Protein 5GLK (pdb70)

InterPro domains:
  IPR006710 Glycoside hydrolase, family 43 [PF04616] (115-361)
  IPR023296 Glycosyl hydrolase, five-bladed beta-propeller domain superfamily [G3DSA:2.115.10.20] (31-369)
  IPR023296 Glycosyl hydrolase, five-bladed beta-propeller domain superfamily [SSF75005] (44-361)
  IPR052176 Glycosyl Hydrolase Family 43 Enzymes [PTHR43772] (29-366)

Sequence (655 aa):
VPRGSHMEPLVTHIYTADPSAHVFDGKVYIYPSHDIDAGTPENDMGDHFDMRDYHVLSMNSIPGEVTDHGVALDIKDIPWAGRQLWAPDAASKDGKYYLYFPAKDKEDIFRIGVAVSDSPAGPFKPESEPIKGSYSIDPAVFKDDDGKYYMYFGGIWGGQLQRWTTGEYAGHDASKTDLEQDDAPAIGPRIALMSDDMLSFAEPVKEISIVDEQGNPILGGDHDRRFFEAAWMHKYNGTYYLSYSTGDTHYIVYATGDNPYGPFTYRGVILNPVIGWTNHHSIVEFNGKWYLFYHDSSLSGGKTHLRCIKVTELTHNADGTIETISPYIEHMEPLVTHIYTADPSAHVFDGKVYIYPSHDIDAGTPENDMGDHFDMRDYHVLSMNSIPGEVTDHGVALDIKDIPWAGRQLWAPDAASKDGKYYLYFPAKDKEDIFRIGVAVSDSPAGPFKPESEPIKGSYSIDPAVFKDDDGKYYMYFGGIWGGQLQRWTTGEYAGHDASKTDLEQDDAPAIGPRIALMSDDMLSFAEPVKEISIVDEQGNPILGGDHDRRFFEAAWMHKYNGTYYLSYSTGDTHYIVYATGDNPYGPFTYRGVILNPVIGWTNHHSIVEFNGKWYLFYHDSSLSGGKTHLRCIKVTELTHNADGTIETISPYIE

Nearest PDB structures (foldseek):
  5glm-assembly1_A  TM=1.002E+00  e=4.017E-66  uncultured bacterium
  6xn0-assembly2_B  TM=9.772E-01  e=6.727E-47  Xanthomonas citri pv. citri str. 306
  6xn2-assembly1_A  TM=9.815E-01  e=1.332E-46  Xanthomonas citri pv. citri str. 306
  6xn1-assembly2_B  TM=9.801E-01  e=1.480E-46  Xanthomonas citri pv. citri str. 306
  6xn1-assembly1_A  TM=9.831E-01  e=7.165E-46  Xanthomonas citri pv. citri str. 306

CATH classification: 2.115.10.20

Solvent-accessible surface area: 25206 Å² total; per-residue (Å²): 127,95,76,9,65,161,42,54,27,2,8,83,118,30,63,0,0,8,0,7,1,25,62,21,106,58,74,0,12,0,2,3,0,24,3,45,94,32,69,49,100,133,58,106,38,6,35,14,23,18,5,101,24,2,23,1,0,7,1,102,52,26,68,5,116,24,61,43,77,28,74,4,6,32,18,150,94,4,81,17,8,40,76,1,0,21,4,1,0,0,6,33,47,135,57,105,20,20,1,0,0,0,0,9,22,147,119,49,10,0,53,0,0,2,0,31,9,123,34,9,16,13,105,10,158,18,65,70,120,32,7,186,47,1,18,0,1,5,6,4,7,28,121,6,125,96,34,103,9,12,0,0,0,0,0,3,33,7,2,4,1,11,8,14,92,114,52,135,42,62,19,101,140,26,25,130,48,19,62,127,109,78,130,25,74,22,13,5,0,17,0,0,44,9,21,126,83,0,58,42,29,56,41,106,40,84,99,4,65,16,21,20,114,116,47,80,63,5,73,9,38,37,52,54,66,4,2,6,34,2,5,19,6,9,43,53,108,54,45,19,1,0,0,0,2,0,4,41,22,16,9,0,0,7,0,14,13,123,46,12,71,10,87,0,44,21,92,10,13,0,0,1,5,2,32,2,70,22,5,15,3,0,3,15,80,6,129,59,106,41,13,0,0,0,0,0,2,39,66,19,74,27,109,26,27,5,8,0,0,14,4,25,98,9,62,20,60,91,110,8,40,11,94,55,20,15,6,35,11,184,215,48,127,32,36,5,95,121,33,66,1,0,8,0,7,1,26,61,22,103,59,77,0,12,0,2,2,0,25,3,49,98,34,71,53,89,120,59,86,30,5,35,14,23,21,6,109,22,2,24,1,0,6,2,105,54,25,125,32,156,33,63,44,74,26,79,2,7,27,23,183,94,4,73,16,9,41,79,1,0,22,5,1,0,0,6,31,51,141,56,78,18,19,0,0,0,0,0,10,20,159,121,54,10,0,60,0,0,2,0,25,12,111,41,10,16,13,110,8,163,23,68,70,118,30,8,191,46,2,18,0,1,7,6,4,8,25,116,9,126,94,35,100,10,11,0,0,0,0,0,2,33,6,1,5,2,10,10,16,92,128,47,136,46,68,23,104,154,26,26,112,43,20,61,130,106,82,126,23,75,21,14,4,0,13,0,0,38,10,23,123,84,0,54,49,30,57,52,116,41,108,99,4,48,16,17,26,129,117,52,80,62,6,77,9,38,37,52,53,75,5,2,7,24,3,5,18,7,8,51,55,130,53,45,17,4,0,0,0,1,0,3,40,20,17,10,0,0,5,0,13,15,123,46,12,53,10,87,0,42,27,84,12,14,0,0,1,5,3,32,1,67,15,2,15,3,0,3,14,82,11,126,64,103,32,14,0,0,0,1,0,1,39,67,16,74,13,110,12,28,6,7,0,0,13,18,29,97,6,69,22,43,122,108,18,33,9,95,55,23,16,5,36,16,197

Structure (mmCIF, N/CA/C/O backbone):
data_5GLK
#
_entry.id   5GLK
#
_cell.length_a   74.483
_cell.length_b   61.327
_cell.length_c   79.226
_cell.angle_alpha   90.00
_cell.angle_beta   95.44
_cell.angle_gamma   90.00
#
_symmetry.space_group_name_H-M   'P 1 21 1'
#
loop_
_entity.id
_entity.type
_entity.pdbx_description
1 polymer 'Glycoside hydrolase family 43'
2 non-polymer 'SODIUM ION'
3 non-polymer GLYCEROL
4 non-polymer 'ACETATE ION'
5 water water
#
loop_
_atom_site.group_PDB
_atom_site.id
_atom_site.type_symbol
_atom_site.label_atom_id
_atom_site.label_alt_id
_atom_site.label_comp_id
_atom_site.label_asym_id
_atom_site.label_entity_id
_atom_site.label_seq_id
_atom_site.pdbx_PDB_ins_code
_atom_site.Cartn_x
_atom_site.Cartn_y
_atom_site.Cartn_z
_atom_site.occupancy
_atom_site.B_iso_or_equiv
_atom_site.auth_seq_id
_atom_site.auth_comp_id
_atom_site.auth_asym_id
_atom_site.auth_atom_id
_atom_site.pdbx_PDB_model_num
ATOM 1 N N . VAL A 1 15 ? 24.335 23.327 15.950 1.00 36.00 40 VAL A N 1
ATOM 2 C CA . VAL A 1 15 ? 24.119 24.021 14.634 1.00 36.05 40 VAL A CA 1
ATOM 3 C C . VAL A 1 15 ? 23.077 23.301 13.757 1.00 35.67 40 VAL A C 1
ATOM 4 O O . VAL A 1 15 ? 22.935 22.081 13.862 1.00 35.29 40 VAL A O 1
ATOM 8 N N . PRO A 1 16 ? 22.363 24.045 12.880 1.00 34.53 41 PRO A N 1
ATOM 9 C CA . PRO A 1 16 ? 21.335 23.408 12.042 1.00 34.39 41 PRO A CA 1
ATOM 10 C C . PRO A 1 16 ? 21.897 22.443 10.989 1.00 34.08 41 PRO A C 1
ATOM 11 O O . PRO A 1 16 ? 22.950 22.711 10.406 1.00 33.18 41 PRO A O 1
ATOM 15 N N . ARG A 1 17 ? 21.177 21.343 10.763 1.00 33.60 42 ARG A N 1
ATOM 16 C CA . ARG A 1 17 ? 21.575 20.262 9.861 1.00 33.83 42 ARG A CA 1
ATOM 17 C C . ARG A 1 17 ? 20.395 19.830 8.983 1.00 32.55 42 ARG A C 1
ATOM 18 O O . ARG A 1 17 ? 19.241 20.039 9.338 1.00 28.82 42 ARG A O 1
ATOM 26 N N . GLY A 1 18 ? 20.709 19.210 7.848 1.00 33.20 43 GLY A N 1
ATOM 27 C CA . GLY A 1 18 ? 19.714 18.668 6.910 1.00 34.40 43 GLY A CA 1
ATOM 28 C C . GLY A 1 18 ? 19.272 19.564 5.757 1.00 36.01 43 GLY A C 1
ATOM 29 O O . GLY A 1 18 ? 18.121 19.467 5.304 1.00 36.13 43 GLY A O 1
ATOM 30 N N . SER A 1 19 ? 20.178 20.415 5.267 1.00 35.45 44 SER A N 1
ATOM 31 C CA . SER A 1 19 ? 19.874 21.358 4.179 1.00 36.15 44 SER A CA 1
ATOM 32 C C . SER A 1 19 ? 20.304 20.895 2.777 1.00 35.55 44 SER A C 1
ATOM 33 O O . SER A 1 19 ? 19.644 21.251 1.791 1.00 37.61 44 SER A O 1
ATOM 36 N N . HIS A 1 20 ? 21.402 20.138 2.679 1.00 31.99 45 HIS A N 1
ATOM 37 C CA . HIS A 1 20 ? 21.951 19.715 1.373 1.00 30.67 45 HIS A CA 1
ATOM 38 C C . HIS A 1 20 ? 22.339 18.222 1.376 1.00 28.43 45 HIS A C 1
ATOM 39 O O . HIS A 1 20 ? 23.407 17.839 0.894 1.00 27.34 45 HIS A O 1
ATOM 52 N N . MET A 1 21 ? 21.453 17.385 1.918 1.00 26.69 46 MET A N 1
ATOM 53 C CA . MET A 1 21 ? 21.693 15.942 2.063 1.00 25.94 46 MET A CA 1
ATOM 54 C C . MET A 1 21 ? 22.993 15.607 2.828 1.00 23.79 46 MET A C 1
ATOM 55 O O . MET A 1 21 ? 23.605 14.564 2.603 1.00 22.97 46 MET A O 1
ATOM 60 N N . GLU A 1 22 ? 23.406 16.480 3.745 1.00 21.02 47 GLU A N 1
ATOM 61 C CA . GLU A 1 22 ? 24.572 16.204 4.585 1.00 20.20 47 GLU A CA 1
ATOM 62 C C . GLU A 1 22 ? 24.160 15.266 5.723 1.00 18.06 47 GLU A C 1
ATOM 63 O O . GLU A 1 22 ? 22.982 15.196 6.052 1.00 17.63 47 GLU A O 1
ATOM 73 N N . PRO A 1 23 ? 25.129 14.575 6.357 1.00 16.56 48 PRO A N 1
ATOM 74 C CA . PRO A 1 23 ? 24.797 13.764 7.534 1.00 15.79 48 PRO A CA 1
ATOM 75 C C . PRO A 1 23 ? 24.138 14.592 8.637 1.00 15.47 48 PRO A C 1
ATOM 76 O O . PRO A 1 23 ? 24.633 15.671 8.966 1.00 15.15 48 PRO A O 1
ATOM 80 N N . LEU A 1 24 ? 23.035 14.088 9.185 1.00 14.64 49 LEU A N 1
ATOM 81 C CA . LEU A 1 24 ? 22.294 14.780 10.242 1.00 14.78 49 LEU A CA 1
ATOM 82 C C . LEU A 1 24 ? 23.050 14.805 11.567 1.00 15.02 49 LEU A C 1
ATOM 83 O O . LEU A 1 24 ? 22.920 15.760 12.329 1.00 14.97 49 LEU A O 1
ATOM 88 N N . VAL A 1 25 ? 23.818 13.752 11.845 1.00 14.99 50 VAL A N 1
ATOM 89 C CA . VAL A 1 25 ? 24.718 13.720 13.004 1.00 15.45 50 VAL A CA 1
ATOM 90 C C . VAL A 1 25 ? 26.043 13.083 12.581 1.00 14.94 50 VAL A C 1
ATOM 91 O O . VAL A 1 25 ? 26.077 12.242 11.681 1.00 13.75 50 VAL A O 1
ATOM 95 N N . THR A 1 26 ? 27.133 13.528 13.199 1.00 14.50 51 THR A N 1
ATOM 96 C CA . THR A 1 26 ? 28.465 12.985 12.926 1.00 14.91 51 THR A CA 1
ATOM 97 C C . THR A 1 26 ? 29.203 12.446 14.165 1.00 14.52 51 THR A C 1
ATOM 98 O O . THR A 1 26 ? 30.238 11.795 14.031 1.00 15.14 51 THR A O 1
ATOM 102 N N . HIS A 1 27 ? 28.686 12.709 15.360 1.00 14.17 52 HIS A N 1
ATOM 103 C CA . HIS A 1 27 ? 29.358 12.282 16.597 1.00 14.17 52 HIS A CA 1
ATOM 104 C C . HIS A 1 27 ? 29.191 10.789 16.875 1.00 13.70 52 HIS A C 1
ATOM 105 O O . HIS A 1 27 ? 30.005 10.198 17.578 1.00 14.06 52 HIS A O 1
ATOM 112 N N . ILE A 1 28 ? 28.130 10.192 16.323 1.00 13.10 53 ILE A N 1
ATOM 113 C CA . ILE A 1 28 ? 27.936 8.745 16.306 1.00 12.57 53 ILE A CA 1
ATOM 114 C C . ILE A 1 28 ? 27.516 8.325 14.904 1.00 12.05 53 ILE A C 1
ATOM 115 O O . ILE A 1 28 ? 27.018 9.150 14.132 1.00 11.61 53 ILE A O 1
ATOM 120 N N . TYR A 1 29 ? 27.717 7.055 14.586 1.00 11.29 54 TYR A N 1
ATOM 121 C CA . TYR A 1 29 ? 27.204 6.487 13.339 1.00 11.08 54 TYR A CA 1
ATOM 122 C C . TYR A 1 29 ? 25.751 6.075 13.544 1.00 10.25 54 TYR A C 1
ATOM 123 O O . TYR A 1 29 ? 25.403 5.514 14.579 1.00 9.84 54 TYR A O 1
ATOM 132 N N . THR A 1 30 ? 24.908 6.396 12.569 1.00 9.51 55 THR A N 1
ATOM 133 C CA . THR A 1 30 ? 23.469 6.175 12.669 1.00 9.23 55 THR A CA 1
ATOM 134 C C . THR A 1 30 ? 22.952 5.540 11.388 1.00 8.95 55 THR A C 1
ATOM 135 O O . THR A 1 30 ? 23.471 5.798 10.303 1.00 8.67 55 THR A O 1
ATOM 139 N N . ALA A 1 31 ? 21.919 4.714 11.525 1.00 8.64 56 ALA A N 1
ATOM 140 C CA . ALA A 1 31 ? 21.343 3.999 10.389 1.00 8.51 56 ALA A CA 1
ATOM 141 C C . ALA A 1 31 ? 19.856 3.778 10.601 1.00 8.28 56 ALA A C 1
ATOM 142 O O . ALA A 1 31 ? 19.333 3.960 11.690 1.00 8.38 56 ALA A O 1
ATOM 144 N N . ASP A 1 32 ? 19.166 3.402 9.538 1.00 8.41 57 ASP A N 1
ATOM 145 C CA . ASP A 1 32 ? 17.824 2.845 9.615 1.00 8.43 57 ASP A CA 1
ATOM 146 C C . ASP A 1 32 ? 16.862 3.847 10.255 1.00 8.43 57 ASP A C 1
ATOM 147 O O . ASP A 1 32 ? 16.213 3.526 11.253 1.00 8.63 57 ASP A O 1
ATOM 152 N N . PRO A 1 33 ? 16.769 5.074 9.696 1.00 8.32 58 PRO A N 1
ATOM 153 C CA . PRO A 1 33 ? 15.982 6.103 10.382 1.00 8.40 58 PRO A CA 1
ATOM 154 C C . PRO A 1 33 ? 14.466 5.919 10.256 1.00 8.34 58 PRO A C 1
ATOM 155 O O . PRO A 1 33 ? 13.936 5.980 9.147 1.00 8.64 58 PRO A O 1
ATOM 159 N N . SER A 1 34 ? 13.790 5.698 11.381 1.00 8.14 59 SER A N 1
ATOM 160 C CA . SER A 1 34 ? 12.331 5.745 11.435 1.00 8.13 59 SER A CA 1
ATOM 161 C C . SER A 1 34 ? 11.877 7.062 12.062 1.00 7.93 59 SER A C 1
ATOM 162 O O . SER A 1 34 ? 12.089 7.286 13.252 1.00 7.73 59 SER A O 1
ATOM 165 N N . ALA A 1 35 ? 11.260 7.920 11.249 1.00 8.02 60 ALA A N 1
ATOM 166 C CA . ALA A 1 35 ? 10.878 9.282 11.646 1.00 8.21 60 ALA A CA 1
ATOM 167 C C . ALA A 1 35 ? 9.389 9.381 11.949 1.00 8.41 60 ALA A C 1
ATOM 168 O O . ALA A 1 35 ? 8.570 8.842 11.208 1.00 7.87 60 ALA A O 1
ATOM 170 N N . HIS A 1 36 ? 9.068 10.064 13.051 1.00 8.56 61 HIS A N 1
ATOM 171 C CA . HIS A 1 36 ? 7.699 10.328 13.498 1.00 9.15 61 HIS A CA 1
ATOM 172 C C . HIS A 1 36 ? 7.553 11.769 13.949 1.00 9.57 61 HIS A C 1
ATOM 173 O O . HIS A 1 36 ? 8.519 12.373 14.426 1.00 9.61 61 HIS A O 1
ATOM 180 N N . VAL A 1 37 ? 6.343 12.303 13.821 1.00 10.05 62 VAL A N 1
ATOM 181 C CA . VAL A 1 37 ? 6.020 13.595 14.408 1.00 10.57 62 VAL A CA 1
ATOM 182 C C . VAL A 1 37 ? 5.253 13.371 15.717 1.00 11.30 62 VAL A C 1
ATOM 183 O O . VAL A 1 37 ? 4.114 12.908 15.698 1.00 11.06 62 VAL A O 1
ATOM 187 N N . PHE A 1 38 ? 5.921 13.649 16.836 1.00 12.10 63 PHE A N 1
ATOM 188 C CA . PHE A 1 38 ? 5.341 13.565 18.182 1.00 13.47 63 PHE A CA 1
ATOM 189 C C . PHE A 1 38 ? 5.564 14.932 18.848 1.00 15.71 63 PHE A C 1
ATOM 190 O O . PHE A 1 38 ? 6.648 15.496 18.723 1.00 15.22 63 PHE A O 1
ATOM 198 N N . ASP A 1 39 ? 4.550 15.454 19.547 1.00 19.00 64 ASP A N 1
ATOM 199 C CA . ASP A 1 39 ? 4.645 16.761 20.242 1.00 21.23 64 ASP A CA 1
ATOM 200 C C . ASP A 1 39 ? 5.110 17.888 19.313 1.00 20.61 64 ASP A C 1
ATOM 201 O O . ASP A 1 39 ? 5.908 18.734 19.709 1.00 21.39 64 ASP A O 1
ATOM 206 N N . GLY A 1 40 ? 4.640 17.870 18.069 1.00 19.95 65 GLY A N 1
ATOM 207 C CA . GLY A 1 40 ? 5.059 18.844 17.052 1.00 19.26 65 GLY A CA 1
ATOM 208 C C . GLY A 1 40 ? 6.533 18.866 16.662 1.00 18.64 65 GLY A C 1
ATOM 209 O O . GLY A 1 40 ? 6.974 19.816 16.029 1.00 18.07 65 GLY A O 1
ATOM 210 N N . LYS A 1 41 ? 7.295 17.832 17.043 1.00 17.76 66 LYS A N 1
ATOM 211 C CA . LYS A 1 41 ? 8.720 17.713 16.715 1.00 17.34 66 LYS A CA 1
ATOM 212 C C . LYS A 1 41 ? 8.901 16.452 15.892 1.00 15.29 66 LYS A C 1
ATOM 213 O O . LYS A 1 41 ? 8.076 15.541 15.978 1.00 14.53 66 LYS A O 1
ATOM 219 N N . VAL A 1 42 ? 9.990 16.390 15.125 1.00 13.32 67 VAL A N 1
ATOM 220 C CA . VAL A 1 42 ? 10.379 15.160 14.447 1.00 12.35 67 VAL A CA 1
ATOM 221 C C . VAL A 1 42 ? 11.241 14.342 15.416 1.00 11.67 67 VAL A C 1
ATOM 222 O O . VAL A 1 42 ? 12.267 14.833 15.871 1.00 11.41 67 VAL A O 1
ATOM 226 N N . TYR A 1 43 ? 10.805 13.128 15.747 1.00 10.71 68 TYR A N 1
ATOM 227 C CA . TYR A 1 43 ? 11.624 12.182 16.502 1.00 10.78 68 TYR A CA 1
ATOM 228 C C . TYR A 1 43 ? 12.078 11.093 15.568 1.00 10.09 68 TYR A C 1
ATOM 229 O O . TYR A 1 43 ? 11.276 10.578 14.779 1.00 9.61 68 TYR A O 1
ATOM 238 N N . ILE A 1 44 ? 13.357 10.730 15.667 1.00 9.79 69 ILE A N 1
ATOM 239 C CA . ILE A 1 44 ? 13.945 9.747 14.768 1.00 9.73 69 ILE A CA 1
ATOM 240 C C . ILE A 1 44 ? 14.469 8.608 15.620 1.00 9.31 69 ILE A C 1
ATOM 241 O O . ILE A 1 44 ? 15.177 8.840 16.606 1.00 9.37 69 ILE A O 1
ATOM 246 N N . TYR A 1 45 ? 14.109 7.390 15.225 1.00 8.88 70 TYR A N 1
ATOM 247 C CA . TYR A 1 45 ? 14.485 6.165 15.923 1.00 8.84 70 TYR A CA 1
ATOM 248 C C . TYR A 1 45 ? 15.385 5.348 14.995 1.00 8.82 70 TYR A C 1
ATOM 249 O O . TYR A 1 45 ? 14.881 4.563 14.193 1.00 8.78 70 TYR A O 1
ATOM 258 N N . PRO A 1 46 ? 16.717 5.564 15.072 1.00 8.87 71 PRO A N 1
ATOM 259 C CA . PRO A 1 46 ? 17.656 4.883 14.200 1.00 8.84 71 PRO A CA 1
ATOM 260 C C . PRO A 1 46 ? 18.426 3.789 14.932 1.00 8.94 71 PRO A C 1
ATOM 261 O O . PRO A 1 46 ? 18.422 3.735 16.157 1.00 9.42 71 PRO A O 1
ATOM 265 N N . SER A 1 47 ? 19.094 2.945 14.167 1.00 9.07 72 SER A N 1
ATOM 266 C CA . SER A 1 47 ? 20.118 2.055 14.718 1.00 9.11 72 SER A CA 1
ATOM 267 C C . SER A 1 47 ? 21.350 2.887 15.042 1.00 9.30 72 SER A C 1
ATOM 268 O O . SER A 1 47 ? 21.639 3.863 14.356 1.00 8.99 72 SER A O 1
ATOM 271 N N . HIS A 1 48 ? 22.063 2.498 16.097 1.00 9.38 73 HIS A N 1
ATOM 272 C CA . HIS A 1 48 ? 23.326 3.130 16.469 1.00 9.67 73 HIS A CA 1
ATOM 273 C C . HIS A 1 48 ? 24.457 2.195 16.067 1.00 9.86 73 HIS A C 1
ATOM 274 O O . HIS A 1 48 ? 24.753 1.229 16.769 1.00 9.46 73 HIS A O 1
ATOM 281 N N . ASP A 1 49 ? 25.060 2.466 14.912 1.00 9.94 74 ASP A N 1
ATOM 282 C CA . ASP A 1 49 ? 26.140 1.638 14.397 1.00 10.44 74 ASP A CA 1
ATOM 283 C C . ASP A 1 49 ? 27.410 1.825 15.214 1.00 11.24 74 ASP A C 1
ATOM 284 O O . ASP A 1 49 ? 27.757 2.944 15.593 1.00 11.19 74 ASP A O 1
ATOM 289 N N . ILE A 1 50 ? 28.114 0.720 15.430 1.00 12.75 75 ILE A N 1
ATOM 290 C CA . ILE A 1 50 ? 29.408 0.735 16.110 1.00 14.14 75 ILE A CA 1
ATOM 291 C C . ILE A 1 50 ? 30.400 -0.143 15.362 1.00 15.21 75 ILE A C 1
ATOM 292 O O . ILE A 1 50 ? 30.014 -1.097 14.668 1.00 14.88 75 ILE A O 1
ATOM 297 N N . ASP A 1 51 ? 31.681 0.186 15.491 1.00 16.53 76 ASP A N 1
ATOM 298 C CA . ASP A 1 51 ? 32.716 -0.583 14.822 1.00 18.40 76 ASP A CA 1
ATOM 299 C C . ASP A 1 51 ? 33.100 -1.750 15.728 1.00 19.09 76 ASP A C 1
ATOM 300 O O . ASP A 1 51 ? 34.125 -1.727 16.414 1.00 20.02 76 ASP A O 1
ATOM 305 N N . ALA A 1 52 ? 32.253 -2.771 15.735 1.00 19.12 77 ALA A N 1
ATOM 306 C CA . ALA A 1 52 ? 32.443 -3.921 16.612 1.00 20.13 77 ALA A CA 1
ATOM 307 C C . ALA A 1 52 ? 33.602 -4.820 16.155 1.00 20.95 77 ALA A C 1
ATOM 308 O O . ALA A 1 52 ? 34.151 -5.568 16.961 1.00 22.01 77 ALA A O 1
ATOM 310 N N . GLY A 1 53 ? 33.967 -4.746 14.874 1.00 21.36 78 GLY A N 1
ATOM 311 C CA . GLY A 1 53 ? 35.036 -5.581 14.322 1.00 22.08 78 GLY A CA 1
ATOM 312 C C . GLY A 1 53 ? 34.678 -7.056 14.220 1.00 22.23 78 GLY A C 1
ATOM 313 O O . GLY A 1 53 ? 35.567 -7.909 14.185 1.00 23.23 78 GLY A O 1
ATOM 314 N N . THR A 1 54 ? 33.382 -7.363 14.174 1.00 21.36 79 THR A N 1
ATOM 315 C CA . THR A 1 54 ? 32.915 -8.739 14.029 1.00 21.15 79 THR A CA 1
ATOM 316 C C . THR A 1 54 ? 33.065 -9.172 12.568 1.00 21.33 79 THR A C 1
ATOM 317 O O . THR A 1 54 ? 33.188 -8.327 11.686 1.00 22.16 79 THR A O 1
ATOM 321 N N . PRO A 1 55 ? 33.067 -10.491 12.294 1.00 21.24 80 PRO A N 1
ATOM 322 C CA . PRO A 1 55 ? 33.190 -10.917 10.891 1.00 21.62 80 PRO A CA 1
ATOM 323 C C . PRO A 1 55 ? 32.060 -10.409 9.990 1.00 22.54 80 PRO A C 1
ATOM 324 O O . PRO A 1 55 ? 30.893 -10.392 10.413 1.00 22.42 80 PRO A O 1
ATOM 328 N N . GLU A 1 56 ? 32.420 -10.004 8.770 1.00 23.50 81 GLU A N 1
ATOM 329 C CA . GLU A 1 56 ? 31.464 -9.539 7.764 1.00 24.76 81 GLU A CA 1
ATOM 330 C C . GLU A 1 56 ? 30.989 -10.700 6.895 1.00 23.16 81 GLU A C 1
ATOM 331 O O . GLU A 1 56 ? 31.800 -11.480 6.400 1.00 23.08 81 GLU A O 1
ATOM 337 N N . ASN A 1 57 ? 29.676 -10.787 6.694 1.00 21.82 82 ASN A N 1
ATOM 338 C CA . ASN A 1 57 ? 29.059 -11.855 5.901 1.00 20.87 82 ASN A CA 1
ATOM 339 C C . ASN A 1 57 ? 27.626 -11.511 5.510 1.00 21.15 82 ASN A C 1
ATOM 340 O O . ASN A 1 57 ? 27.062 -10.509 5.973 1.00 20.60 82 ASN A O 1
ATOM 345 N N . ASP A 1 58 ? 27.030 -12.349 4.670 1.00 21.04 83 ASP A N 1
ATOM 346 C CA . ASP A 1 58 ? 25.662 -12.128 4.209 1.00 21.94 83 ASP A CA 1
ATOM 347 C C . ASP A 1 58 ? 24.575 -12.408 5.246 1.00 21.09 83 ASP A C 1
ATOM 348 O O . ASP A 1 58 ? 23.412 -12.121 4.987 1.00 21.93 83 ASP A O 1
ATOM 353 N N . MET A 1 59 ? 24.928 -12.960 6.404 1.00 19.65 84 MET A N 1
ATOM 354 C CA . MET A 1 59 ? 23.970 -13.066 7.506 1.00 19.78 84 MET A CA 1
ATOM 355 C C . MET A 1 59 ? 23.984 -11.847 8.435 1.00 17.06 84 MET A C 1
ATOM 356 O O . MET A 1 59 ? 23.190 -11.778 9.362 1.00 16.15 84 MET A O 1
ATOM 361 N N . GLY A 1 60 ? 24.870 -10.889 8.171 1.00 15.00 85 GLY A N 1
ATOM 362 C CA . GLY A 1 60 ? 24.854 -9.589 8.844 1.00 14.45 85 GLY A CA 1
ATOM 363 C C . GLY A 1 60 ? 25.534 -9.541 10.203 1.00 13.85 85 GLY A C 1
ATOM 364 O O . GLY A 1 60 ? 25.213 -8.687 11.015 1.00 13.04 85 GLY A O 1
ATOM 365 N N . ASP A 1 61 ? 26.487 -10.435 10.463 1.00 13.89 86 ASP A N 1
ATOM 366 C CA . ASP A 1 61 ? 27.127 -10.470 11.788 1.00 13.95 86 ASP A CA 1
ATOM 367 C C . ASP A 1 61 ? 27.903 -9.188 12.108 1.00 14.33 86 ASP A C 1
ATOM 368 O O . ASP A 1 61 ? 28.021 -8.806 13.269 1.00 15.19 86 ASP A O 1
ATOM 373 N N . HIS A 1 62 ? 28.423 -8.540 11.072 1.00 14.38 87 HIS A N 1
ATOM 374 C CA . HIS A 1 62 ? 29.034 -7.199 11.180 1.00 14.15 87 HIS A CA 1
ATOM 375 C C . HIS A 1 62 ? 28.129 -6.039 11.657 1.00 13.43 87 HIS A C 1
ATOM 376 O O . HIS A 1 62 ? 28.642 -4.985 12.050 1.00 12.95 87 HIS A O 1
ATOM 383 N N . PHE A 1 63 ? 26.807 -6.230 11.638 1.00 12.52 88 PHE A N 1
ATOM 384 C CA . PHE A 1 63 ? 25.869 -5.285 12.238 1.00 12.22 88 PHE A CA 1
ATOM 385 C C . PHE A 1 63 ? 25.615 -5.748 13.672 1.00 12.04 88 PHE A C 1
ATOM 386 O O . PHE A 1 63 ? 24.723 -6.558 13.920 1.00 11.95 88 PHE A O 1
ATOM 394 N N . ASP A 1 64 ? 26.410 -5.235 14.607 1.00 12.18 89 ASP A N 1
ATOM 395 C CA . ASP A 1 64 ? 26.441 -5.760 15.977 1.00 12.50 89 ASP A CA 1
ATOM 396 C C . ASP A 1 64 ? 26.076 -4.688 16.998 1.00 12.27 89 ASP A C 1
ATOM 397 O O . ASP A 1 64 ? 26.719 -4.536 18.037 1.00 12.21 89 ASP A O 1
ATOM 402 N N . MET A 1 65 ? 25.003 -3.967 16.700 1.00 12.06 90 MET A N 1
ATOM 403 C CA . MET A 1 65 ? 24.600 -2.819 17.483 1.00 11.81 90 MET A CA 1
ATOM 404 C C . MET A 1 65 ? 24.062 -3.270 18.843 1.00 12.14 90 MET A C 1
ATOM 405 O O . MET A 1 65 ? 23.539 -4.381 18.995 1.00 11.57 90 MET A O 1
ATOM 410 N N . ARG A 1 66 ? 24.240 -2.402 19.828 1.00 12.58 91 ARG A N 1
ATOM 411 C CA . ARG A 1 66 ? 23.980 -2.726 21.228 1.00 13.38 91 ARG A CA 1
ATOM 412 C C . ARG A 1 66 ? 23.051 -1.770 21.966 1.00 12.67 91 ARG A C 1
ATOM 413 O O . ARG A 1 66 ? 22.626 -2.079 23.083 1.00 12.55 91 ARG A O 1
ATOM 421 N N . ASP A 1 67 ? 22.727 -0.625 21.375 1.00 12.25 92 ASP A N 1
ATOM 422 C CA . ASP A 1 67 ? 21.826 0.321 22.033 1.00 12.20 92 ASP A CA 1
ATOM 423 C C . ASP A 1 67 ? 21.130 1.209 21.025 1.00 11.77 92 ASP A C 1
ATOM 424 O O . ASP A 1 67 ? 21.434 1.154 19.838 1.00 11.50 92 ASP A O 1
ATOM 429 N N . TYR A 1 68 ? 20.189 2.006 21.511 1.00 11.40 93 TYR A N 1
ATOM 430 C CA . TYR A 1 68 ? 19.487 2.997 20.699 1.00 11.46 93 TYR A CA 1
ATOM 431 C C . TYR A 1 68 ? 19.602 4.369 21.333 1.00 11.25 93 TYR A C 1
ATOM 432 O O . TYR A 1 68 ? 19.420 4.501 22.552 1.00 11.40 93 TYR A O 1
ATOM 441 N N . HIS A 1 69 ? 19.894 5.368 20.502 1.00 11.08 94 HIS A N 1
ATOM 442 C CA . HIS A 1 69 ? 19.749 6.779 20.839 1.00 11.42 94 HIS A CA 1
ATOM 443 C C . HIS A 1 69 ? 18.574 7.335 20.051 1.00 11.39 94 HIS A C 1
ATOM 444 O O . HIS A 1 69 ? 18.523 7.148 18.841 1.00 12.15 94 HIS A O 1
ATOM 451 N N . VAL A 1 70 ? 17.660 8.039 20.709 1.00 10.99 95 VAL A N 1
ATOM 452 C CA . VAL A 1 70 ? 16.589 8.757 20.012 1.00 10.77 95 VAL A CA 1
ATOM 453 C C . VAL A 1 70 ? 17.105 10.149 19.632 1.00 10.95 95 VAL A C 1
ATOM 454 O O . VAL A 1 70 ? 17.798 10.796 20.432 1.00 10.80 95 VAL A O 1
ATOM 458 N N . LEU A 1 71 ? 16.776 10.594 18.415 1.00 10.90 96 LEU A N 1
ATOM 459 C CA . LEU A 1 71 ? 17.165 11.916 17.914 1.00 11.10 96 LEU A CA 1
ATOM 460 C C . LEU A 1 71 ? 15.912 12.744 17.716 1.00 11.30 96 LEU A C 1
ATOM 461 O O . LEU A 1 71 ? 14.841 12.195 17.467 1.00 11.06 96 LEU A O 1
ATOM 466 N N . SER A 1 72 ? 16.034 14.062 17.800 1.00 11.67 97 SER A N 1
ATOM 467 C CA . SER A 1 72 ? 14.897 14.925 17.470 1.00 12.14 97 SER A CA 1
ATOM 468 C C . SER A 1 72 ? 15.294 16.235 16.817 1.00 12.38 97 SER A C 1
ATOM 469 O O . SER A 1 72 ? 16.406 16.729 17.008 1.00 12.44 97 SER A O 1
ATOM 472 N N . MET A 1 73 ? 14.355 16.777 16.046 1.00 12.88 98 MET A N 1
ATOM 473 C CA . MET A 1 73 ? 14.512 18.035 15.335 1.00 13.60 98 MET A CA 1
ATOM 474 C C . MET A 1 73 ? 13.232 18.832 15.508 1.00 14.22 98 MET A C 1
ATOM 475 O O . MET A 1 73 ? 12.143 18.272 15.436 1.00 14.07 98 MET A O 1
ATOM 480 N N . ASN A 1 74 ? 13.371 20.134 15.738 1.00 15.11 99 ASN A N 1
ATOM 481 C CA . ASN A 1 74 ? 12.219 21.045 15.804 1.00 16.53 99 ASN A CA 1
ATOM 482 C C . ASN A 1 74 ? 11.826 21.576 14.427 1.00 16.22 99 ASN A C 1
ATOM 483 O O . ASN A 1 74 ? 10.682 21.984 14.226 1.00 16.18 99 ASN A O 1
ATOM 488 N N . SER A 1 75 ? 12.784 21.575 13.500 1.00 16.32 100 SER A N 1
ATOM 489 C CA . SER A 1 75 ? 12.579 21.991 12.113 1.00 16.81 100 SER A CA 1
ATOM 490 C C . SER A 1 75 ? 13.512 21.199 11.199 1.00 16.63 100 SER A C 1
ATOM 491 O O . SER A 1 75 ? 14.471 20.576 11.669 1.00 15.87 100 SER A O 1
ATOM 494 N N . ILE A 1 76 ? 13.211 21.208 9.902 1.00 16.94 101 ILE A N 1
ATOM 495 C CA . ILE A 1 76 ? 14.099 20.639 8.885 1.00 17.64 101 ILE A CA 1
ATOM 496 C C . ILE A 1 76 ? 14.348 21.725 7.833 1.00 18.40 101 ILE A C 1
ATOM 497 O O . ILE A 1 76 ? 13.401 22.138 7.184 1.00 19.13 101 ILE A O 1
ATOM 502 N N . PRO A 1 77 ? 15.583 22.210 7.662 1.00 19.73 102 PRO A N 1
ATOM 503 C CA . PRO A 1 77 ? 16.744 21.872 8.491 1.00 19.58 102 PRO A CA 1
ATOM 504 C C . PRO A 1 77 ? 16.606 22.364 9.930 1.00 18.65 102 PRO A C 1
ATOM 505 O O . PRO A 1 77 ? 15.784 23.228 10.228 1.00 18.65 102 PRO A O 1
ATOM 509 N N . GLY A 1 78 ? 17.400 21.793 10.820 1.00 18.25 103 GLY A N 1
ATOM 510 C CA . GLY A 1 78 ? 17.380 22.195 12.212 1.00 18.25 103 GLY A CA 1
ATOM 511 C C . GLY A 1 78 ? 18.451 21.512 13.028 1.00 18.75 103 GLY A C 1
ATOM 512 O O . GLY A 1 78 ? 19.094 20.562 12.567 1.00 18.74 103 GLY A O 1
ATOM 513 N N . GLU A 1 79 ? 18.662 22.037 14.229 1.00 19.28 104 GLU A N 1
ATOM 514 C CA . GLU A 1 79 ? 19.524 21.419 15.220 1.00 20.79 104 GLU A CA 1
ATOM 515 C C . GLU A 1 79 ? 18.988 20.018 15.527 1.00 18.81 104 GLU A C 1
ATOM 516 O O . GLU A 1 79 ? 17.788 19.849 15.697 1.00 18.28 104 GLU A O 1
ATOM 522 N N . VAL A 1 80 ? 19.879 19.029 15.580 1.00 17.01 105 VAL A N 1
ATOM 523 C CA . VAL A 1 80 ? 19.508 17.650 15.902 1.00 16.38 105 VAL A CA 1
ATOM 524 C C . VAL A 1 80 ? 19.965 17.333 17.321 1.00 15.83 105 VAL A C 1
ATOM 525 O O . VAL A 1 80 ? 21.158 17.389 17.605 1.00 16.38 105 VAL A O 1
ATOM 529 N N . THR A 1 81 ? 19.017 17.008 18.195 1.00 15.65 106 THR A N 1
ATOM 530 C CA . THR A 1 81 ? 19.304 16.653 19.579 1.00 15.62 106 THR A CA 1
ATOM 531 C C . THR A 1 81 ? 19.456 15.138 19.697 1.00 15.47 106 THR A C 1
ATOM 532 O O . THR A 1 81 ? 18.596 14.393 19.241 1.00 14.63 106 THR A O 1
ATOM 536 N N . ASP A 1 82 ? 20.570 14.710 20.288 1.00 15.38 107 ASP A N 1
ATOM 537 C CA . ASP A 1 82 ? 20.815 13.320 20.655 1.00 15.50 107 ASP A CA 1
ATOM 538 C C . ASP A 1 82 ? 20.411 13.211 22.122 1.00 15.67 107 ASP A C 1
ATOM 539 O O . ASP A 1 82 ? 21.032 13.834 22.985 1.00 15.63 107 ASP A O 1
ATOM 544 N N . HIS A 1 83 ? 19.376 12.419 22.397 1.00 15.30 108 HIS A N 1
ATOM 545 C CA . HIS A 1 83 ? 18.833 12.277 23.758 1.00 15.30 108 HIS A CA 1
ATOM 546 C C . HIS A 1 83 ? 19.552 11.221 24.628 1.00 14.92 108 HIS A C 1
ATOM 547 O O . HIS A 1 83 ? 19.138 10.981 25.766 1.00 15.78 108 HIS A O 1
ATOM 554 N N . GLY A 1 84 ? 20.627 10.624 24.119 1.00 14.37 109 GLY A N 1
ATOM 555 C CA . GLY A 1 84 ? 21.435 9.668 24.878 1.00 14.48 109 GLY A CA 1
ATOM 556 C C . GLY A 1 84 ? 20.904 8.264 24.678 1.00 14.27 109 GLY A C 1
ATOM 557 O O . GLY A 1 84 ? 20.071 8.038 23.805 1.00 14.46 109 GLY A O 1
ATOM 558 N N . VAL A 1 85 ? 21.373 7.316 25.485 1.00 13.91 110 VAL A N 1
ATOM 559 C CA . VAL A 1 85 ? 20.925 5.926 25.346 1.00 13.70 110 VAL A CA 1
ATOM 560 C C . VAL A 1 85 ? 19.493 5.768 25.883 1.00 13.41 110 VAL A C 1
ATOM 561 O O . VAL A 1 85 ? 19.232 6.015 27.060 1.00 13.79 110 VAL A O 1
ATOM 565 N N . ALA A 1 86 ? 18.569 5.381 25.005 1.00 12.60 111 ALA A N 1
ATOM 566 C CA . ALA A 1 86 ? 17.164 5.152 25.363 1.00 12.61 111 ALA A CA 1
ATOM 567 C C . ALA A 1 86 ? 16.893 3.706 25.754 1.00 12.31 111 ALA A C 1
ATOM 568 O O . ALA A 1 86 ? 15.945 3.437 26.490 1.00 11.97 111 ALA A O 1
ATOM 570 N N . LEU A 1 87 ? 17.713 2.787 25.248 1.00 12.22 112 LEU A N 1
ATOM 571 C CA . LEU A 1 87 ? 17.592 1.362 25.544 1.00 12.24 112 LEU A CA 1
ATOM 572 C C . LEU A 1 87 ? 18.916 0.687 25.245 1.00 12.41 112 LEU A C 1
ATOM 573 O O . LEU A 1 87 ? 19.532 0.954 24.214 1.00 12.22 112 LEU A O 1
ATOM 578 N N . ASP A 1 88 ? 19.338 -0.190 26.150 1.00 13.28 113 ASP A N 1
ATOM 579 C CA . ASP A 1 88 ? 20.618 -0.890 26.068 1.00 13.85 113 ASP A CA 1
ATOM 580 C C . ASP A 1 88 ? 20.322 -2.381 26.059 1.00 13.67 113 ASP A C 1
ATOM 581 O O . ASP A 1 88 ? 19.528 -2.854 26.875 1.00 13.03 113 ASP A O 1
ATOM 586 N N . ILE A 1 89 ? 20.964 -3.125 25.154 1.00 14.01 114 ILE A N 1
ATOM 587 C CA . ILE A 1 89 ? 20.730 -4.571 25.037 1.00 14.81 114 ILE A CA 1
ATOM 588 C C . ILE A 1 89 ? 20.980 -5.319 26.348 1.00 15.53 114 ILE A C 1
ATOM 589 O O . ILE A 1 89 ? 20.308 -6.316 26.635 1.00 15.18 114 ILE A O 1
ATOM 594 N N . LYS A 1 90 ? 21.911 -4.813 27.155 1.00 16.90 115 LYS A N 1
ATOM 595 C CA . LYS A 1 90 ? 22.234 -5.429 28.448 1.00 18.14 115 LYS A CA 1
ATOM 596 C C . LYS A 1 90 ? 21.041 -5.451 29.417 1.00 17.46 115 LYS A C 1
ATOM 597 O O . LYS A 1 90 ? 21.006 -6.275 30.327 1.00 18.20 115 LYS A O 1
ATOM 603 N N . ASP A 1 91 ? 20.060 -4.573 29.208 1.00 16.64 116 ASP A N 1
ATOM 604 C CA . ASP A 1 91 ? 18.866 -4.497 30.055 1.00 16.37 116 ASP A CA 1
ATOM 605 C C . ASP A 1 91 ? 17.612 -5.168 29.490 1.00 15.45 116 ASP A C 1
ATOM 606 O O . ASP A 1 91 ? 16.559 -5.128 30.123 1.00 15.43 116 ASP A O 1
ATOM 611 N N . ILE A 1 92 ? 17.718 -5.775 28.309 1.00 14.77 117 ILE A N 1
ATOM 612 C CA . ILE A 1 92 ? 16.603 -6.499 27.694 1.00 14.39 117 ILE A CA 1
ATOM 613 C C . ILE A 1 92 ? 16.782 -7.961 28.095 1.00 14.52 117 ILE A C 1
ATOM 614 O O . ILE A 1 92 ? 17.677 -8.621 27.582 1.00 14.30 117 ILE A O 1
ATOM 619 N N . PRO A 1 93 ? 15.942 -8.469 29.024 1.00 15.21 118 PRO A N 1
ATOM 620 C CA . PRO A 1 93 ? 16.198 -9.800 29.603 1.00 15.32 118 PRO A CA 1
ATOM 621 C C . PRO A 1 93 ? 16.254 -10.951 28.593 1.00 15.21 118 PRO A C 1
ATOM 622 O O . PRO A 1 93 ? 17.062 -11.859 28.751 1.00 15.75 118 PRO A O 1
ATOM 626 N N . TRP A 1 94 ? 15.424 -10.891 27.555 1.00 14.34 119 TRP A N 1
ATOM 627 C CA . TRP A 1 94 ? 15.344 -11.965 26.560 1.00 13.99 119 TRP A CA 1
ATOM 628 C C . TRP A 1 94 ? 16.392 -11.899 25.439 1.00 14.08 119 TRP A C 1
ATOM 629 O O . TRP A 1 94 ? 16.583 -12.881 24.731 1.00 14.02 119 TRP A O 1
ATOM 640 N N . ALA A 1 95 ? 17.071 -10.765 25.279 1.00 14.41 120 ALA A N 1
ATOM 641 C CA . ALA A 1 95 ? 17.922 -10.544 24.104 1.00 14.77 120 ALA A CA 1
ATOM 642 C C . ALA A 1 95 ? 19.336 -11.089 24.286 1.00 15.08 120 ALA A C 1
ATOM 643 O O . ALA A 1 95 ? 19.926 -10.949 25.356 1.00 15.94 120 ALA A O 1
ATOM 645 N N . GLY A 1 96 ? 19.872 -11.695 23.227 1.00 14.61 121 GLY A N 1
ATOM 646 C CA . GLY A 1 96 ? 21.247 -12.200 23.196 1.00 14.68 121 GLY A CA 1
ATOM 647 C C . GLY A 1 96 ? 22.187 -11.244 22.480 1.00 14.61 121 GLY A C 1
ATOM 648 O O . GLY A 1 96 ? 23.227 -10.872 23.016 1.00 15.52 121 GLY A O 1
ATOM 649 N N . ARG A 1 97 ? 21.827 -10.839 21.262 1.00 13.59 122 ARG A N 1
ATOM 650 C CA . ARG A 1 97 ? 22.650 -9.896 20.495 1.00 12.85 122 ARG A CA 1
ATOM 651 C C . ARG A 1 97 ? 21.857 -9.189 19.403 1.00 12.28 122 ARG A C 1
ATOM 652 O O . ARG A 1 97 ? 20.743 -9.609 19.059 1.00 11.62 122 ARG A O 1
ATOM 660 N N . GLN A 1 98 ? 22.470 -8.131 18.874 1.00 11.53 123 GLN A N 1
ATOM 661 C CA . GLN A 1 98 ? 22.071 -7.464 17.638 1.00 11.41 123 GLN A CA 1
ATOM 662 C C . GLN A 1 98 ? 20.758 -6.678 17.713 1.00 11.48 123 GLN A C 1
ATOM 663 O O . GLN A 1 98 ? 19.692 -7.172 17.332 1.00 11.62 123 GLN A O 1
ATOM 669 N N . LEU A 1 99 ? 20.864 -5.448 18.194 1.00 11.44 124 LEU A N 1
ATOM 670 C CA . LEU A 1 99 ? 19.731 -4.515 18.236 1.00 11.66 124 LEU A CA 1
ATOM 671 C C . LEU A 1 99 ? 19.625 -3.791 16.908 1.00 11.01 124 LEU A C 1
ATOM 672 O O . LEU A 1 99 ? 20.298 -2.794 16.673 1.00 10.74 124 LEU A O 1
ATOM 677 N N . TRP A 1 100 ? 18.754 -4.308 16.050 1.00 10.29 125 TRP A N 1
ATOM 678 C CA . TRP A 1 100 ? 18.621 -3.826 14.687 1.00 9.91 125 TRP A CA 1
ATOM 679 C C . TRP A 1 100 ? 17.508 -2.761 14.611 1.00 9.65 125 TRP A C 1
ATOM 680 O O . TRP A 1 100 ? 17.056 -2.267 15.644 1.00 9.67 125 TRP A O 1
ATOM 691 N N . ALA A 1 101 ? 17.119 -2.371 13.403 1.00 9.62 126 ALA A N 1
ATOM 692 C CA . ALA A 1 101 ? 16.302 -1.162 13.185 1.00 9.53 126 ALA A CA 1
ATOM 693 C C . ALA A 1 101 ? 15.026 -1.121 14.033 1.00 9.33 126 ALA A C 1
ATOM 694 O O . ALA A 1 101 ? 14.196 -2.022 13.911 1.00 9.25 126 ALA A O 1
ATOM 696 N N . PRO A 1 102 ? 14.851 -0.084 14.874 1.00 9.31 127 PRO A N 1
ATOM 697 C CA . PRO A 1 102 ? 13.661 0.010 15.716 1.00 9.35 127 PRO A CA 1
ATOM 698 C C . PRO A 1 102 ? 12.575 0.928 15.137 1.00 9.35 127 PRO A C 1
ATOM 699 O O . PRO A 1 102 ? 12.814 1.611 14.150 1.00 9.56 127 PRO A O 1
ATOM 703 N N . ASP A 1 103 ? 11.402 0.950 15.759 1.00 9.14 128 ASP A N 1
ATOM 704 C CA . ASP A 1 103 ? 10.372 1.951 15.431 1.00 9.10 128 ASP A CA 1
ATOM 705 C C . ASP A 1 103 ? 9.614 2.317 16.696 1.00 9.23 128 ASP A C 1
ATOM 706 O O . ASP A 1 103 ? 9.738 1.629 17.701 1.00 9.51 128 ASP A O 1
ATOM 711 N N . ALA A 1 104 ? 8.861 3.418 16.657 1.00 9.48 129 ALA A N 1
ATOM 712 C CA . ALA A 1 104 ? 8.122 3.888 17.824 1.00 9.72 129 ALA A CA 1
ATOM 713 C C . ALA A 1 104 ? 6.681 4.195 17.478 1.00 9.99 129 ALA A C 1
ATOM 714 O O . ALA A 1 104 ? 6.354 4.470 16.328 1.00 9.94 129 ALA A O 1
ATOM 716 N N . ALA A 1 105 ? 5.824 4.140 18.487 1.00 10.17 130 ALA A N 1
ATOM 717 C CA . ALA A 1 105 ? 4.430 4.547 18.357 1.00 10.74 130 ALA A CA 1
ATOM 718 C C . ALA A 1 105 ? 4.001 5.272 19.615 1.00 11.46 130 ALA A C 1
ATOM 719 O O . ALA A 1 105 ? 4.595 5.096 20.674 1.00 11.40 130 ALA A O 1
ATOM 721 N N . SER A 1 106 ? 2.969 6.095 19.473 1.00 12.62 131 SER A N 1
ATOM 722 C CA . SER A 1 106 ? 2.409 6.863 20.573 1.00 13.81 131 SER A CA 1
ATOM 723 C C . SER A 1 106 ? 0.944 6.476 20.725 1.00 14.32 131 SER A C 1
ATOM 724 O O . SER A 1 106 ? 0.211 6.455 19.738 1.00 14.13 131 SER A O 1
ATOM 727 N N . LYS A 1 107 ? 0.524 6.169 21.955 1.00 15.04 132 LYS A N 1
ATOM 728 C CA . LYS A 1 107 ? -0.879 5.916 22.246 1.00 16.16 132 LYS A CA 1
ATOM 729 C C . LYS A 1 107 ? -1.208 6.288 23.691 1.00 17.41 132 LYS A C 1
ATOM 730 O O . LYS A 1 107 ? -0.515 5.855 24.608 1.00 16.76 132 LYS A O 1
ATOM 736 N N . ASP A 1 108 ? -2.255 7.100 23.866 1.00 19.62 133 ASP A N 1
ATOM 737 C CA . ASP A 1 108 ? -2.791 7.475 25.189 1.00 22.01 133 ASP A CA 1
ATOM 738 C C . ASP A 1 108 ? -1.713 8.004 26.152 1.00 22.48 133 ASP A C 1
ATOM 739 O O . ASP A 1 108 ? -1.681 7.651 27.332 1.00 24.52 133 ASP A O 1
ATOM 744 N N . GLY A 1 109 ? -0.823 8.841 25.631 1.00 22.32 134 GLY A N 1
ATOM 745 C CA . GLY A 1 109 ? 0.259 9.427 26.424 1.00 21.77 134 GLY A CA 1
ATOM 746 C C . GLY A 1 109 ? 1.433 8.519 26.774 1.00 21.03 134 GLY A C 1
ATOM 747 O O . GLY A 1 109 ? 2.307 8.921 27.541 1.00 22.19 134 GLY A O 1
ATOM 748 N N . LYS A 1 110 ? 1.477 7.303 26.226 1.00 19.20 135 LYS A N 1
ATOM 749 C CA . LYS A 1 110 ? 2.648 6.448 26.363 1.00 18.24 135 LYS A CA 1
ATOM 750 C C . LYS A 1 110 ? 3.325 6.297 25.012 1.00 16.25 135 LYS A C 1
ATOM 751 O O . LYS A 1 110 ? 2.691 6.456 23.967 1.00 15.19 135 LYS A O 1
ATOM 757 N N . TYR A 1 111 ? 4.617 5.995 25.064 1.00 14.71 136 TYR A N 1
ATOM 758 C CA . TYR A 1 111 ? 5.437 5.795 23.876 1.00 14.14 136 TYR A CA 1
ATOM 759 C C . TYR A 1 111 ? 6.016 4.397 23.925 1.00 13.45 136 TYR A C 1
ATOM 760 O O . TYR A 1 111 ? 6.492 3.938 24.973 1.00 12.78 136 TYR A O 1
ATOM 769 N N . TYR A 1 112 ? 5.949 3.725 22.780 1.00 12.69 137 TYR A N 1
ATOM 770 C CA . TYR A 1 112 ? 6.287 2.322 22.660 1.00 12.49 137 TYR A CA 1
ATOM 771 C C . TYR A 1 112 ? 7.391 2.196 21.638 1.00 12.33 137 TYR A C 1
ATOM 772 O O . TYR A 1 112 ? 7.221 2.644 20.509 1.00 12.48 137 TYR A O 1
ATOM 781 N N . LEU A 1 113 ? 8.515 1.612 22.044 1.00 11.52 138 LEU A N 1
ATOM 782 C CA . LEU A 1 113 ? 9.635 1.365 21.155 1.00 11.49 138 LEU A CA 1
ATOM 783 C C . LEU A 1 113 ? 9.617 -0.116 20.804 1.00 11.31 138 LEU A C 1
ATOM 784 O O . LEU A 1 113 ? 9.659 -0.959 21.700 1.00 11.41 138 LEU A O 1
ATOM 789 N N . TYR A 1 114 ? 9.547 -0.416 19.507 1.00 10.39 139 TYR A N 1
ATOM 790 C CA . TYR A 1 114 ? 9.540 -1.779 18.989 1.00 10.18 139 TYR A CA 1
ATOM 791 C C . TYR A 1 114 ? 10.882 -2.059 18.368 1.00 10.07 139 TYR A C 1
ATOM 792 O O . TYR A 1 114 ? 11.407 -1.237 17.619 1.00 9.61 139 TYR A O 1
ATOM 801 N N . PHE A 1 115 ? 11.460 -3.213 18.684 1.00 10.09 140 PHE A N 1
ATOM 802 C CA . PHE A 1 115 ? 12.840 -3.463 18.310 1.00 10.21 140 PHE A CA 1
ATOM 803 C C . PHE A 1 115 ? 13.074 -4.944 18.024 1.00 10.03 140 PHE A C 1
ATOM 804 O O . PHE A 1 115 ? 12.564 -5.808 18.752 1.00 9.93 140 PHE A O 1
ATOM 812 N N . PRO A 1 116 ? 13.830 -5.241 16.955 1.00 9.89 141 PRO A N 1
ATOM 813 C CA . PRO A 1 116 ? 14.236 -6.596 16.656 1.00 9.80 141 PRO A CA 1
ATOM 814 C C . PRO A 1 116 ? 15.563 -6.912 17.339 1.00 10.04 141 PRO A C 1
ATOM 815 O O . PRO A 1 116 ? 16.474 -6.078 17.348 1.00 9.90 141 PRO A O 1
ATOM 819 N N . ALA A 1 117 ? 15.663 -8.106 17.901 1.00 10.05 142 ALA A N 1
ATOM 820 C CA . ALA A 1 117 ? 16.928 -8.600 18.448 1.00 10.47 142 ALA A CA 1
ATOM 821 C C . ALA A 1 117 ? 16.911 -10.109 18.431 1.00 10.71 142 ALA A C 1
ATOM 822 O O . ALA A 1 117 ? 15.844 -10.716 18.393 1.00 10.80 142 ALA A O 1
ATOM 824 N N . LYS A 1 118 ? 18.091 -10.715 18.441 1.00 11.47 143 LYS A N 1
ATOM 825 C CA . LYS A 1 118 ? 18.188 -12.163 18.524 1.00 12.19 143 LYS A CA 1
ATOM 826 C C . LYS A 1 118 ? 18.009 -12.571 19.972 1.00 13.02 143 LYS A C 1
ATOM 827 O O . LYS A 1 118 ? 18.616 -11.978 20.868 1.00 12.90 143 LYS A O 1
ATOM 833 N N . ASP A 1 119 ? 17.159 -13.571 20.186 1.00 13.66 144 ASP A N 1
ATOM 834 C CA . ASP A 1 119 ? 16.965 -14.151 21.510 1.00 14.64 144 ASP A CA 1
ATOM 835 C C . ASP A 1 119 ? 18.152 -15.064 21.824 1.00 16.16 144 ASP A C 1
ATOM 836 O O . ASP A 1 119 ? 19.087 -15.147 21.026 1.00 15.97 144 ASP A O 1
ATOM 841 N N . LYS A 1 120 ? 18.110 -15.753 22.962 1.00 18.72 145 LYS A N 1
ATOM 842 C CA . LYS A 1 120 ? 19.234 -16.607 23.390 1.00 21.39 145 LYS A CA 1
ATOM 843 C C . LYS A 1 120 ? 19.454 -17.869 22.546 1.00 21.88 145 LYS A C 1
ATOM 844 O O . LYS A 1 120 ? 20.502 -18.505 22.668 1.00 22.61 145 LYS A O 1
ATOM 850 N N . GLU A 1 121 ? 18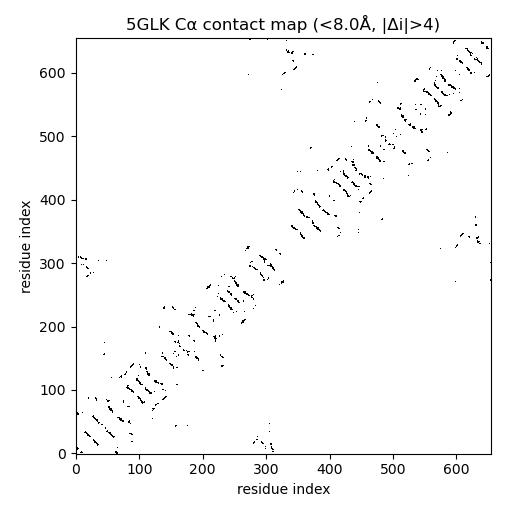.489 -18.229 21.698 1.00 21.51 146 GLU A N 1
ATOM 851 C CA . GLU A 1 121 ? 18.677 -19.275 20.689 1.00 21.46 146 GLU A CA 1
ATOM 852 C C . GLU A 1 121 ? 19.136 -18.715 19.332 1.00 19.33 146 GLU A C 1
ATOM 853 O O . GLU A 1 121 ? 19.149 -19.437 18.337 1.00 18.30 146 GLU A O 1
ATOM 859 N N . ASP A 1 122 ? 19.515 -17.434 19.300 1.00 17.67 147 ASP A N 1
ATOM 860 C CA . ASP A 1 122 ? 19.982 -16.752 18.092 1.00 16.85 147 ASP A CA 1
ATOM 861 C C . ASP A 1 122 ? 18.884 -16.601 17.011 1.00 15.20 147 ASP A C 1
ATOM 862 O O . ASP A 1 122 ? 19.163 -16.580 15.803 1.00 14.61 147 ASP A O 1
ATOM 867 N N . ILE A 1 123 ? 17.642 -16.469 17.473 1.00 13.96 148 ILE A N 1
ATOM 868 C CA . ILE A 1 123 ? 16.476 -16.289 16.604 1.00 13.10 148 ILE A CA 1
ATOM 869 C C . ILE A 1 123 ? 15.959 -14.863 16.784 1.00 12.14 148 ILE A C 1
ATOM 870 O O . ILE A 1 123 ? 15.656 -14.457 17.902 1.00 11.90 148 ILE A O 1
ATOM 875 N N . PHE A 1 124 ? 15.862 -14.111 15.689 1.00 11.33 149 PHE A N 1
ATOM 876 C CA . PHE A 1 124 ? 15.299 -12.759 15.746 1.00 11.06 149 PHE A CA 1
ATOM 877 C C . PHE A 1 124 ? 13.850 -12.798 16.206 1.00 11.16 149 PHE A C 1
ATOM 878 O O . PHE A 1 124 ? 13.055 -13.588 15.694 1.00 11.07 149 PHE A O 1
ATOM 886 N N . ARG A 1 125 ? 13.543 -11.959 17.190 1.00 11.55 150 ARG A N 1
ATOM 887 C CA . ARG A 1 125 ? 12.188 -11.713 17.660 1.00 12.04 150 ARG A CA 1
ATOM 888 C C . ARG A 1 125 ? 12.019 -10.205 17.748 1.00 11.26 150 ARG A C 1
ATOM 889 O O . ARG A 1 125 ? 13.007 -9.469 17.693 1.00 11.05 150 ARG A O 1
ATOM 897 N N . ILE A 1 126 ? 10.779 -9.756 17.909 1.00 10.60 151 ILE A N 1
ATOM 898 C CA . ILE A 1 126 ? 10.489 -8.331 18.084 1.00 10.26 151 ILE A CA 1
ATOM 899 C C . ILE A 1 126 ? 9.911 -8.094 19.473 1.00 10.07 151 ILE A C 1
ATOM 900 O O . ILE A 1 126 ? 8.940 -8.744 19.864 1.00 9.93 151 ILE A O 1
ATOM 905 N N . GLY A 1 127 ? 10.520 -7.169 20.215 1.00 10.32 152 GLY A N 1
ATOM 906 C CA . GLY A 1 127 ? 10.067 -6.807 21.565 1.00 10.44 152 GLY A CA 1
ATOM 907 C C . GLY A 1 127 ? 9.553 -5.382 21.621 1.00 10.81 152 GLY A C 1
ATOM 908 O O . GLY A 1 127 ? 9.649 -4.629 20.639 1.00 10.41 152 GLY A O 1
ATOM 909 N N . VAL A 1 128 ? 9.004 -5.018 22.773 1.00 11.18 153 VAL A N 1
ATOM 910 C CA . VAL A 1 128 ? 8.516 -3.670 23.004 1.00 11.87 153 VAL A CA 1
ATOM 911 C C . VAL A 1 128 ? 9.091 -3.153 24.322 1.00 12.10 153 VAL A C 1
ATOM 912 O O . VAL A 1 128 ? 9.330 -3.926 25.264 1.00 12.39 153 VAL A O 1
ATOM 916 N N . ALA A 1 129 ? 9.342 -1.851 24.343 1.00 11.88 154 ALA A N 1
ATOM 917 C CA . ALA A 1 129 ? 9.775 -1.134 25.529 1.00 11.88 154 ALA A CA 1
ATOM 918 C C . ALA A 1 129 ? 8.910 0.115 25.658 1.00 12.14 154 ALA A C 1
ATOM 919 O O . ALA A 1 129 ? 8.475 0.673 24.648 1.00 12.30 154 ALA A O 1
ATOM 921 N N . VAL A 1 130 ? 8.640 0.541 26.893 1.00 12.12 155 VAL A N 1
ATOM 922 C CA . VAL A 1 130 ? 7.636 1.577 27.150 1.00 12.66 155 VAL A CA 1
ATOM 923 C C . VAL A 1 130 ? 8.222 2.756 27.925 1.00 12.54 155 VAL A C 1
ATOM 924 O O . VAL A 1 130 ? 9.057 2.575 28.818 1.00 11.96 155 VAL A O 1
ATOM 928 N N . SER A 1 131 ? 7.762 3.955 27.571 1.00 12.97 156 SER A N 1
ATOM 929 C CA . SER A 1 131 ? 8.155 5.191 28.240 1.00 13.36 156 SER A CA 1
ATOM 930 C C . SER A 1 131 ? 6.998 6.173 28.265 1.00 13.81 156 SER A C 1
ATOM 931 O O . SER A 1 131 ? 6.029 6.044 27.516 1.00 13.59 156 SER A O 1
ATOM 934 N N . ASP A 1 132 ? 7.134 7.169 29.132 1.00 14.51 157 ASP A N 1
ATOM 935 C CA . ASP A 1 132 ? 6.231 8.323 29.166 1.00 15.28 157 ASP A CA 1
ATOM 936 C C . ASP A 1 132 ? 6.687 9.457 28.234 1.00 14.72 157 ASP A C 1
ATOM 937 O O . ASP A 1 132 ? 5.973 10.448 28.084 1.00 14.83 157 ASP A O 1
ATOM 946 N N . SER A 1 133 ? 7.860 9.321 27.616 1.00 14.28 158 SER A N 1
ATOM 947 C CA . SER A 1 133 ? 8.414 10.364 26.757 1.00 14.15 158 SER A CA 1
ATOM 948 C C . SER A 1 133 ? 8.829 9.791 25.404 1.00 13.60 158 SER A C 1
ATOM 949 O O . SER A 1 133 ? 9.346 8.673 25.346 1.00 12.34 158 SER A O 1
ATOM 952 N N . PRO A 1 134 ? 8.650 10.570 24.320 1.00 13.46 159 PRO A N 1
ATOM 953 C CA . PRO A 1 134 ? 9.134 10.088 23.011 1.00 13.38 159 PRO A CA 1
ATOM 954 C C . PRO A 1 134 ? 10.661 9.885 22.928 1.00 13.85 159 PRO A C 1
ATOM 955 O O . PRO A 1 134 ? 11.138 9.107 22.090 1.00 13.51 159 PRO A O 1
ATOM 959 N N . ALA A 1 135 ? 11.410 10.589 23.781 1.00 14.00 160 ALA A N 1
ATOM 960 C CA . ALA A 1 135 ? 12.861 10.470 23.852 1.00 14.31 160 ALA A CA 1
ATOM 961 C C . ALA A 1 135 ? 13.350 9.331 24.756 1.00 14.23 160 ALA A C 1
ATOM 962 O O . ALA A 1 135 ? 14.554 9.100 24.838 1.00 14.55 160 ALA A O 1
ATOM 964 N N . GLY A 1 136 ? 12.439 8.639 25.440 1.00 13.64 161 GLY A N 1
ATOM 965 C CA . GLY A 1 136 ? 12.816 7.561 26.347 1.00 13.75 161 GLY A CA 1
ATOM 966 C C . GLY A 1 136 ? 13.341 8.133 27.660 1.00 13.54 161 GLY A C 1
ATOM 967 O O . GLY A 1 136 ? 13.073 9.289 27.955 1.00 13.66 161 GLY A O 1
ATOM 968 N N . PRO A 1 137 ? 14.075 7.352 28.457 1.00 13.50 162 PRO A N 1
ATOM 969 C CA . PRO A 1 137 ? 14.410 5.961 28.163 1.00 13.27 162 PRO A CA 1
ATOM 970 C C . PRO A 1 137 ? 13.203 5.027 28.294 1.00 12.91 162 PRO A C 1
ATOM 971 O O . PRO A 1 137 ? 12.172 5.401 28.871 1.00 13.17 162 PRO A O 1
ATOM 975 N N . PHE A 1 138 ? 13.335 3.836 27.725 1.00 12.78 163 PHE A N 1
ATOM 976 C CA . PHE A 1 138 ? 12.234 2.879 27.617 1.00 12.89 163 PHE A CA 1
ATOM 977 C C . PHE A 1 138 ? 12.506 1.646 28.469 1.00 13.43 163 PHE A C 1
ATOM 978 O O . PHE A 1 138 ? 13.631 1.150 28.488 1.00 13.82 163 PHE A O 1
ATOM 986 N N . LYS A 1 139 ? 11.474 1.152 29.151 1.00 13.84 164 LYS A N 1
ATOM 987 C CA . LYS A 1 139 ? 11.557 -0.087 29.922 1.00 14.62 164 LYS A CA 1
ATOM 988 C C . LYS A 1 139 ? 11.108 -1.269 29.063 1.00 13.88 164 LYS A C 1
ATOM 989 O O . LYS A 1 139 ? 9.934 -1.337 28.711 1.00 13.30 164 LYS A O 1
ATOM 995 N N . PRO A 1 140 ? 12.027 -2.206 28.747 1.00 13.90 165 PRO A N 1
ATOM 996 C CA . PRO A 1 140 ? 11.624 -3.361 27.933 1.00 14.00 165 PRO A CA 1
ATOM 997 C C . PRO A 1 140 ? 10.748 -4.346 28.687 1.00 14.44 165 PRO A C 1
ATOM 998 O O . PRO A 1 140 ? 10.952 -4.570 29.890 1.00 13.88 165 PRO A O 1
ATOM 1002 N N . GLU A 1 141 ? 9.798 -4.946 27.974 1.00 14.81 166 GLU A N 1
ATOM 1003 C CA . GLU A 1 141 ? 9.073 -6.108 28.475 1.00 15.69 166 GLU A CA 1
ATOM 1004 C C . GLU A 1 141 ? 10.066 -7.251 28.602 1.00 15.43 166 GLU A C 1
ATOM 1005 O O . GLU A 1 141 ? 11.053 -7.303 27.864 1.00 14.77 166 GLU A O 1
ATOM 1011 N N . SER A 1 142 ? 9.813 -8.165 29.531 1.00 16.02 167 SER A N 1
ATOM 1012 C CA . SER A 1 142 ? 10.787 -9.226 29.821 1.00 16.94 167 SER A CA 1
ATOM 1013 C C . SER A 1 142 ? 10.851 -10.311 28.735 1.00 17.00 167 SER A C 1
ATOM 1014 O O . SER A 1 142 ? 11.847 -11.016 28.638 1.00 17.14 167 SER A O 1
ATOM 1017 N N . GLU A 1 143 ? 9.799 -10.429 27.925 1.00 17.29 168 GLU A N 1
ATOM 1018 C CA . GLU A 1 143 ? 9.750 -11.374 26.807 1.00 17.71 168 GLU A CA 1
ATOM 1019 C C . GLU A 1 143 ? 9.404 -10.622 25.527 1.00 15.69 168 GLU A C 1
ATOM 1020 O O . GLU A 1 143 ? 8.788 -9.559 25.591 1.00 14.98 168 GLU A O 1
ATOM 1026 N N . PRO A 1 144 ? 9.770 -11.188 24.362 1.00 14.55 169 PRO A N 1
ATOM 1027 C CA . PRO A 1 144 ? 9.359 -10.571 23.099 1.00 13.94 169 PRO A CA 1
ATOM 1028 C C . PRO A 1 144 ? 7.869 -10.756 22.832 1.00 13.74 169 PRO A C 1
ATOM 1029 O O . PRO A 1 144 ? 7.171 -11.481 23.557 1.00 13.31 169 PRO A O 1
ATOM 1033 N N . ILE A 1 145 ? 7.388 -10.093 21.794 1.00 12.87 170 ILE A N 1
ATOM 1034 C CA . ILE A 1 145 ? 5.992 -10.183 21.421 1.00 12.97 170 ILE A CA 1
ATOM 1035 C C . ILE A 1 145 ? 5.693 -11.608 20.962 1.00 13.25 170 ILE A C 1
ATOM 1036 O O . ILE A 1 145 ? 6.399 -12.154 20.110 1.00 12.60 170 ILE A O 1
ATOM 1041 N N . LYS A 1 146 ? 4.646 -12.194 21.532 1.00 13.81 171 LYS A N 1
ATOM 1042 C CA . LYS A 1 146 ? 4.251 -13.562 21.185 1.00 15.39 171 LYS A CA 1
ATOM 1043 C C . LYS A 1 146 ? 3.853 -13.608 19.713 1.00 14.05 171 LYS A C 1
ATOM 1044 O O . LYS A 1 146 ? 3.095 -12.764 19.239 1.00 13.47 171 LYS A O 1
ATOM 1050 N N . GLY A 1 147 ? 4.405 -14.571 18.990 1.00 13.32 172 GLY A N 1
ATOM 1051 C CA . GLY A 1 147 ? 4.149 -14.708 17.562 1.00 13.00 172 GLY A CA 1
ATOM 1052 C C . GLY A 1 147 ? 4.974 -13.804 16.655 1.00 12.31 172 GLY A C 1
ATOM 1053 O O . GLY A 1 147 ? 4.826 -13.880 15.440 1.00 12.40 172 GLY A O 1
ATOM 1054 N N . SER A 1 148 ? 5.833 -12.947 17.219 1.00 11.78 173 SER A N 1
ATOM 1055 C CA . SER A 1 148 ? 6.755 -12.166 16.405 1.00 11.03 173 SER A CA 1
ATOM 1056 C C . SER A 1 148 ? 7.956 -13.004 15.980 1.00 10.56 173 SER A C 1
ATOM 1057 O O . SER A 1 148 ? 8.293 -14.022 16.592 1.00 10.60 173 SER A O 1
ATOM 1060 N N . TYR A 1 149 ? 8.605 -12.533 14.925 1.00 9.94 174 TYR A N 1
ATOM 1061 C CA . TYR A 1 149 ? 9.823 -13.132 14.395 1.00 9.73 174 TYR A CA 1
ATOM 1062 C C . TYR A 1 149 ? 10.414 -12.169 13.383 1.00 9.40 174 TYR A C 1
ATOM 1063 O O . TYR A 1 149 ? 9.765 -11.181 13.017 1.00 9.07 174 TYR A O 1
ATOM 1072 N N . SER A 1 150 ? 11.639 -12.455 12.953 1.00 9.03 175 SER A N 1
ATOM 1073 C CA . SER A 1 150 ? 12.351 -11.645 11.973 1.00 8.68 175 SER A CA 1
ATOM 1074 C C . SER A 1 150 ? 12.560 -10.215 12.492 1.00 8.54 175 SER A C 1
ATOM 1075 O O . SER A 1 150 ? 12.621 -9.999 13.712 1.00 8.31 175 SER A O 1
ATOM 1078 N N . ILE A 1 151 ? 12.649 -9.245 11.580 1.00 8.28 176 ILE A N 1
ATOM 1079 C CA . ILE A 1 151 ? 13.255 -7.953 11.890 1.00 8.11 176 ILE A CA 1
ATOM 1080 C C . ILE A 1 151 ? 12.421 -6.770 11.377 1.00 8.06 176 ILE A C 1
ATOM 1081 O O . ILE A 1 151 ? 11.333 -6.938 10.820 1.00 7.99 176 ILE A O 1
ATOM 1086 N N . ASP A 1 152 ? 12.967 -5.573 11.572 1.00 8.03 177 ASP A N 1
ATOM 1087 C CA . ASP A 1 152 ? 12.478 -4.352 10.935 1.00 8.07 177 ASP A CA 1
ATOM 1088 C C . ASP A 1 152 ? 10.992 -4.031 11.146 1.00 7.87 177 ASP A C 1
ATOM 1089 O O . ASP A 1 152 ? 10.231 -3.851 10.189 1.00 7.96 177 ASP A O 1
ATOM 1094 N N . PRO A 1 153 ? 10.572 -3.912 12.404 1.00 7.62 178 PRO A N 1
ATOM 1095 C CA . PRO A 1 153 ? 9.190 -3.484 12.617 1.00 7.61 178 PRO A CA 1
ATOM 1096 C C . PRO A 1 153 ? 8.920 -2.044 12.162 1.00 7.56 178 PRO A C 1
ATOM 1097 O O . PRO A 1 153 ? 9.781 -1.180 12.308 1.00 7.27 178 PRO A O 1
ATOM 1101 N N . ALA A 1 154 ? 7.742 -1.824 11.587 1.00 7.52 179 ALA A N 1
ATOM 1102 C CA . ALA A 1 154 ? 7.196 -0.489 11.347 1.00 7.63 179 ALA A CA 1
ATOM 1103 C C . ALA A 1 154 ? 5.797 -0.509 11.915 1.00 7.90 179 ALA A C 1
ATOM 1104 O O . ALA A 1 154 ? 4.954 -1.271 11.437 1.00 7.80 179 ALA A O 1
ATOM 1106 N N . VAL A 1 155 ? 5.555 0.285 12.954 1.00 8.02 180 VAL A N 1
ATOM 1107 C CA . VAL A 1 155 ? 4.233 0.346 13.551 1.00 8.21 180 VAL A CA 1
ATOM 1108 C C . VAL A 1 155 ? 3.519 1.581 13.022 1.00 8.45 180 VAL A C 1
ATOM 1109 O O . VAL A 1 155 ? 3.942 2.704 13.272 1.00 8.61 180 VAL A O 1
ATOM 1113 N N . PHE A 1 156 ? 2.443 1.336 12.286 1.00 8.78 181 PHE A N 1
ATOM 1114 C CA . PHE A 1 156 ? 1.719 2.354 11.541 1.00 9.23 181 PHE A CA 1
ATOM 1115 C C . PHE A 1 156 ? 0.367 2.626 12.206 1.00 9.82 181 PHE A C 1
ATOM 1116 O O . PHE A 1 156 ? -0.433 1.700 12.392 1.00 9.15 181 PHE A O 1
ATOM 1124 N N . LYS A 1 157 ? 0.107 3.889 12.535 1.00 10.76 182 LYS A N 1
ATOM 1125 C CA . LYS A 1 157 ? -1.191 4.305 13.059 1.00 11.76 182 LYS A CA 1
ATOM 1126 C C . LYS A 1 157 ? -2.078 4.782 11.907 1.00 11.92 182 LYS A C 1
ATOM 1127 O O . LYS A 1 157 ? -1.825 5.818 11.304 1.00 11.94 182 LYS A O 1
ATOM 1133 N N . ASP A 1 158 ? -3.119 4.019 11.606 1.00 11.99 183 ASP A N 1
ATOM 1134 C CA . ASP A 1 158 ? -4.054 4.402 10.556 1.00 12.68 183 ASP A CA 1
ATOM 1135 C C . ASP A 1 158 ? -4.995 5.525 11.056 1.00 13.93 183 ASP A C 1
ATOM 1136 O O . ASP A 1 158 ? -5.102 5.771 12.267 1.00 13.66 183 ASP A O 1
ATOM 1141 N N . ASP A 1 159 ? -5.665 6.195 10.119 1.00 16.02 184 ASP A N 1
ATOM 1142 C CA . ASP A 1 159 ? -6.558 7.329 10.436 1.00 18.07 184 ASP A CA 1
ATOM 1143 C C . ASP A 1 159 ? -7.737 6.946 11.337 1.00 17.97 184 ASP A C 1
ATOM 1144 O O . ASP A 1 159 ? -8.275 7.804 12.031 1.00 19.78 184 ASP A O 1
ATOM 1149 N N . ASP A 1 160 ? -8.149 5.678 11.299 1.00 16.94 185 ASP A N 1
ATOM 1150 C CA . ASP A 1 160 ? -9.218 5.152 12.163 1.00 16.59 185 ASP A CA 1
ATOM 1151 C C . ASP A 1 160 ? -8.774 4.792 13.596 1.00 16.57 185 ASP A C 1
ATOM 1152 O O . ASP A 1 160 ? -9.565 4.238 14.368 1.00 17.31 185 ASP A O 1
ATOM 1157 N N . GLY A 1 161 ? -7.519 5.078 13.942 1.00 15.58 186 GLY A N 1
ATOM 1158 C CA . GLY A 1 161 ? -6.980 4.771 15.263 1.00 15.35 186 GLY A CA 1
ATOM 1159 C C . GLY A 1 161 ? -6.425 3.365 15.444 1.00 14.35 186 GLY A C 1
ATOM 1160 O O . GLY A 1 161 ? -5.955 3.039 16.522 1.00 14.86 186 GLY A O 1
ATOM 1161 N N . LYS A 1 162 ? -6.482 2.528 14.417 1.00 13.93 187 LYS A N 1
ATOM 1162 C CA . LYS A 1 162 ? -5.904 1.181 14.503 1.00 13.65 187 LYS A CA 1
ATOM 1163 C C . LYS A 1 162 ? -4.416 1.246 14.213 1.00 12.60 187 LYS A C 1
ATOM 1164 O O . LYS A 1 162 ? -3.990 1.989 13.331 1.00 12.26 187 LYS A O 1
ATOM 1170 N N . TYR A 1 163 ? -3.638 0.461 14.958 1.00 11.15 188 TYR A N 1
ATOM 1171 C CA . TYR A 1 163 ? -2.194 0.388 14.789 1.00 10.68 188 TYR A CA 1
ATOM 1172 C C . TYR A 1 163 ? -1.835 -0.986 14.231 1.00 10.05 188 TYR A C 1
ATOM 1173 O O . TYR A 1 163 ? -2.356 -1.995 14.705 1.00 10.10 188 TYR A O 1
ATOM 1182 N N . TYR A 1 164 ? -0.949 -1.014 13.235 1.00 9.38 189 TYR A N 1
ATOM 1183 C CA . TYR A 1 164 ? -0.505 -2.251 12.585 1.00 9.09 189 TYR A CA 1
ATOM 1184 C C . TYR A 1 164 ? 0.995 -2.325 12.630 1.00 8.72 189 TYR A C 1
ATOM 1185 O O . TYR A 1 164 ? 1.663 -1.319 12.380 1.00 8.85 189 TYR A O 1
ATOM 1194 N N . MET A 1 165 ? 1.539 -3.499 12.936 1.00 8.18 190 MET A N 1
ATOM 1195 C CA . MET A 1 165 ? 2.975 -3.717 12.777 1.00 7.88 190 MET A CA 1
ATOM 1196 C C . MET A 1 165 ? 3.233 -4.415 11.461 1.00 7.57 190 MET A C 1
ATOM 1197 O O . MET A 1 165 ? 2.722 -5.521 11.238 1.00 7.51 190 MET A O 1
ATOM 1202 N N . TYR A 1 166 ? 4.018 -3.759 10.610 1.00 7.32 191 TYR A N 1
ATOM 1203 C CA . TYR A 1 166 ? 4.620 -4.372 9.434 1.00 7.33 191 TYR A CA 1
ATOM 1204 C C . TYR A 1 166 ? 5.992 -4.852 9.850 1.00 7.28 191 TYR A C 1
ATOM 1205 O O . TYR A 1 166 ? 6.692 -4.144 10.582 1.00 7.36 191 TYR A O 1
ATOM 1214 N N . PHE A 1 167 ? 6.403 -6.028 9.386 1.00 7.20 192 PHE A N 1
ATOM 1215 C CA . PHE A 1 167 ? 7.727 -6.535 9.731 1.00 7.27 192 PHE A CA 1
ATOM 1216 C C . PHE A 1 167 ? 8.251 -7.593 8.782 1.00 7.44 192 PHE A C 1
ATOM 1217 O O . PHE A 1 167 ? 7.510 -8.119 7.930 1.00 7.34 192 PHE A O 1
ATOM 1225 N N . GLY A 1 168 ? 9.544 -7.864 8.927 1.00 7.43 193 GLY A N 1
ATOM 1226 C CA . GLY A 1 168 ? 10.213 -8.932 8.201 1.00 7.61 193 GLY A CA 1
ATOM 1227 C C . GLY A 1 168 ? 11.457 -8.485 7.461 1.00 7.74 193 GLY A C 1
ATOM 1228 O O . GLY A 1 168 ? 11.604 -7.320 7.084 1.00 7.65 193 GLY A O 1
ATOM 1229 N N . GLY A 1 169 ? 12.373 -9.431 7.289 1.00 7.71 194 GLY A N 1
ATOM 1230 C CA . GLY A 1 169 ? 13.530 -9.258 6.429 1.00 7.89 194 GLY A CA 1
ATOM 1231 C C . GLY A 1 169 ? 14.123 -10.613 6.102 1.00 7.99 194 GLY A C 1
ATOM 1232 O O . GLY A 1 169 ? 14.195 -11.472 6.973 1.00 8.07 194 GLY A O 1
ATOM 1233 N N . ILE A 1 170 ? 14.531 -10.805 4.855 1.00 8.32 195 ILE A N 1
ATOM 1234 C CA . ILE A 1 170 ? 15.081 -12.085 4.411 1.00 8.67 195 ILE A CA 1
ATOM 1235 C C . ILE A 1 170 ? 16.596 -12.107 4.654 1.00 8.77 195 ILE A C 1
ATOM 1236 O O . ILE A 1 170 ? 17.134 -11.196 5.282 1.00 8.61 195 ILE A O 1
ATOM 1241 N N . TRP A 1 171 ? 17.270 -13.155 4.175 1.00 8.95 196 TRP A N 1
ATOM 1242 C CA . TRP A 1 171 ? 18.698 -13.364 4.408 1.00 9.08 196 TRP A CA 1
ATOM 1243 C C . TRP A 1 171 ? 18.956 -13.372 5.928 1.00 9.01 196 TRP A C 1
ATOM 1244 O O . TRP A 1 171 ? 18.381 -14.198 6.636 1.00 8.74 196 TRP A O 1
ATOM 1255 N N . GLY A 1 172 ? 19.766 -12.443 6.445 1.00 9.06 197 GLY A N 1
ATOM 1256 C CA . GLY A 1 172 ? 20.073 -12.400 7.865 1.00 9.02 197 GLY A CA 1
ATOM 1257 C C . GLY A 1 172 ? 18.906 -12.090 8.782 1.00 9.05 197 GLY A C 1
ATOM 1258 O O . GLY A 1 172 ? 18.958 -12.393 9.968 1.00 9.02 197 GLY A O 1
ATOM 1259 N N . GLY A 1 173 ? 17.843 -11.500 8.238 1.00 9.04 198 GLY A N 1
ATOM 1260 C CA . GLY A 1 173 ? 16.629 -11.252 9.006 1.00 9.23 198 GLY A CA 1
ATOM 1261 C C . GLY A 1 173 ? 15.769 -12.492 9.247 1.00 9.40 198 GLY A C 1
ATOM 1262 O O . GLY A 1 173 ? 14.786 -12.412 9.975 1.00 9.25 198 GLY A O 1
ATOM 1263 N N . GLN A 1 174 ? 16.117 -13.613 8.602 1.00 9.69 199 GLN A N 1
ATOM 1264 C CA . GLN A 1 174 ? 15.547 -14.940 8.878 1.00 10.02 199 GLN A CA 1
ATOM 1265 C C . GLN A 1 174 ? 14.090 -15.174 8.461 1.00 10.21 199 GLN A C 1
ATOM 1266 O O . GLN A 1 174 ? 13.542 -16.244 8.759 1.00 10.00 199 GLN A O 1
ATOM 1272 N N . LEU A 1 175 ? 13.462 -14.237 7.742 1.00 10.14 200 LEU A N 1
ATOM 1273 C CA . LEU A 1 175 ? 12.043 -14.398 7.401 1.00 10.50 200 LEU A CA 1
ATOM 1274 C C . LEU A 1 175 ? 11.774 -15.678 6.613 1.00 11.03 200 LEU A C 1
ATOM 1275 O O . LEU A 1 175 ? 10.734 -16.305 6.783 1.00 11.57 200 LEU A O 1
ATOM 1280 N N . GLN A 1 176 ? 12.722 -16.042 5.752 1.00 11.96 201 GLN A N 1
ATOM 1281 C CA . GLN A 1 176 ? 12.669 -17.284 4.962 1.00 12.60 201 GLN A CA 1
ATOM 1282 C C . GLN A 1 176 ? 12.621 -18.588 5.793 1.00 13.38 201 GLN A C 1
ATOM 1283 O O . GLN A 1 176 ? 12.248 -19.641 5.269 1.00 13.93 201 GLN A O 1
ATOM 1289 N N . ARG A 1 177 ? 12.976 -18.508 7.074 1.00 14.28 202 ARG A N 1
ATOM 1290 C CA . ARG A 1 177 ? 12.939 -19.660 7.978 1.00 15.27 202 ARG A CA 1
ATOM 1291 C C . ARG A 1 177 ? 11.631 -19.799 8.772 1.00 16.35 202 ARG A C 1
ATOM 1292 O O . ARG A 1 177 ? 11.550 -20.639 9.673 1.00 16.62 202 ARG A O 1
ATOM 1300 N N . TRP A 1 178 ? 10.611 -19.003 8.432 1.00 17.82 203 TRP A N 1
ATOM 1301 C CA . TRP A 1 178 ? 9.359 -18.958 9.197 1.00 19.46 203 TRP A CA 1
ATOM 1302 C C . TRP A 1 178 ? 8.091 -19.342 8.433 1.00 22.55 203 TRP A C 1
ATOM 1303 O O . TRP A 1 178 ? 6.993 -19.063 8.909 1.00 25.56 203 TRP A O 1
ATOM 1314 N N . THR A 1 179 ? 8.227 -20.059 7.324 1.00 24.76 204 THR A N 1
ATOM 1315 C CA . THR A 1 179 ? 7.079 -20.380 6.456 1.00 27.70 204 THR A CA 1
ATOM 1316 C C . THR A 1 179 ? 5.920 -21.153 7.131 1.00 29.01 204 THR A C 1
ATOM 1317 O O . THR A 1 179 ? 4.778 -21.056 6.676 1.00 29.11 204 THR A O 1
ATOM 1321 N N . THR A 1 180 ? 6.221 -21.907 8.195 1.00 29.42 205 THR A N 1
ATOM 1322 C CA . THR A 1 180 ? 5.245 -22.743 8.916 1.00 29.92 205 THR A CA 1
ATOM 1323 C C . THR A 1 180 ? 4.808 -22.177 10.277 1.00 29.96 205 THR A C 1
ATOM 1324 O O . THR A 1 180 ? 4.053 -22.826 11.007 1.00 30.30 205 THR A O 1
ATOM 1328 N N . GLY A 1 181 ? 5.302 -20.998 10.644 1.00 29.37 206 GLY A N 1
ATOM 1329 C CA . GLY A 1 181 ? 5.026 -20.434 11.966 1.00 30.69 206 GLY A CA 1
ATOM 1330 C C . GLY A 1 181 ? 5.901 -20.986 13.081 1.00 31.52 206 GLY A C 1
ATOM 1331 O O . GLY A 1 181 ? 5.726 -20.603 14.238 1.00 33.19 206 GLY A O 1
ATOM 1332 N N . GLU A 1 182 ? 6.822 -21.891 12.739 1.00 31.55 207 GLU A N 1
ATOM 1333 C CA . GLU A 1 182 ? 7.911 -22.303 13.627 1.00 30.95 207 GLU A CA 1
ATOM 1334 C C . GLU A 1 182 ? 9.237 -22.153 12.889 1.00 26.88 207 GLU A C 1
ATOM 1335 O O . GLU A 1 182 ? 9.299 -22.316 11.671 1.00 26.24 207 GLU A O 1
ATOM 1341 N N . TYR A 1 183 ? 10.289 -21.843 13.640 1.00 23.57 208 TYR A N 1
ATOM 1342 C CA . TYR A 1 183 ? 11.612 -21.591 13.073 1.00 21.77 208 TYR A CA 1
ATOM 1343 C C . TYR A 1 183 ? 12.168 -22.852 12.414 1.00 21.80 208 TYR A C 1
ATOM 1344 O O . TYR A 1 183 ? 12.186 -23.920 13.027 1.00 22.06 208 TYR A O 1
ATOM 1353 N N . ALA A 1 184 ? 12.620 -22.723 11.171 1.00 21.07 209 ALA A N 1
ATOM 1354 C CA . ALA A 1 184 ? 13.090 -23.867 10.393 1.00 21.73 209 ALA A CA 1
ATOM 1355 C C . ALA A 1 184 ? 14.466 -24.384 10.826 1.00 22.34 209 ALA A C 1
ATOM 1356 O O . ALA A 1 184 ? 14.837 -25.490 10.459 1.00 23.39 209 ALA A O 1
ATOM 1358 N N . GLY A 1 185 ? 15.224 -23.574 11.566 1.00 22.01 210 GLY A N 1
ATOM 1359 C CA . GLY A 1 185 ? 16.507 -23.987 12.153 1.00 22.52 210 GLY A CA 1
ATOM 1360 C C . GLY A 1 185 ? 17.673 -23.225 11.556 1.00 22.27 210 GLY A C 1
ATOM 1361 O O . GLY A 1 185 ? 17.545 -22.623 10.490 1.00 21.52 210 GLY A O 1
ATOM 1362 N N . HIS A 1 186 ? 18.820 -23.269 12.232 1.00 22.03 211 HIS A N 1
ATOM 1363 C CA . HIS A 1 186 ? 20.008 -22.533 11.785 1.00 23.09 211 HIS A CA 1
ATOM 1364 C C . HIS A 1 186 ? 20.662 -23.113 10.524 1.00 23.16 211 HIS A C 1
ATOM 1365 O O . HIS A 1 186 ? 21.427 -22.423 9.860 1.00 23.25 211 HIS A O 1
ATOM 1372 N N . ASP A 1 187 ? 20.350 -24.363 10.187 1.00 23.94 212 ASP A N 1
ATOM 1373 C CA . ASP A 1 187 ? 20.795 -24.964 8.919 1.00 25.17 212 ASP A CA 1
ATOM 1374 C C . ASP A 1 187 ? 19.801 -24.780 7.753 1.00 23.51 212 ASP A C 1
ATOM 1375 O O . ASP A 1 187 ? 20.031 -25.301 6.660 1.00 23.23 212 ASP A O 1
ATOM 1380 N N . ALA A 1 188 ? 18.719 -24.027 7.970 1.00 21.77 213 ALA A N 1
ATOM 1381 C CA . ALA A 1 188 ? 17.753 -23.727 6.904 1.00 20.54 213 ALA A CA 1
ATOM 1382 C C . ALA A 1 188 ? 18.291 -22.634 5.962 1.00 19.60 213 ALA A C 1
ATOM 1383 O O . ALA A 1 188 ? 19.396 -22.125 6.159 1.00 19.28 213 ALA A O 1
ATOM 1385 N N . SER A 1 189 ? 17.513 -22.285 4.935 1.00 18.58 214 SER A N 1
ATOM 1386 C CA . SER A 1 189 ? 17.950 -21.322 3.919 1.00 17.50 214 SER A CA 1
ATOM 1387 C C . SER A 1 189 ? 18.571 -20.061 4.524 1.00 17.11 214 SER A C 1
ATOM 1388 O O . SER A 1 189 ? 18.037 -19.497 5.479 1.00 16.54 214 SER A O 1
ATOM 1391 N N . LYS A 1 190 ? 19.692 -19.636 3.956 1.00 17.04 215 LYS A N 1
ATOM 1392 C CA . LYS A 1 190 ? 20.339 -18.381 4.343 1.00 17.38 215 LYS A CA 1
ATOM 1393 C C . LYS A 1 190 ? 19.818 -17.189 3.542 1.00 16.46 215 LYS A C 1
ATOM 1394 O O . LYS A 1 190 ? 20.261 -16.066 3.788 1.00 15.23 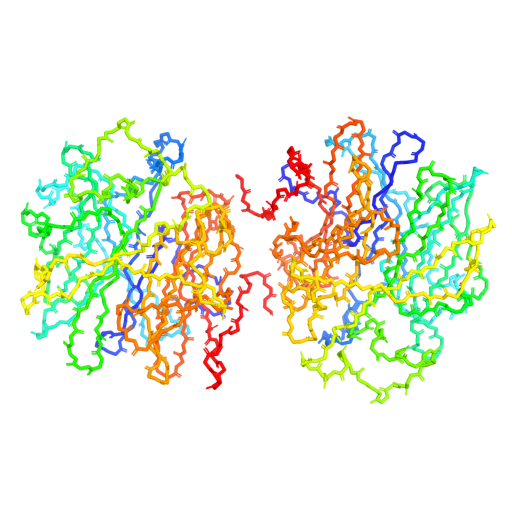215 LYS A O 1
ATOM 1400 N N . THR A 1 191 ? 18.926 -17.420 2.574 1.00 15.74 216 THR A N 1
ATOM 1401 C CA . THR A 1 191 ? 18.494 -16.367 1.658 1.00 15.73 216 THR A CA 1
ATOM 1402 C C . THR A 1 191 ? 16.975 -16.245 1.591 1.00 15.45 216 THR A C 1
ATOM 1403 O O . THR A 1 191 ? 16.399 -15.426 2.297 1.00 13.81 216 THR A O 1
ATOM 1407 N N . ASP A 1 192 ? 16.331 -17.080 0.775 1.00 15.34 217 ASP A N 1
ATOM 1408 C CA . ASP A 1 192 ? 14.899 -16.954 0.495 1.00 15.90 217 ASP A CA 1
ATOM 1409 C C . ASP A 1 192 ? 14.296 -18.360 0.320 1.00 16.41 217 ASP A C 1
ATOM 1410 O O . ASP A 1 192 ? 14.863 -19.315 0.853 1.00 15.78 217 ASP A O 1
ATOM 1415 N N . LEU A 1 193 ? 13.179 -18.502 -0.398 1.00 17.45 218 LEU A N 1
ATOM 1416 C CA . LEU A 1 193 ? 12.573 -19.834 -0.606 1.00 18.92 218 LEU A CA 1
ATOM 1417 C C . LEU A 1 193 ? 13.364 -20.732 -1.559 1.00 20.86 218 LEU A C 1
ATOM 1418 O O . LEU A 1 193 ? 13.086 -21.936 -1.621 1.00 21.79 218 LEU A O 1
ATOM 1423 N N . GLU A 1 194 ? 14.311 -20.157 -2.308 1.00 21.68 219 GLU A N 1
ATOM 1424 C CA . GLU A 1 194 ? 15.129 -20.882 -3.283 1.00 23.47 219 GLU A CA 1
ATOM 1425 C C . GLU A 1 194 ? 14.237 -21.488 -4.376 1.00 23.82 219 GLU A C 1
ATOM 1426 O O . GLU A 1 194 ? 14.436 -22.625 -4.818 1.00 23.39 219 GLU A O 1
ATOM 1432 N N . GLN A 1 195 ? 13.243 -20.701 -4.783 1.00 22.75 220 GLN A N 1
ATOM 1433 C CA . GLN A 1 195 ? 12.290 -21.068 -5.820 1.00 23.08 220 GLN A CA 1
ATOM 1434 C C . GLN A 1 195 ? 12.013 -19.792 -6.599 1.00 20.96 220 GLN A C 1
ATOM 1435 O O . GLN A 1 195 ? 10.995 -19.136 -6.386 1.00 19.12 220 GLN A O 1
ATOM 1441 N N . ASP A 1 196 ? 12.930 -19.438 -7.495 1.00 19.87 221 ASP A N 1
ATOM 1442 C CA . ASP A 1 196 ? 12.874 -18.146 -8.185 1.00 19.72 221 ASP A CA 1
ATOM 1443 C C . ASP A 1 196 ? 11.675 -17.953 -9.103 1.00 19.11 221 ASP A C 1
ATOM 1444 O O . ASP A 1 196 ? 11.329 -16.819 -9.416 1.00 17.53 221 ASP A O 1
ATOM 1449 N N . ASP A 1 197 ? 11.050 -19.046 -9.548 1.00 19.63 222 ASP A N 1
ATOM 1450 C CA . ASP A 1 197 ? 9.844 -18.946 -10.362 1.00 20.46 222 ASP A CA 1
ATOM 1451 C C . ASP A 1 197 ? 8.561 -18.998 -9.536 1.00 18.43 222 ASP A C 1
ATOM 1452 O O . ASP A 1 197 ? 7.481 -18.927 -10.104 1.00 18.66 222 ASP A O 1
ATOM 1457 N N . ALA A 1 198 ? 8.676 -19.112 -8.214 1.00 16.27 223 ALA A N 1
ATOM 1458 C CA . ALA A 1 198 ? 7.528 -19.003 -7.313 1.00 15.26 223 ALA A CA 1
ATOM 1459 C C . ALA A 1 198 ? 7.385 -17.551 -6.843 1.00 14.29 223 ALA A C 1
ATOM 1460 O O . ALA A 1 198 ? 8.357 -16.787 -6.903 1.00 13.23 223 ALA A O 1
ATOM 1462 N N . PRO A 1 199 ? 6.191 -17.170 -6.345 1.00 13.61 224 PRO A N 1
ATOM 1463 C CA . PRO A 1 199 ? 6.061 -15.839 -5.745 1.00 12.80 224 PRO A CA 1
ATOM 1464 C C . PRO A 1 199 ? 7.119 -15.609 -4.654 1.00 12.25 224 PRO A C 1
ATOM 1465 O O . PRO A 1 199 ? 7.496 -16.547 -3.938 1.00 12.28 224 PRO A O 1
ATOM 1469 N N . ALA A 1 200 ? 7.625 -14.382 -4.571 1.00 11.44 225 ALA A N 1
ATOM 1470 C CA . ALA A 1 200 ? 8.610 -14.029 -3.561 1.00 11.18 225 ALA A CA 1
ATOM 1471 C C . ALA A 1 200 ? 7.968 -14.037 -2.184 1.00 10.93 225 ALA A C 1
ATOM 1472 O O . ALA A 1 200 ? 6.753 -13.976 -2.054 1.00 10.92 225 ALA A O 1
ATOM 1474 N N . ILE A 1 201 ? 8.808 -14.094 -1.161 1.00 10.70 226 ILE A N 1
ATOM 1475 C CA . ILE A 1 201 ? 8.358 -13.961 0.225 1.00 10.74 226 ILE A CA 1
ATOM 1476 C C . ILE A 1 201 ? 7.781 -12.560 0.403 1.00 10.35 226 ILE A C 1
ATOM 1477 O O . ILE A 1 201 ? 8.317 -11.599 -0.142 1.00 10.18 226 ILE A O 1
ATOM 1482 N N . GLY A 1 202 ? 6.702 -12.448 1.172 1.00 10.02 227 GLY A N 1
ATOM 1483 C CA . GLY A 1 202 ? 6.078 -11.157 1.425 1.00 9.83 227 GLY A CA 1
ATOM 1484 C C . GLY A 1 202 ? 6.348 -10.690 2.844 1.00 9.59 227 GLY A C 1
ATOM 1485 O O . GLY A 1 202 ? 6.598 -11.512 3.721 1.00 9.47 227 GLY A O 1
ATOM 1486 N N . PRO A 1 203 ? 6.297 -9.363 3.080 1.00 9.40 228 PRO A N 1
ATOM 1487 C CA . PRO A 1 203 ? 6.393 -8.865 4.449 1.00 9.24 228 PRO A CA 1
ATOM 1488 C C . PRO A 1 203 ? 5.179 -9.292 5.267 1.00 9.01 228 PRO A C 1
ATOM 1489 O O . PRO A 1 203 ? 4.179 -9.791 4.719 1.00 9.01 228 PRO A O 1
ATOM 1493 N N . ARG A 1 204 ? 5.284 -9.108 6.572 1.00 8.84 229 ARG A N 1
ATOM 1494 C CA . ARG A 1 204 ? 4.263 -9.532 7.512 1.00 9.01 229 ARG A CA 1
ATOM 1495 C C . ARG A 1 204 ? 3.522 -8.327 8.074 1.00 8.80 229 ARG A C 1
ATOM 1496 O O . ARG A 1 204 ? 4.079 -7.232 8.124 1.00 8.52 229 ARG A O 1
ATOM 1504 N N . ILE A 1 205 ? 2.281 -8.548 8.497 1.00 8.51 230 ILE A N 1
ATOM 1505 C CA . ILE A 1 205 ? 1.469 -7.513 9.169 1.00 8.55 230 ILE A CA 1
ATOM 1506 C C . ILE A 1 205 ? 0.616 -8.135 10.265 1.00 8.77 230 ILE A C 1
ATOM 1507 O O . ILE A 1 205 ? 0.092 -9.235 10.096 1.00 8.85 230 ILE A O 1
ATOM 1512 N N . ALA A 1 206 ? 0.470 -7.420 11.378 1.00 8.85 231 ALA A N 1
ATOM 1513 C CA . ALA A 1 206 ? -0.538 -7.754 12.387 1.00 9.13 231 ALA A CA 1
ATOM 1514 C C . ALA A 1 206 ? -1.077 -6.489 13.033 1.00 9.39 231 ALA A C 1
ATOM 1515 O O . ALA A 1 206 ? -0.302 -5.587 13.400 1.00 9.11 231 ALA A O 1
ATOM 1517 N N . LEU A 1 207 ? -2.402 -6.427 13.157 1.00 9.79 232 LEU A N 1
ATOM 1518 C CA . LEU A 1 207 ? -3.077 -5.453 14.002 1.00 10.41 232 LEU A CA 1
ATOM 1519 C C . LEU A 1 207 ? -2.567 -5.617 15.423 1.00 10.50 232 LEU A C 1
ATOM 1520 O O . LEU A 1 207 ? -2.461 -6.744 15.923 1.00 10.52 232 LEU A O 1
ATOM 1525 N N . MET A 1 208 ? -2.240 -4.491 16.049 1.00 10.68 233 MET A N 1
ATOM 1526 C CA . MET A 1 208 ? -1.784 -4.461 17.426 1.00 11.16 233 MET A CA 1
ATOM 1527 C C . MET A 1 208 ? -2.959 -4.509 18.387 1.00 11.65 233 MET A C 1
ATOM 1528 O O . MET A 1 208 ? -4.035 -3.978 18.102 1.00 11.60 233 MET A O 1
ATOM 1533 N N . SER A 1 209 ? -2.713 -5.121 19.541 1.00 12.51 234 SER A N 1
ATOM 1534 C CA . SER A 1 209 ? -3.652 -5.120 20.662 1.00 13.48 234 SER A CA 1
ATOM 1535 C C . SER A 1 209 ? -3.852 -3.709 21.186 1.00 14.06 234 SER A C 1
ATOM 1536 O O . SER A 1 209 ? -3.001 -2.830 20.990 1.00 12.75 234 SER A O 1
ATOM 1539 N N . ASP A 1 210 ? -4.958 -3.508 21.898 1.00 15.46 235 ASP A N 1
ATOM 1540 C CA . ASP A 1 210 ? -5.277 -2.198 22.461 1.00 16.87 235 ASP A CA 1
ATOM 1541 C C . ASP A 1 210 ? -4.156 -1.685 23.383 1.00 15.87 235 ASP A C 1
ATOM 1542 O O . ASP A 1 210 ? -3.863 -0.497 23.378 1.00 15.60 235 ASP A O 1
ATOM 1547 N N . ASP A 1 211 ? -3.502 -2.581 24.123 1.00 15.41 236 ASP A N 1
ATOM 1548 C CA . ASP A 1 211 ? -2.432 -2.172 25.044 1.00 15.56 236 ASP A CA 1
ATOM 1549 C C . ASP A 1 211 ? -1.046 -2.056 24.389 1.00 14.43 236 ASP A C 1
ATOM 1550 O O . ASP A 1 211 ? -0.072 -1.742 25.070 1.00 13.62 236 ASP A O 1
ATOM 1555 N N . MET A 1 212 ? -0.962 -2.344 23.085 1.00 13.54 237 MET A N 1
ATOM 1556 C CA . MET A 1 212 ? 0.245 -2.138 22.284 1.00 13.39 237 MET A CA 1
ATOM 1557 C C . MET A 1 212 ? 1.414 -3.091 22.596 1.00 13.23 237 MET A C 1
ATOM 1558 O O . MET A 1 212 ? 2.533 -2.879 22.103 1.00 12.86 237 MET A O 1
ATOM 1563 N N . LEU A 1 213 ? 1.156 -4.147 23.375 1.00 13.01 238 LEU A N 1
ATOM 1564 C CA . LEU A 1 213 ? 2.192 -5.098 23.785 1.00 13.15 238 LEU A CA 1
ATOM 1565 C C . LEU A 1 213 ? 2.122 -6.433 23.053 1.00 13.12 238 LEU A C 1
ATOM 1566 O O . LEU A 1 213 ? 3.001 -7.274 23.231 1.00 13.20 238 LEU A O 1
ATOM 1571 N N . SER A 1 214 ? 1.081 -6.647 22.254 1.00 13.08 239 SER A N 1
ATOM 1572 C CA . SER A 1 214 ? 0.878 -7.932 21.596 1.00 13.19 239 SER A CA 1
ATOM 1573 C C . SER A 1 214 ? 0.132 -7.736 20.286 1.00 12.48 239 SER A C 1
ATOM 1574 O O . SER A 1 214 ? -0.364 -6.641 19.995 1.00 12.08 239 SER A O 1
ATOM 1577 N N . PHE A 1 215 ? 0.069 -8.807 19.505 1.00 12.13 240 PHE A N 1
ATOM 1578 C CA . PHE A 1 215 ? -0.713 -8.828 18.276 1.00 11.88 240 PHE A CA 1
ATOM 1579 C C . PHE A 1 215 ? -2.153 -9.215 18.590 1.00 12.21 240 PHE A C 1
ATOM 1580 O O . PHE A 1 215 ? -2.397 -10.063 19.455 1.00 12.32 240 PHE A O 1
ATOM 1588 N N . ALA A 1 216 ? -3.093 -8.591 17.879 1.00 12.02 241 ALA A N 1
ATOM 1589 C CA . ALA A 1 216 ? -4.527 -8.823 18.062 1.00 12.11 241 ALA A CA 1
ATOM 1590 C C . ALA A 1 216 ? -5.102 -9.878 17.114 1.00 12.21 241 ALA A C 1
ATOM 1591 O O . ALA A 1 216 ? -6.306 -10.134 17.154 1.00 12.62 241 ALA A O 1
ATOM 1593 N N . GLU A 1 217 ? -4.261 -10.462 16.258 1.00 11.88 242 GLU A N 1
ATOM 1594 C CA . GLU A 1 217 ? -4.677 -11.465 15.270 1.00 11.60 242 GLU A CA 1
ATOM 1595 C C . GLU A 1 217 ? -3.491 -12.343 14.897 1.00 11.33 242 GLU A C 1
ATOM 1596 O O . GLU A 1 217 ? -2.353 -11.950 15.127 1.00 10.76 242 GLU A O 1
ATOM 1602 N N . PRO A 1 218 ? -3.747 -13.498 14.262 1.00 11.06 243 PRO A N 1
ATOM 1603 C CA . PRO A 1 218 ? -2.658 -14.251 13.643 1.00 11.02 243 PRO A CA 1
ATOM 1604 C C . PRO A 1 218 ? -1.967 -13.408 12.572 1.00 10.83 243 PRO A C 1
ATOM 1605 O O . PRO A 1 218 ? -2.639 -12.687 11.820 1.00 10.85 243 PRO A O 1
ATOM 1609 N N . VAL A 1 219 ? -0.645 -13.491 12.533 1.00 10.31 244 VAL A N 1
ATOM 1610 C CA . VAL A 1 219 ? 0.167 -12.687 11.608 1.00 10.23 244 VAL A CA 1
ATOM 1611 C C . VAL A 1 219 ? -0.245 -13.032 10.172 1.00 10.17 244 VAL A C 1
ATOM 1612 O O . VAL A 1 219 ? -0.497 -14.202 9.858 1.00 10.03 244 VAL A O 1
ATOM 1616 N N . LYS A 1 220 ? -0.371 -12.002 9.338 1.00 10.06 245 LYS A N 1
ATOM 1617 C CA . LYS A 1 220 ? -0.685 -12.156 7.918 1.00 10.09 245 LYS A CA 1
ATOM 1618 C C . LYS A 1 220 ? 0.534 -11.835 7.064 1.00 10.32 245 LYS A C 1
ATOM 1619 O O . LYS A 1 220 ? 1.420 -11.087 7.474 1.00 10.05 245 LYS A O 1
ATOM 1625 N N . GLU A 1 221 ? 0.558 -12.403 5.866 1.00 10.77 246 GLU A N 1
ATOM 1626 C CA . GLU A 1 221 ? 1.581 -12.103 4.876 1.00 11.48 246 GLU A CA 1
ATOM 1627 C C . GLU A 1 221 ? 0.974 -11.252 3.782 1.00 10.90 246 GLU A C 1
ATOM 1628 O O . GLU A 1 221 ? -0.146 -11.492 3.343 1.00 10.90 246 GLU A O 1
ATOM 1634 N N . ILE A 1 222 ? 1.737 -10.265 3.336 1.00 10.40 247 ILE A N 1
ATOM 1635 C CA . ILE A 1 222 ? 1.271 -9.287 2.362 1.00 10.12 247 ILE A CA 1
ATOM 1636 C C . ILE A 1 222 ? 1.641 -9.744 0.948 1.00 10.11 247 ILE A C 1
ATOM 1637 O O . ILE A 1 222 ? 2.773 -10.160 0.716 1.00 9.52 247 ILE A O 1
ATOM 1642 N N . SER A 1 223 ? 0.684 -9.644 0.023 1.00 10.11 248 SER A N 1
ATOM 1643 C CA . SER A 1 223 ? 0.927 -9.904 -1.396 1.00 10.51 248 SER A CA 1
ATOM 1644 C C . SER A 1 223 ? 1.395 -8.644 -2.094 1.00 10.08 248 SER A C 1
ATOM 1645 O O . SER A 1 223 ? 0.794 -7.577 -1.936 1.00 9.70 248 SER A O 1
ATOM 1648 N N . ILE A 1 224 ? 2.455 -8.781 -2.882 1.00 9.83 249 ILE A N 1
ATOM 1649 C CA . ILE A 1 224 ? 2.933 -7.705 -3.734 1.00 9.74 249 ILE A CA 1
ATOM 1650 C C . ILE A 1 224 ? 2.916 -8.225 -5.166 1.00 9.66 249 ILE A C 1
ATOM 1651 O O . ILE A 1 224 ? 3.511 -9.269 -5.470 1.00 9.52 249 ILE A O 1
ATOM 1656 N N . VAL A 1 225 ? 2.226 -7.490 -6.026 1.00 9.65 250 VAL A N 1
ATOM 1657 C CA . VAL A 1 225 ? 2.038 -7.889 -7.417 1.00 10.07 250 VAL A CA 1
ATOM 1658 C C . VAL A 1 225 ? 2.561 -6.822 -8.349 1.00 10.81 250 VAL A C 1
ATOM 1659 O O . VAL A 1 225 ? 2.744 -5.671 -7.949 1.00 10.26 250 VAL A O 1
ATOM 1663 N N . ASP A 1 226 ? 2.788 -7.207 -9.600 1.00 11.69 251 ASP A N 1
ATOM 1664 C CA . ASP A 1 226 ? 3.153 -6.235 -10.631 1.00 12.95 251 ASP A CA 1
ATOM 1665 C C . ASP A 1 226 ? 1.903 -5.535 -11.188 1.00 14.33 251 ASP A C 1
ATOM 1666 O O . ASP A 1 226 ? 0.775 -5.799 -10.754 1.00 13.51 251 ASP A O 1
ATOM 1671 N N . GLU A 1 227 ? 2.111 -4.667 -12.173 1.00 16.66 252 GLU A N 1
ATOM 1672 C CA . GLU A 1 227 ? 1.044 -3.851 -12.759 1.00 19.59 252 GLU A CA 1
ATOM 1673 C C . GLU A 1 227 ? -0.022 -4.686 -13.490 1.00 18.81 252 GLU A C 1
ATOM 1674 O O . GLU A 1 227 ? -1.155 -4.243 -13.668 1.00 19.08 252 GLU A O 1
ATOM 1680 N N . GLN A 1 228 ? 0.349 -5.892 -13.908 1.00 18.96 253 GLN A N 1
ATOM 1681 C CA . GLN A 1 228 ? -0.583 -6.832 -14.525 1.00 19.00 253 GLN A CA 1
ATOM 1682 C C . GLN A 1 228 ? -1.303 -7.730 -13.508 1.00 17.30 253 GLN A C 1
ATOM 1683 O O . GLN A 1 228 ? -2.124 -8.558 -13.901 1.00 16.99 253 GLN A O 1
ATOM 1689 N N . GLY A 1 229 ? -1.020 -7.551 -12.211 1.00 14.93 254 GLY A N 1
ATOM 1690 C CA . GLY A 1 229 ? -1.656 -8.328 -11.148 1.00 14.29 254 GLY A CA 1
ATOM 1691 C C . GLY A 1 229 ? -0.973 -9.641 -10.797 1.00 13.67 254 GLY A C 1
ATOM 1692 O O . GLY A 1 229 ? -1.474 -10.384 -9.956 1.00 13.31 254 GLY A O 1
ATOM 1693 N N . ASN A 1 230 ? 0.174 -9.924 -11.411 1.00 13.17 255 ASN A N 1
ATOM 1694 C CA . ASN A 1 230 ? 0.910 -11.156 -11.136 1.00 13.23 255 ASN A CA 1
ATOM 1695 C C . ASN A 1 230 ? 1.861 -10.982 -9.960 1.00 12.30 255 ASN A C 1
ATOM 1696 O O . ASN A 1 230 ? 2.513 -9.940 -9.853 1.00 11.72 255 ASN A O 1
ATOM 1701 N N . PRO A 1 231 ? 1.978 -12.004 -9.093 1.00 11.82 256 PRO A N 1
ATOM 1702 C CA . PRO A 1 231 ? 2.914 -11.880 -7.970 1.00 11.65 256 PRO A CA 1
ATOM 1703 C C . PRO A 1 231 ? 4.344 -11.587 -8.418 1.00 11.21 256 PRO A C 1
ATOM 1704 O O . PRO A 1 231 ? 4.804 -12.113 -9.438 1.00 11.15 256 PRO A O 1
ATOM 1708 N N . ILE A 1 232 ? 5.034 -10.735 -7.664 1.00 10.79 257 ILE A N 1
ATOM 1709 C CA . ILE A 1 232 ? 6.457 -10.533 -7.870 1.00 10.68 257 ILE A CA 1
ATOM 1710 C C . ILE A 1 232 ? 7.144 -11.849 -7.505 1.00 10.70 257 ILE A C 1
ATOM 1711 O O . ILE A 1 232 ? 6.847 -12.436 -6.456 1.00 10.94 257 ILE A O 1
ATOM 1716 N N . LEU A 1 233 ? 8.020 -12.325 -8.388 1.00 11.01 258 LEU A N 1
ATOM 1717 C CA . LEU A 1 233 ? 8.667 -13.627 -8.235 1.00 11.29 258 LEU A CA 1
ATOM 1718 C C . LEU A 1 233 ? 9.935 -13.548 -7.400 1.00 11.19 258 LEU A C 1
ATOM 1719 O O . LEU A 1 233 ? 10.569 -12.486 -7.306 1.00 11.14 258 LEU A O 1
ATOM 1724 N N . GLY A 1 234 ? 10.312 -14.685 -6.816 1.00 11.26 259 GLY A N 1
ATOM 1725 C CA . GLY A 1 234 ? 11.541 -14.809 -6.042 1.00 11.31 259 GLY A CA 1
ATOM 1726 C C . GLY A 1 234 ? 12.797 -14.385 -6.794 1.00 11.55 259 GLY A C 1
ATOM 1727 O O . GLY A 1 234 ? 13.700 -13.796 -6.203 1.00 11.32 259 GLY A O 1
ATOM 1728 N N . GLY A 1 235 ? 12.843 -14.661 -8.099 1.00 11.73 260 GLY A N 1
ATOM 1729 C CA . GLY A 1 235 ? 13.990 -14.291 -8.937 1.00 11.85 260 GLY A CA 1
ATOM 1730 C C . GLY A 1 235 ? 14.068 -12.832 -9.361 1.00 11.82 260 GLY A C 1
ATOM 1731 O O . GLY A 1 235 ? 15.074 -12.414 -9.936 1.00 12.42 260 GLY A O 1
ATOM 1732 N N . ASP A 1 236 ? 13.023 -12.053 -9.076 1.00 11.40 261 ASP A N 1
ATOM 1733 C CA . ASP A 1 236 ? 12.940 -10.657 -9.478 1.00 11.12 261 ASP A CA 1
ATOM 1734 C C . ASP A 1 236 ? 13.508 -9.773 -8.358 1.00 10.75 261 ASP A C 1
ATOM 1735 O O . ASP A 1 236 ? 12.768 -9.096 -7.644 1.00 10.44 261 ASP A O 1
ATOM 1740 N N . HIS A 1 237 ? 14.833 -9.782 -8.217 1.00 10.60 262 HIS A N 1
ATOM 1741 C CA . HIS A 1 237 ? 15.490 -9.084 -7.097 1.00 10.80 262 HIS A CA 1
ATOM 1742 C C . HIS A 1 237 ? 15.388 -7.566 -7.181 1.00 10.72 262 HIS A C 1
ATOM 1743 O O . HIS A 1 237 ? 15.571 -6.896 -6.169 1.00 10.19 262 HIS A O 1
ATOM 1750 N N . ASP A 1 238 ? 15.109 -7.017 -8.364 1.00 10.92 263 ASP A N 1
ATOM 1751 C CA . ASP A 1 238 ? 14.888 -5.570 -8.494 1.00 11.36 263 ASP A CA 1
ATOM 1752 C C . ASP A 1 238 ? 13.628 -5.083 -7.790 1.00 11.06 263 ASP A C 1
ATOM 1753 O O . ASP A 1 238 ? 13.551 -3.919 -7.435 1.00 10.98 263 ASP A O 1
ATOM 1758 N N . ARG A 1 239 ? 12.633 -5.957 -7.640 1.00 10.50 264 ARG A N 1
ATOM 1759 C CA . ARG A 1 239 ? 11.322 -5.561 -7.129 1.00 10.38 264 ARG A CA 1
ATOM 1760 C C . ARG A 1 239 ? 10.837 -6.300 -5.888 1.00 9.74 264 ARG A C 1
ATOM 1761 O O . ARG A 1 239 ? 9.970 -5.791 -5.192 1.00 9.63 264 ARG A O 1
ATOM 1769 N N . ARG A 1 240 ? 11.383 -7.480 -5.595 1.00 9.12 265 ARG A N 1
ATOM 1770 C CA . ARG A 1 240 ? 10.856 -8.299 -4.500 1.00 8.76 265 ARG A CA 1
ATOM 1771 C C . ARG A 1 240 ? 11.307 -7.784 -3.147 1.00 8.46 265 ARG A C 1
ATOM 1772 O O . ARG A 1 240 ? 12.418 -7.234 -3.013 1.00 8.51 265 ARG A O 1
ATOM 1780 N N . PHE A 1 241 ? 10.452 -8.002 -2.149 1.00 7.98 266 PHE A N 1
ATOM 1781 C CA . PHE A 1 241 ? 10.698 -7.579 -0.775 1.00 7.77 266 PHE A CA 1
ATOM 1782 C C . PHE A 1 241 ? 11.965 -8.183 -0.179 1.00 7.77 266 PHE A C 1
ATOM 1783 O O . PHE A 1 241 ? 12.134 -9.392 -0.204 1.00 7.76 266 PHE A O 1
ATOM 1791 N N . PHE A 1 242 ? 12.834 -7.339 0.379 1.00 7.70 267 PHE A N 1
ATOM 1792 C CA . PHE A 1 242 ? 14.000 -7.824 1.112 1.00 7.75 267 PHE A CA 1
ATOM 1793 C C . PHE A 1 242 ? 13.863 -7.505 2.590 1.00 7.78 267 PHE A C 1
ATOM 1794 O O . PHE A 1 242 ? 13.894 -8.408 3.419 1.00 7.97 267 PHE A O 1
ATOM 1802 N N . GLU A 1 243 ? 13.711 -6.218 2.921 1.00 7.82 268 GLU A N 1
ATOM 1803 C CA . GLU A 1 243 ? 13.532 -5.780 4.312 1.00 7.83 268 GLU A CA 1
ATOM 1804 C C . GLU A 1 243 ? 12.989 -4.342 4.377 1.00 7.53 268 GLU A C 1
ATOM 1805 O O . GLU A 1 243 ? 12.654 -3.764 3.354 1.00 7.29 268 GLU A O 1
ATOM 1816 N N . ALA A 1 244 ? 12.877 -3.797 5.585 1.00 7.26 269 ALA A N 1
ATOM 1817 C CA . ALA A 1 244 ? 12.612 -2.366 5.799 1.00 7.19 269 ALA A CA 1
ATOM 1818 C C . ALA A 1 244 ? 11.252 -1.910 5.277 1.00 7.01 269 ALA A C 1
ATOM 1819 O O . ALA A 1 244 ? 11.125 -0.851 4.646 1.00 6.74 269 ALA A O 1
ATOM 1821 N N . ALA A 1 245 ? 10.219 -2.703 5.558 1.00 6.94 270 ALA A N 1
ATOM 1822 C CA . ALA A 1 245 ? 8.860 -2.277 5.233 1.00 7.05 270 ALA A CA 1
ATOM 1823 C C . ALA A 1 245 ? 8.503 -0.975 5.945 1.00 7.08 270 ALA A C 1
ATOM 1824 O O . ALA A 1 245 ? 8.860 -0.760 7.100 1.00 7.20 270 ALA A O 1
ATOM 1826 N N . TRP A 1 246 ? 7.801 -0.107 5.234 1.00 6.86 271 TRP A N 1
ATOM 1827 C CA . TRP A 1 246 ? 7.295 1.136 5.793 1.00 6.92 271 TRP A CA 1
ATOM 1828 C C . TRP A 1 246 ? 5.953 1.412 5.151 1.00 6.99 271 TRP A C 1
ATOM 1829 O O . TRP A 1 246 ? 5.767 1.143 3.957 1.00 6.74 271 TRP A O 1
ATOM 1840 N N . MET A 1 247 ? 5.031 1.943 5.954 1.00 7.16 272 MET A N 1
ATOM 1841 C CA . MET A 1 247 ? 3.691 2.298 5.505 1.00 7.36 272 MET A CA 1
ATOM 1842 C C . MET A 1 247 ? 3.457 3.785 5.697 1.00 7.41 272 MET A C 1
ATOM 1843 O O . MET A 1 247 ? 3.742 4.338 6.760 1.00 7.33 272 MET A O 1
ATOM 1848 N N . HIS A 1 248 ? 2.927 4.432 4.665 1.00 7.64 273 HIS A N 1
ATOM 1849 C CA . HIS A 1 248 ? 2.394 5.788 4.807 1.00 7.97 273 HIS A CA 1
ATOM 1850 C C . HIS A 1 248 ? 1.201 5.916 3.891 1.00 8.77 273 HIS A C 1
ATOM 1851 O O . HIS A 1 248 ? 0.999 5.083 3.009 1.00 8.63 273 HIS A O 1
ATOM 1858 N N . LYS A 1 249 ? 0.411 6.962 4.114 1.00 10.03 274 LYS A N 1
ATOM 1859 C CA . LYS A 1 249 ? -0.798 7.194 3.323 1.00 11.35 274 LYS A CA 1
ATOM 1860 C C . LYS A 1 249 ? -0.750 8.526 2.610 1.00 11.84 274 LYS A C 1
ATOM 1861 O O . LYS A 1 249 ? -0.218 9.495 3.139 1.00 11.76 274 LYS A O 1
ATOM 1867 N N . TYR A 1 250 ? -1.294 8.553 1.400 1.00 12.36 275 TYR A N 1
ATOM 1868 C CA . TYR A 1 250 ? -1.415 9.787 0.625 1.00 13.15 275 TYR A CA 1
ATOM 1869 C C . TYR A 1 250 ? -2.683 9.673 -0.200 1.00 13.64 275 TYR A C 1
ATOM 1870 O O . TYR A 1 250 ? -2.900 8.656 -0.854 1.00 12.37 275 TYR A O 1
ATOM 1879 N N . ASN A 1 251 ? -3.540 10.699 -0.162 1.00 14.74 276 ASN A N 1
ATOM 1880 C CA . ASN A 1 251 ? -4.820 10.653 -0.908 1.00 15.66 276 ASN A CA 1
ATOM 1881 C C . ASN A 1 251 ? -5.719 9.464 -0.530 1.00 15.26 276 ASN A C 1
ATOM 1882 O O . ASN A 1 251 ? -6.484 8.976 -1.361 1.00 15.69 276 ASN A O 1
ATOM 1887 N N . GLY A 1 252 ? -5.604 8.966 0.696 1.00 14.69 277 GLY A N 1
ATOM 1888 C CA . GLY A 1 252 ? -6.324 7.766 1.100 1.00 14.77 277 GLY A CA 1
ATOM 1889 C C . GLY A 1 252 ? -5.756 6.441 0.609 1.00 14.44 277 GLY A C 1
ATOM 1890 O O . GLY A 1 252 ? -6.271 5.394 0.990 1.00 16.21 277 GLY A O 1
ATOM 1891 N N . THR A 1 253 ? -4.708 6.478 -0.223 1.00 12.90 278 THR A N 1
ATOM 1892 C CA . THR A 1 253 ? -4.018 5.279 -0.709 1.00 11.92 278 THR A CA 1
ATOM 1893 C C . THR A 1 253 ? -2.922 4.870 0.273 1.00 10.58 278 THR A C 1
ATOM 1894 O O . THR A 1 253 ? -2.262 5.724 0.867 1.00 10.17 278 THR A O 1
ATOM 1898 N N . TYR A 1 254 ? -2.736 3.560 0.417 1.00 9.71 279 TYR A N 1
ATOM 1899 C CA . TYR A 1 254 ? -1.715 2.978 1.294 1.00 9.19 279 TYR A CA 1
ATOM 1900 C C . TYR A 1 254 ? -0.454 2.687 0.478 1.00 8.56 279 TYR A C 1
ATOM 1901 O O . TYR A 1 254 ? -0.531 2.064 -0.585 1.00 8.36 279 TYR A O 1
ATOM 1910 N N . TYR A 1 255 ? 0.692 3.163 0.967 1.00 7.91 280 TYR A N 1
ATOM 1911 C CA . TYR A 1 255 ? 1.984 3.022 0.287 1.00 7.60 280 TYR A CA 1
ATOM 1912 C C . TYR A 1 255 ? 2.880 2.103 1.099 1.00 7.34 280 TYR A C 1
ATOM 1913 O O . TYR A 1 255 ? 3.344 2.484 2.179 1.00 6.98 280 TYR A O 1
ATOM 1922 N N . LEU A 1 256 ? 3.127 0.907 0.583 1.00 7.06 281 LEU A N 1
ATOM 1923 C CA . LEU A 1 256 ? 4.106 0.005 1.178 1.00 6.91 281 LEU A CA 1
ATOM 1924 C C . LEU A 1 256 ? 5.417 0.253 0.470 1.00 6.68 281 LEU A C 1
ATOM 1925 O O . LEU A 1 256 ? 5.524 0.007 -0.734 1.00 6.75 281 LEU A O 1
ATOM 1930 N N . SER A 1 257 ? 6.400 0.800 1.189 1.00 6.44 282 SER A N 1
ATOM 1931 C CA . SER A 1 257 ? 7.732 0.955 0.624 1.00 6.26 282 SER A CA 1
ATOM 1932 C C . SER A 1 257 ? 8.699 0.030 1.365 1.00 6.29 282 SER A C 1
ATOM 1933 O O . SER A 1 257 ? 8.430 -0.393 2.496 1.00 6.29 282 SER A O 1
ATOM 1936 N N . TYR A 1 258 ? 9.793 -0.315 0.702 1.00 6.38 283 TYR A N 1
ATOM 1937 C CA . TYR A 1 258 ? 10.720 -1.311 1.235 1.00 6.45 283 TYR A CA 1
ATOM 1938 C C . TYR A 1 258 ? 12.028 -1.343 0.487 1.00 6.56 283 TYR A C 1
ATOM 1939 O O . TYR A 1 258 ? 12.127 -0.852 -0.643 1.00 6.37 283 TYR A O 1
ATOM 1948 N N . SER A 1 259 ? 13.023 -1.931 1.139 1.00 6.65 284 SER A N 1
ATOM 1949 C CA . SER A 1 259 ? 14.321 -2.186 0.534 1.00 6.94 284 SER A CA 1
ATOM 1950 C C . SER A 1 259 ? 14.307 -3.488 -0.250 1.00 7.00 284 SER A C 1
ATOM 1951 O O . SER A 1 259 ? 13.692 -4.466 0.189 1.00 6.98 284 SER A O 1
ATOM 1954 N N . THR A 1 260 ? 15.008 -3.496 -1.390 1.00 7.10 285 THR A N 1
ATOM 1955 C CA . THR A 1 260 ? 15.218 -4.706 -2.198 1.00 7.33 285 THR A CA 1
ATOM 1956 C C . THR A 1 260 ? 16.560 -5.402 -1.934 1.00 7.63 285 THR A C 1
ATOM 1957 O O . THR A 1 260 ? 16.861 -6.402 -2.579 1.00 7.78 285 THR A O 1
ATOM 1961 N N . GLY A 1 261 ? 17.350 -4.894 -0.982 1.00 7.91 286 GLY A N 1
ATOM 1962 C CA . GLY A 1 261 ? 18.552 -5.600 -0.506 1.00 8.30 286 GLY A CA 1
ATOM 1963 C C . GLY A 1 261 ? 19.705 -5.655 -1.490 1.00 8.74 286 GLY A C 1
ATOM 1964 O O . GLY A 1 261 ? 20.435 -4.674 -1.670 1.00 8.64 286 GLY A O 1
ATOM 1965 N N . ASP A 1 262 ? 19.880 -6.810 -2.124 1.00 9.32 287 ASP A N 1
ATOM 1966 C CA . ASP A 1 262 ? 21.031 -7.028 -3.009 1.00 9.85 287 ASP A CA 1
ATOM 1967 C C . ASP A 1 262 ? 20.988 -6.222 -4.304 1.00 9.75 287 ASP A C 1
ATOM 1968 O O . ASP A 1 262 ? 21.996 -6.158 -5.004 1.00 10.40 287 ASP A O 1
ATOM 1973 N N . THR A 1 263 ? 19.850 -5.601 -4.621 1.00 9.38 288 THR A N 1
ATOM 1974 C CA . THR A 1 263 ? 19.756 -4.648 -5.727 1.00 9.19 288 THR A CA 1
ATOM 1975 C C . THR A 1 263 ? 19.711 -3.186 -5.256 1.00 8.72 288 THR A C 1
ATOM 1976 O O . THR A 1 263 ? 19.764 -2.278 -6.076 1.00 8.67 288 THR A O 1
ATOM 1980 N N . HIS A 1 264 ? 19.615 -2.973 -3.941 1.00 8.34 289 HIS A N 1
ATOM 1981 C CA . HIS A 1 264 ? 19.957 -1.693 -3.300 1.00 7.94 289 HIS A CA 1
ATOM 1982 C C . HIS A 1 264 ? 18.968 -0.560 -3.562 1.00 7.75 289 HIS A C 1
ATOM 1983 O O . HIS A 1 264 ? 19.360 0.608 -3.483 1.00 7.52 289 HIS A O 1
ATOM 1990 N N . TYR A 1 265 ? 17.711 -0.894 -3.864 1.00 7.57 290 TYR A N 1
ATOM 1991 C CA . TYR A 1 265 ? 16.668 0.110 -4.068 1.00 7.46 290 TYR A CA 1
ATOM 1992 C C . TYR A 1 265 ? 15.748 0.222 -2.861 1.00 7.47 290 TYR A C 1
ATOM 1993 O O . TYR A 1 265 ? 15.529 -0.759 -2.149 1.00 7.43 290 TYR A O 1
ATOM 2002 N N . ILE A 1 266 ? 15.188 1.417 -2.669 1.00 7.17 291 ILE A N 1
ATOM 2003 C CA . ILE A 1 266 ? 13.918 1.557 -1.964 1.00 7.19 291 ILE A CA 1
ATOM 2004 C C . ILE A 1 266 ? 12.880 1.688 -3.052 1.00 7.11 291 ILE A C 1
ATOM 2005 O O . ILE A 1 266 ? 12.996 2.550 -3.933 1.00 7.18 291 ILE A O 1
ATOM 2010 N N . VAL A 1 267 ? 11.882 0.817 -3.004 1.00 7.17 292 VAL A N 1
ATOM 2011 C CA . VAL A 1 267 ? 10.786 0.837 -3.969 1.00 7.28 292 VAL A CA 1
ATOM 2012 C C . VAL A 1 267 ? 9.459 1.029 -3.239 1.00 7.24 292 VAL A C 1
ATOM 2013 O O . VAL A 1 267 ? 9.413 0.953 -2.015 1.00 7.19 292 VAL A O 1
ATOM 2017 N N . TYR A 1 268 ? 8.386 1.277 -3.988 1.00 7.48 293 TYR A N 1
ATOM 2018 C CA . TYR A 1 268 ? 7.061 1.380 -3.378 1.00 7.7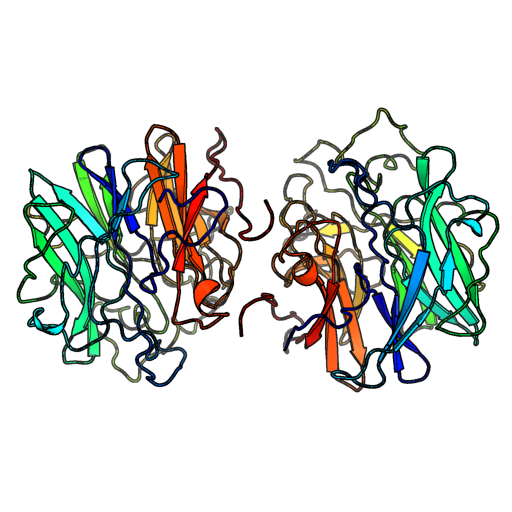5 293 TYR A CA 1
ATOM 2019 C C . TYR A 1 268 ? 5.980 0.685 -4.188 1.00 7.51 293 TYR A C 1
ATOM 2020 O O . TYR A 1 268 ? 6.101 0.510 -5.399 1.00 7.52 293 TYR A O 1
ATOM 2029 N N . ALA A 1 269 ? 4.941 0.293 -3.472 1.00 7.47 294 ALA A N 1
ATOM 2030 C CA . ALA A 1 269 ? 3.768 -0.384 -4.031 1.00 7.57 294 ALA A CA 1
ATOM 2031 C C . ALA A 1 269 ? 2.525 0.168 -3.339 1.00 7.69 294 ALA A C 1
ATOM 2032 O O . ALA A 1 269 ? 2.588 0.515 -2.160 1.00 7.80 294 ALA A O 1
ATOM 2034 N N . THR A 1 270 ? 1.412 0.275 -4.067 1.00 7.87 295 THR A N 1
ATOM 2035 C CA . THR A 1 270 ? 0.204 0.932 -3.553 1.00 8.11 295 THR A CA 1
ATOM 2036 C C . THR A 1 270 ? -0.984 -0.030 -3.427 1.00 8.40 295 THR A C 1
ATOM 2037 O O . THR A 1 270 ? -1.117 -0.977 -4.200 1.00 8.29 295 THR A O 1
ATOM 2041 N N . GLY A 1 271 ? -1.825 0.227 -2.429 1.00 8.72 296 GLY A N 1
ATOM 2042 C CA . GLY A 1 271 ? -3.008 -0.586 -2.154 1.00 9.24 296 GLY A CA 1
ATOM 2043 C C . GLY A 1 271 ? -4.093 0.255 -1.507 1.00 9.60 296 GLY A C 1
ATOM 2044 O O . GLY A 1 271 ? -3.889 1.435 -1.207 1.00 9.43 296 GLY A O 1
ATOM 2045 N N . ASP A 1 272 ? -5.245 -0.365 -1.269 1.00 10.22 297 ASP A N 1
ATOM 2046 C CA . ASP A 1 272 ? -6.420 0.354 -0.777 1.00 10.73 297 ASP A CA 1
ATOM 2047 C C . ASP A 1 272 ? -6.773 0.044 0.677 1.00 10.53 297 ASP A C 1
ATOM 2048 O O . ASP A 1 272 ? -7.782 0.521 1.181 1.00 10.36 297 ASP A O 1
ATOM 2053 N N . ASN A 1 273 ? -5.940 -0.747 1.348 1.00 10.13 298 ASN A N 1
ATOM 2054 C CA . ASN A 1 273 ? -6.151 -1.077 2.757 1.00 9.98 298 ASN A CA 1
ATOM 2055 C C . ASN A 1 273 ? -4.816 -1.554 3.356 1.00 9.67 298 ASN A C 1
ATOM 2056 O O . ASN A 1 273 ? -3.898 -1.885 2.608 1.00 9.40 298 ASN A O 1
ATOM 2061 N N . PRO A 1 274 ? -4.707 -1.616 4.695 1.00 9.39 299 PRO A N 1
ATOM 2062 C CA . PRO A 1 274 ? -3.422 -1.989 5.323 1.00 9.35 299 PRO A CA 1
ATOM 2063 C C . PRO A 1 274 ? -2.809 -3.321 4.907 1.00 9.31 299 PRO A C 1
ATOM 2064 O O . PRO A 1 274 ? -1.588 -3.444 4.894 1.00 8.96 299 PRO A O 1
ATOM 2068 N N . TYR A 1 275 ? -3.659 -4.301 4.590 1.00 9.26 300 TYR A N 1
ATOM 2069 C CA . TYR A 1 275 ? -3.238 -5.661 4.302 1.00 9.41 300 TYR A CA 1
ATOM 2070 C C . TYR A 1 275 ? -2.859 -5.889 2.845 1.00 9.39 300 TYR A C 1
ATOM 2071 O O . TYR A 1 275 ? -2.301 -6.932 2.525 1.00 9.86 300 TYR A O 1
ATOM 2080 N N . GLY A 1 276 ? -3.169 -4.941 1.969 1.00 9.50 301 GLY A N 1
ATOM 2081 C CA . GLY A 1 276 ? -2.880 -5.091 0.546 1.00 9.34 301 GLY A CA 1
ATOM 2082 C C . GLY A 1 276 ? -3.974 -5.920 -0.121 1.00 9.38 301 GLY A C 1
ATOM 2083 O O . GLY A 1 276 ? -5.064 -6.044 0.436 1.00 9.66 301 GLY A O 1
ATOM 2084 N N . PRO A 1 277 ? -3.714 -6.501 -1.293 1.00 9.27 302 PRO A N 1
ATOM 2085 C CA . PRO A 1 277 ? -2.406 -6.535 -1.951 1.00 9.22 302 PRO A CA 1
ATOM 2086 C C . PRO A 1 277 ? -1.899 -5.174 -2.404 1.00 8.80 302 PRO A C 1
ATOM 2087 O O . PRO A 1 277 ? -2.686 -4.233 -2.568 1.00 8.73 302 PRO A O 1
ATOM 2091 N N . PHE A 1 278 ? -0.590 -5.083 -2.597 1.00 8.57 303 PHE A N 1
ATOM 2092 C CA . PHE A 1 278 ? 0.039 -3.849 -3.054 1.00 8.40 303 PHE A CA 1
ATOM 2093 C C . PHE A 1 278 ? 0.599 -4.056 -4.447 1.00 8.34 303 PHE A C 1
ATOM 2094 O O . PHE A 1 278 ? 1.188 -5.096 -4.729 1.00 8.34 303 PHE A O 1
ATOM 2102 N N . THR A 1 279 ? 0.376 -3.078 -5.317 1.00 8.35 304 THR A N 1
ATOM 2103 C CA . THR A 1 279 ? 0.833 -3.148 -6.701 1.00 8.45 304 THR A CA 1
ATOM 2104 C C . THR A 1 279 ? 2.121 -2.350 -6.818 1.00 8.51 304 THR A C 1
ATOM 2105 O O . THR A 1 279 ? 2.111 -1.153 -6.569 1.00 8.10 304 THR A O 1
ATOM 2109 N N . TYR A 1 280 ? 3.209 -3.019 -7.215 1.00 8.83 305 TYR A N 1
ATOM 2110 C CA . TYR A 1 280 ? 4.514 -2.371 -7.422 1.00 9.11 305 TYR A CA 1
ATOM 2111 C C . TYR A 1 280 ? 4.378 -1.186 -8.374 1.00 9.25 305 TYR A C 1
ATOM 2112 O O . TYR A 1 280 ? 3.815 -1.333 -9.469 1.00 9.02 305 TYR A O 1
ATOM 2121 N N . ARG A 1 281 ? 4.911 -0.028 -7.976 1.00 9.21 306 ARG A N 1
ATOM 2122 C CA . ARG A 1 281 ? 4.831 1.183 -8.806 1.00 9.78 306 ARG A CA 1
ATOM 2123 C C . ARG A 1 281 ? 6.183 1.646 -9.350 1.00 9.53 306 ARG A C 1
ATOM 2124 O O . ARG A 1 281 ? 6.296 1.952 -10.537 1.00 9.84 306 ARG A O 1
ATOM 2132 N N . GLY A 1 282 ? 7.198 1.707 -8.501 1.00 8.89 307 GLY A N 1
ATOM 2133 C CA . GLY A 1 282 ? 8.505 2.178 -8.939 1.00 8.60 307 GLY A CA 1
ATOM 2134 C C . GLY A 1 282 ? 9.468 2.407 -7.806 1.00 8.40 307 GLY A C 1
ATOM 2135 O O . GLY A 1 282 ? 9.253 1.927 -6.692 1.00 8.36 307 GLY A O 1
ATOM 2136 N N . VAL A 1 283 ? 10.527 3.145 -8.110 1.00 8.20 308 VAL A N 1
ATOM 2137 C CA . VAL A 1 283 ? 11.629 3.370 -7.178 1.00 8.28 308 VAL A CA 1
ATOM 2138 C C . VAL A 1 283 ? 11.426 4.659 -6.391 1.00 8.18 308 VAL A C 1
ATOM 2139 O O . VAL A 1 283 ? 11.059 5.696 -6.944 1.00 8.38 308 VAL A O 1
ATOM 2143 N N . ILE A 1 284 ? 11.660 4.580 -5.089 1.00 7.97 309 ILE A N 1
ATOM 2144 C CA . ILE A 1 284 ? 11.693 5.745 -4.206 1.00 7.88 309 ILE A CA 1
ATOM 2145 C C . ILE A 1 284 ? 13.103 6.324 -4.169 1.00 7.64 309 ILE A C 1
ATOM 2146 O O . ILE A 1 284 ? 13.292 7.532 -4.289 1.00 7.69 309 ILE A O 1
ATOM 2151 N N . LEU A 1 285 ? 14.086 5.461 -3.940 1.00 7.42 310 LEU A N 1
ATOM 2152 C CA . LEU A 1 285 ? 15.466 5.896 -3.740 1.00 7.43 310 LEU A CA 1
ATOM 2153 C C . LEU A 1 285 ? 16.406 4.929 -4.439 1.00 7.34 310 LEU A C 1
ATOM 2154 O O . LEU A 1 285 ? 16.378 3.717 -4.175 1.00 7.15 310 LEU A O 1
ATOM 2159 N N . ASN A 1 286 ? 17.231 5.474 -5.332 1.00 7.45 311 ASN A N 1
ATOM 2160 C CA . ASN A 1 286 ? 18.276 4.710 -5.983 1.00 7.52 311 ASN A CA 1
ATOM 2161 C C . ASN A 1 286 ? 19.416 4.349 -5.032 1.00 7.61 311 ASN A C 1
ATOM 2162 O O . ASN A 1 286 ? 19.443 4.835 -3.888 1.00 7.54 311 ASN A O 1
ATOM 2167 N N . PRO A 1 287 ? 20.330 3.462 -5.473 1.00 7.82 312 PRO A N 1
ATOM 2168 C CA . PRO A 1 287 ? 21.340 2.969 -4.535 1.00 8.04 312 PRO A CA 1
ATOM 2169 C C . PRO A 1 287 ? 22.292 4.028 -3.992 1.00 8.23 312 PRO A C 1
ATOM 2170 O O . PRO A 1 287 ? 22.649 4.975 -4.699 1.00 8.39 312 PRO A O 1
ATOM 2174 N N . VAL A 1 288 ? 22.674 3.839 -2.734 1.00 8.32 313 VAL A N 1
ATOM 2175 C CA . VAL A 1 288 ? 23.506 4.790 -2.007 1.00 8.56 313 VAL A CA 1
ATOM 2176 C C . VAL A 1 288 ? 24.929 4.246 -1.901 1.00 8.73 313 VAL A C 1
ATOM 2177 O O . VAL A 1 288 ? 25.233 3.164 -2.409 1.00 8.74 313 VAL A O 1
ATOM 2181 N N . ILE A 1 289 ? 25.797 5.025 -1.258 1.00 8.80 314 ILE A N 1
ATOM 2182 C CA . ILE A 1 289 ? 27.114 4.562 -0.851 1.00 8.94 314 ILE A CA 1
ATOM 2183 C C . ILE A 1 289 ? 26.921 3.544 0.258 1.00 8.76 314 ILE A C 1
ATOM 2184 O O . ILE A 1 289 ? 26.261 3.834 1.256 1.00 8.51 314 ILE A O 1
ATOM 2189 N N . GLY A 1 290 ? 27.494 2.354 0.083 1.00 8.63 315 GLY A N 1
ATOM 2190 C CA . GLY A 1 290 ? 27.332 1.258 1.037 1.00 8.47 315 GLY A CA 1
ATOM 2191 C C . GLY A 1 290 ? 26.201 0.328 0.628 1.00 8.38 315 GLY A C 1
ATOM 2192 O O . GLY A 1 290 ? 25.254 0.726 -0.039 1.00 8.26 315 GLY A O 1
ATOM 2193 N N . TRP A 1 291 ? 26.304 -0.917 1.051 1.00 8.29 316 TRP A N 1
ATOM 2194 C CA . TRP A 1 291 ? 25.412 -1.984 0.576 1.00 8.46 316 TRP A CA 1
ATOM 2195 C C . TRP A 1 291 ? 23.949 -1.770 0.960 1.00 8.11 316 TRP A C 1
ATOM 2196 O O . TRP A 1 291 ? 23.057 -1.995 0.143 1.00 8.12 316 TRP A O 1
ATOM 2207 N N . THR A 1 292 ? 23.696 -1.359 2.198 1.00 7.91 317 THR A N 1
ATOM 2208 C CA . THR A 1 292 ? 22.323 -1.315 2.696 1.00 7.79 317 THR A CA 1
ATOM 2209 C C . THR A 1 292 ? 21.626 -0.032 2.256 1.00 7.73 317 THR A C 1
ATOM 2210 O O . THR A 1 292 ? 22.270 0.985 1.969 1.00 7.77 317 THR A O 1
ATOM 2214 N N . ASN A 1 293 ? 20.305 -0.102 2.215 1.00 7.56 318 ASN A N 1
ATOM 2215 C CA . ASN A 1 293 ? 19.456 1.044 1.902 1.00 7.59 318 ASN A CA 1
ATOM 2216 C C . ASN A 1 293 ? 18.217 0.919 2.781 1.00 7.73 318 ASN A C 1
ATOM 2217 O O . ASN A 1 293 ? 17.545 -0.111 2.744 1.00 7.88 318 ASN A O 1
ATOM 2222 N N . HIS A 1 294 ? 17.950 1.926 3.610 1.00 7.64 319 HIS A N 1
ATOM 2223 C CA . HIS A 1 294 ? 16.889 1.853 4.620 1.00 7.92 319 HIS A CA 1
ATOM 2224 C C . HIS A 1 294 ? 16.346 3.255 4.891 1.00 7.71 319 HIS A C 1
ATOM 2225 O O . HIS A 1 294 ? 17.117 4.209 5.060 1.00 7.69 319 HIS A O 1
ATOM 2232 N N . HIS A 1 295 ? 15.034 3.366 5.019 1.00 7.33 320 HIS A N 1
ATOM 2233 C CA . HIS A 1 295 ? 14.369 4.662 4.926 1.00 7.13 320 HIS A CA 1
ATOM 2234 C C . HIS A 1 295 ? 13.126 4.782 5.806 1.00 7.08 320 HIS A C 1
ATOM 2235 O O . HIS A 1 295 ? 12.614 3.799 6.329 1.00 7.29 320 HIS A O 1
ATOM 2242 N N . SER A 1 296 ? 12.608 6.002 5.902 1.00 7.05 321 SER A N 1
ATOM 2243 C CA . SER A 1 296 ? 11.224 6.218 6.282 1.00 7.00 321 SER A CA 1
ATOM 2244 C C . SER A 1 296 ? 10.711 7.466 5.565 1.00 7.09 321 SER A C 1
ATOM 2245 O O . SER A 1 296 ? 11.496 8.297 5.081 1.00 7.13 321 SER A O 1
ATOM 2248 N N . ILE A 1 297 ? 9.391 7.568 5.500 1.00 7.26 322 ILE A N 1
ATOM 2249 C CA . ILE A 1 297 ? 8.683 8.638 4.796 1.00 7.44 322 ILE A CA 1
ATOM 2250 C C . ILE A 1 297 ? 7.704 9.265 5.785 1.00 7.77 322 ILE A C 1
ATOM 2251 O O . ILE A 1 297 ? 6.865 8.562 6.349 1.00 7.89 322 ILE A O 1
ATOM 2256 N N . VAL A 1 298 ? 7.825 10.574 5.999 1.00 8.07 323 VAL A N 1
ATOM 2257 C CA . VAL A 1 298 ? 7.059 11.271 7.028 1.00 8.47 323 VAL A CA 1
ATOM 2258 C C . VAL A 1 298 ? 6.646 12.661 6.539 1.00 8.69 323 VAL A C 1
ATOM 2259 O O . VAL A 1 298 ? 7.402 13.316 5.824 1.00 8.23 323 VAL A O 1
ATOM 2263 N N . GLU A 1 299 ? 5.437 13.072 6.917 1.00 9.04 324 GLU A N 1
ATOM 2264 C CA . GLU A 1 299 ? 4.948 14.414 6.645 1.00 9.56 324 GLU A CA 1
ATOM 2265 C C . GLU A 1 299 ? 5.179 15.273 7.884 1.00 9.66 324 GLU A C 1
ATOM 2266 O O . GLU A 1 299 ? 4.816 14.875 8.988 1.00 9.37 324 GLU A O 1
ATOM 2272 N N . PHE A 1 300 ? 5.783 16.442 7.688 1.00 9.55 325 PHE A N 1
ATOM 2273 C CA . PHE A 1 300 ? 6.091 17.366 8.778 1.00 10.11 325 PHE A CA 1
ATOM 2274 C C . PHE A 1 300 ? 5.851 18.779 8.277 1.00 10.22 325 PHE A C 1
ATOM 2275 O O . PHE A 1 300 ? 6.468 19.201 7.288 1.00 9.89 325 PHE A O 1
ATOM 2283 N N . ASN A 1 301 ? 4.943 19.485 8.949 1.00 10.78 326 ASN A N 1
ATOM 2284 C CA . ASN A 1 301 ? 4.518 20.829 8.549 1.00 11.35 326 ASN A CA 1
ATOM 2285 C C . ASN A 1 301 ? 4.062 20.914 7.103 1.00 11.44 326 ASN A C 1
ATOM 2286 O O . ASN A 1 301 ? 4.331 21.897 6.417 1.00 11.70 326 ASN A O 1
ATOM 2291 N N . GLY A 1 302 ? 3.377 19.873 6.635 1.00 11.17 327 GLY A N 1
ATOM 2292 C CA . GLY A 1 302 ? 2.839 19.857 5.280 1.00 11.38 327 GLY A CA 1
ATOM 2293 C C . GLY A 1 302 ? 3.808 19.521 4.160 1.00 11.67 327 GLY A C 1
ATOM 2294 O O . GLY A 1 302 ? 3.419 19.554 3.000 1.00 11.85 327 GLY A O 1
ATOM 2295 N N . LYS A 1 303 ? 5.058 19.185 4.491 1.00 11.65 328 LYS A N 1
ATOM 2296 C CA . LYS A 1 303 ? 6.029 18.701 3.510 1.00 11.92 328 LYS A CA 1
ATOM 2297 C C . LYS A 1 303 ? 6.334 17.245 3.802 1.00 10.88 328 LYS A C 1
ATOM 2298 O O . LYS A 1 303 ? 6.337 16.833 4.960 1.00 10.32 328 LYS A O 1
ATOM 2304 N N . TRP A 1 304 ? 6.583 16.478 2.746 1.00 10.27 329 TRP A N 1
ATOM 2305 C CA . TRP A 1 304 ? 6.972 15.081 2.887 1.00 10.13 329 TRP A CA 1
ATOM 2306 C C . TRP A 1 304 ? 8.485 14.952 2.792 1.00 9.57 329 TRP A C 1
ATOM 2307 O O . TRP A 1 304 ? 9.122 15.578 1.927 1.00 9.13 329 TRP A O 1
ATOM 2318 N N . TYR A 1 305 ? 9.040 14.115 3.674 1.00 9.22 330 TYR A N 1
ATOM 2319 C CA . TYR A 1 305 ? 10.469 13.896 3.779 1.00 8.93 330 TYR A CA 1
ATOM 2320 C C . TYR A 1 305 ? 10.792 12.407 3.678 1.00 8.52 330 TYR A C 1
ATOM 2321 O O . TYR A 1 305 ? 10.064 11.572 4.207 1.00 8.23 330 TYR A O 1
ATOM 2330 N N . LEU A 1 306 ? 11.871 12.106 2.961 1.00 7.92 331 LEU A N 1
ATOM 2331 C CA . LEU A 1 306 ? 12.488 10.786 2.940 1.00 7.70 331 LEU A CA 1
ATOM 2332 C C . LEU A 1 306 ? 13.701 10.843 3.856 1.00 7.64 331 LEU A C 1
ATOM 2333 O O . LEU A 1 306 ? 14.657 11.556 3.564 1.00 7.51 331 LEU A O 1
ATOM 2338 N N . PHE A 1 307 ? 13.643 10.117 4.969 1.00 7.64 332 PHE A N 1
ATOM 2339 C CA . PHE A 1 307 ? 14.828 9.864 5.791 1.00 7.74 332 PHE A CA 1
ATOM 2340 C C . PHE A 1 307 ? 15.503 8.590 5.278 1.00 7.77 332 PHE A C 1
ATOM 2341 O O . PHE A 1 307 ? 14.823 7.613 4.968 1.00 7.76 332 PHE A O 1
ATOM 2349 N N . TYR A 1 308 ? 16.829 8.617 5.154 1.00 7.85 333 TYR A N 1
ATOM 2350 C CA . TYR A 1 308 ? 17.579 7.464 4.639 1.00 8.00 333 TYR A CA 1
ATOM 2351 C C . TYR A 1 308 ? 18.984 7.459 5.241 1.00 7.96 333 TYR A C 1
ATOM 2352 O O . TYR A 1 308 ? 19.288 8.294 6.103 1.00 7.82 333 TYR A O 1
ATOM 2361 N N . HIS A 1 309 ? 19.826 6.520 4.824 1.00 8.03 334 HIS A N 1
ATOM 2362 C CA . HIS A 1 309 ? 21.233 6.520 5.260 1.00 8.15 334 HIS A CA 1
ATOM 2363 C C . HIS A 1 309 ? 22.194 6.214 4.132 1.00 8.35 334 HIS A C 1
ATOM 2364 O O . HIS A 1 309 ? 21.799 5.767 3.057 1.00 8.19 334 HIS A O 1
ATOM 2371 N N . ASP A 1 310 ? 23.472 6.467 4.390 1.00 8.58 335 ASP A N 1
ATOM 2372 C CA . ASP A 1 310 ? 24.525 5.924 3.541 1.00 8.74 335 ASP A CA 1
ATOM 2373 C C . ASP A 1 310 ? 25.793 5.705 4.357 1.00 8.88 335 ASP A C 1
ATOM 2374 O O . ASP A 1 310 ? 25.803 5.966 5.566 1.00 8.56 335 ASP A O 1
ATOM 2379 N N . SER A 1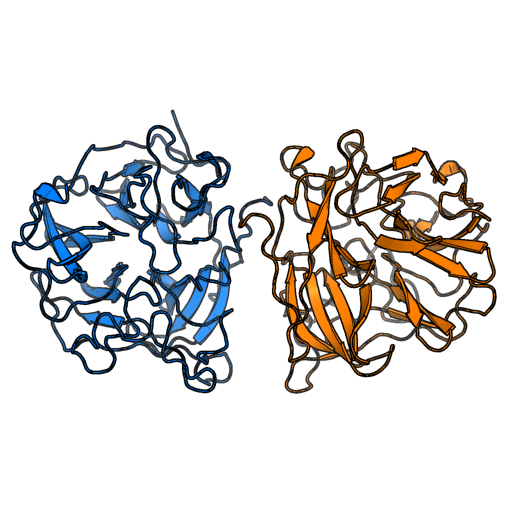 311 ? 26.841 5.222 3.696 1.00 9.28 336 SER A N 1
ATOM 2380 C CA . SER A 1 311 ? 28.136 4.984 4.341 1.00 9.80 336 SER A CA 1
ATOM 2381 C C . SER A 1 311 ? 29.169 6.074 4.006 1.00 10.37 336 SER A C 1
ATOM 2382 O O . SER A 1 311 ? 30.376 5.815 4.042 1.00 10.61 336 SER A O 1
ATOM 2385 N N . SER A 1 312 ? 28.706 7.293 3.729 1.00 10.63 337 SER A N 1
ATOM 2386 C CA . SER A 1 312 ? 29.599 8.381 3.305 1.00 11.31 337 SER A CA 1
ATOM 2387 C C . SER A 1 312 ? 30.531 8.836 4.430 1.00 11.97 337 SER A C 1
ATOM 2388 O O . SER A 1 312 ? 31.726 9.009 4.200 1.00 13.12 337 SER A O 1
ATOM 2391 N N . LEU A 1 313 ? 30.001 8.995 5.638 1.00 12.54 338 LEU A N 1
ATOM 2392 C CA . LEU A 1 313 ? 30.790 9.501 6.760 1.00 13.07 338 LEU A CA 1
ATOM 2393 C C . LEU A 1 313 ? 31.972 8.597 7.127 1.00 13.42 338 LEU A C 1
ATOM 2394 O O . LEU A 1 313 ? 33.038 9.093 7.505 1.00 14.14 338 LEU A O 1
ATOM 2399 N N . SER A 1 314 ? 31.784 7.286 7.013 1.00 13.33 339 SER A N 1
ATOM 2400 C CA . SER A 1 314 ? 32.832 6.311 7.332 1.00 13.29 339 SER A CA 1
ATOM 2401 C C . SER A 1 314 ? 33.793 6.031 6.172 1.00 13.92 339 SER A C 1
ATOM 2402 O O . SER A 1 314 ? 34.665 5.163 6.297 1.00 14.17 339 SER A O 1
ATOM 2405 N N . GLY A 1 315 ? 33.631 6.727 5.047 1.00 14.48 340 GLY A N 1
ATOM 2406 C CA . GLY A 1 315 ? 34.433 6.469 3.853 1.00 15.13 340 GLY A CA 1
ATOM 2407 C C . GLY A 1 315 ? 34.056 5.195 3.119 1.00 15.58 340 GLY A C 1
ATOM 2408 O O . GLY A 1 315 ? 34.890 4.600 2.428 1.00 16.29 340 GLY A O 1
ATOM 2409 N N . GLY A 1 316 ? 32.804 4.766 3.268 1.00 15.45 341 GLY A N 1
ATOM 2410 C CA . GLY A 1 316 ? 32.260 3.650 2.510 1.00 15.37 341 GLY A CA 1
ATOM 2411 C C . GLY A 1 316 ? 32.135 2.330 3.239 1.00 15.75 341 GLY A C 1
ATOM 2412 O O . GLY A 1 316 ? 31.903 1.313 2.599 1.00 16.54 341 GLY A O 1
ATOM 2413 N N . LYS A 1 317 ? 32.253 2.324 4.565 1.00 15.79 342 LYS A N 1
ATOM 2414 C CA . LYS A 1 317 ? 32.096 1.081 5.324 1.00 16.07 342 LYS A CA 1
ATOM 2415 C C . LYS A 1 317 ? 30.605 0.776 5.485 1.00 14.80 342 LYS A C 1
ATOM 2416 O O . LYS A 1 317 ? 29.858 1.574 6.045 1.00 13.31 342 LYS A O 1
ATOM 2422 N N . THR A 1 318 ? 30.189 -0.380 4.980 1.00 13.96 343 THR A N 1
ATOM 2423 C CA . THR A 1 318 ? 28.768 -0.760 4.951 1.00 13.41 343 THR A CA 1
ATOM 2424 C C . THR A 1 318 ? 28.108 -0.731 6.346 1.00 12.72 343 THR A C 1
ATOM 2425 O O . THR A 1 318 ? 26.971 -0.307 6.467 1.00 11.96 343 THR A O 1
ATOM 2429 N N . HIS A 1 319 ? 28.842 -1.126 7.385 1.00 12.02 344 HIS A N 1
ATOM 2430 C CA . HIS A 1 319 ? 28.296 -1.199 8.751 1.00 12.15 344 HIS A CA 1
ATOM 2431 C C . HIS A 1 319 ? 28.450 0.060 9.614 1.00 11.35 344 HIS A C 1
ATOM 2432 O O . HIS A 1 319 ? 28.060 0.051 10.785 1.00 11.08 344 HIS A O 1
ATOM 2439 N N . LEU A 1 320 ? 29.016 1.130 9.052 1.00 10.69 345 LEU A N 1
ATOM 2440 C CA . LEU A 1 320 ? 29.171 2.396 9.754 1.00 10.36 345 LEU A CA 1
ATOM 2441 C C . LEU A 1 320 ? 28.509 3.492 8.925 1.00 9.91 345 LEU A C 1
ATOM 2442 O O . LEU A 1 320 ? 29.103 4.046 7.994 1.00 10.01 345 LEU A O 1
ATOM 2447 N N . ARG A 1 321 ? 27.259 3.782 9.258 1.00 9.13 346 ARG A N 1
ATOM 2448 C CA . ARG A 1 321 ? 26.415 4.597 8.398 1.00 8.76 346 ARG A CA 1
ATOM 2449 C C . ARG A 1 321 ? 26.110 5.942 9.036 1.00 8.59 346 ARG A C 1
ATOM 2450 O O . ARG A 1 321 ? 26.405 6.167 10.204 1.00 8.95 346 ARG A O 1
ATOM 2458 N N . CYS A 1 322 ? 25.514 6.827 8.249 1.00 8.49 347 CYS A N 1
ATOM 2459 C CA . CYS A 1 322 ? 24.979 8.086 8.744 1.00 8.51 347 CYS A CA 1
ATOM 2460 C C . CYS A 1 322 ? 23.630 8.358 8.100 1.00 8.46 347 CYS A C 1
ATOM 2461 O O . CYS A 1 322 ? 23.464 8.172 6.899 1.00 8.17 347 CYS A O 1
ATOM 2464 N N . ILE A 1 323 ? 22.683 8.821 8.907 1.00 8.59 348 ILE A N 1
ATOM 2465 C CA . ILE A 1 323 ? 21.373 9.200 8.396 1.00 8.81 348 ILE A CA 1
ATOM 2466 C C . ILE A 1 323 ? 21.367 10.580 7.733 1.00 8.88 348 ILE A C 1
ATOM 2467 O O . ILE A 1 323 ? 22.132 11.495 8.101 1.00 8.82 348 ILE A O 1
ATOM 2472 N N . LYS A 1 324 ? 20.490 10.700 6.741 1.00 8.86 349 LYS A N 1
ATOM 2473 C CA . LYS A 1 324 ? 20.302 11.913 5.945 1.00 8.85 349 LYS A CA 1
ATOM 2474 C C . LYS A 1 324 ? 18.809 12.090 5.693 1.00 8.87 349 LYS A C 1
ATOM 2475 O O . LYS A 1 324 ? 18.006 11.178 5.937 1.00 8.53 349 LYS A O 1
ATOM 2481 N N . VAL A 1 325 ? 18.439 13.264 5.198 1.00 9.19 350 VAL A N 1
ATOM 2482 C CA . VAL A 1 325 ? 17.046 13.556 4.857 1.00 9.28 350 VAL A CA 1
ATOM 2483 C C . VAL A 1 325 ? 16.975 14.379 3.583 1.00 9.57 350 VAL A C 1
ATOM 2484 O O . VAL A 1 325 ? 17.869 15.182 3.300 1.00 9.09 350 VAL A O 1
ATOM 2488 N N . THR A 1 326 ? 15.914 14.166 2.812 1.00 9.89 351 THR A N 1
ATOM 2489 C CA . THR A 1 326 ? 15.620 15.002 1.657 1.00 10.39 351 THR A CA 1
ATOM 2490 C C . THR A 1 326 ? 14.103 15.111 1.460 1.00 10.75 351 THR A C 1
ATOM 2491 O O . THR A 1 326 ? 13.340 14.286 1.966 1.00 9.99 351 THR A O 1
ATOM 2495 N N . GLU A 1 327 ? 13.668 16.131 0.727 1.00 11.40 352 GLU A N 1
ATOM 2496 C CA . GLU A 1 327 ? 12.247 16.270 0.430 1.00 12.47 352 GLU A CA 1
ATOM 2497 C C . GLU A 1 327 ? 11.796 15.226 -0.591 1.00 11.73 352 GLU A C 1
ATOM 2498 O O . GLU A 1 327 ? 12.521 14.911 -1.534 1.00 11.59 352 GLU A O 1
ATOM 2504 N N . LEU A 1 328 ? 10.593 14.707 -0.387 1.00 11.02 353 LEU A N 1
ATOM 2505 C CA . LEU A 1 328 ? 9.988 13.705 -1.261 1.00 10.93 353 LEU A CA 1
ATOM 2506 C C . LEU A 1 328 ? 8.757 14.330 -1.926 1.00 10.25 353 LEU A C 1
ATOM 2507 O O . LEU A 1 328 ? 7.952 14.980 -1.249 1.00 10.02 353 LEU A O 1
ATOM 2512 N N . THR A 1 329 ? 8.620 14.119 -3.232 1.00 9.86 354 THR A N 1
ATOM 2513 C CA . THR A 1 329 ? 7.553 14.727 -4.025 1.00 10.07 354 THR A CA 1
ATOM 2514 C C . THR A 1 329 ? 6.563 13.680 -4.527 1.00 9.72 354 THR A C 1
ATOM 2515 O O . THR A 1 329 ? 6.911 12.852 -5.370 1.00 9.91 354 THR A O 1
ATOM 2519 N N . HIS A 1 330 ? 5.346 13.721 -3.990 1.00 9.38 355 HIS A N 1
ATOM 2520 C CA . HIS A 1 330 ? 4.208 13.002 -4.569 1.00 9.29 355 HIS A CA 1
ATOM 2521 C C . HIS A 1 330 ? 3.644 13.852 -5.681 1.00 9.50 355 HIS A C 1
ATOM 2522 O O . HIS A 1 330 ? 3.592 15.071 -5.537 1.00 9.86 355 HIS A O 1
ATOM 2529 N N . ASN A 1 331 ? 3.214 13.215 -6.767 1.00 9.42 356 ASN A N 1
ATOM 2530 C CA . ASN A 1 331 ? 2.355 13.854 -7.757 1.00 9.65 356 ASN A CA 1
ATOM 2531 C C . ASN A 1 331 ? 0.918 13.646 -7.315 1.00 9.64 356 ASN A C 1
ATOM 2532 O O . ASN A 1 331 ? 0.638 12.758 -6.509 1.00 9.34 356 ASN A O 1
ATOM 2537 N N . ALA A 1 332 ? 0.000 14.463 -7.836 1.00 9.68 357 ALA A N 1
ATOM 2538 C CA . ALA A 1 332 ? -1.404 14.388 -7.429 1.00 10.03 357 ALA A CA 1
ATOM 2539 C C . ALA A 1 332 ? -2.045 13.051 -7.787 1.00 10.47 357 ALA A C 1
ATOM 2540 O O . ALA A 1 332 ? -2.980 12.613 -7.103 1.00 11.00 357 ALA A O 1
ATOM 2542 N N . ASP A 1 333 ? -1.528 12.393 -8.828 1.00 10.56 358 ASP A N 1
ATOM 2543 C CA . ASP A 1 333 ? -1.999 11.045 -9.216 1.00 10.98 358 ASP A CA 1
ATOM 2544 C C . ASP A 1 333 ? -1.470 9.910 -8.322 1.00 11.37 358 ASP A C 1
ATOM 2545 O O . ASP A 1 333 ? -1.760 8.732 -8.573 1.00 11.85 358 ASP A O 1
ATOM 2550 N N . GLY A 1 334 ? -0.690 10.259 -7.300 1.00 11.11 359 GLY A N 1
ATOM 2551 C CA . GLY A 1 334 ? -0.199 9.296 -6.339 1.00 11.21 359 GLY A CA 1
ATOM 2552 C C . GLY A 1 334 ? 1.154 8.710 -6.658 1.00 11.08 359 GLY A C 1
ATOM 2553 O O . GLY A 1 334 ? 1.713 7.997 -5.828 1.00 11.51 359 GLY A O 1
ATOM 2554 N N . THR A 1 335 ? 1.704 8.994 -7.837 1.00 10.53 360 THR A N 1
ATOM 2555 C CA . THR A 1 335 ? 3.063 8.561 -8.139 1.00 10.39 360 THR A CA 1
ATOM 2556 C C . THR A 1 335 ? 4.053 9.410 -7.341 1.00 10.19 360 THR A C 1
ATOM 2557 O O . THR A 1 335 ? 3.746 10.537 -6.943 1.00 10.10 360 THR A O 1
ATOM 2561 N N . ILE A 1 336 ? 5.222 8.840 -7.092 1.00 9.91 361 ILE A N 1
ATOM 2562 C CA . ILE A 1 336 ? 6.283 9.519 -6.352 1.00 9.86 361 ILE A CA 1
ATOM 2563 C C . ILE A 1 336 ? 7.481 9.657 -7.269 1.00 10.32 361 ILE A C 1
ATOM 2564 O O . ILE A 1 336 ? 7.854 8.700 -7.959 1.00 10.70 361 ILE A O 1
ATOM 2569 N N . GLU A 1 337 ? 8.083 10.845 -7.281 1.00 10.45 362 GLU A N 1
ATOM 2570 C CA . GLU A 1 337 ? 9.287 11.096 -8.065 1.00 10.70 362 GLU A CA 1
ATOM 2571 C C . GLU A 1 337 ? 10.471 10.360 -7.446 1.00 10.18 362 GLU A C 1
ATOM 2572 O O . GLU A 1 337 ? 10.746 10.522 -6.263 1.00 9.82 362 GLU A O 1
ATOM 2582 N N . THR A 1 338 ? 11.182 9.587 -8.252 1.00 9.67 363 THR A N 1
ATOM 2583 C CA . THR A 1 338 ? 12.351 8.852 -7.769 1.00 9.54 363 THR A CA 1
ATOM 2584 C C . THR A 1 338 ? 13.446 9.817 -7.337 1.00 9.70 363 THR A C 1
ATOM 2585 O O . THR A 1 338 ? 13.744 10.770 -8.054 1.00 9.88 363 THR A O 1
ATOM 2589 N N . ILE A 1 339 ? 14.046 9.548 -6.184 1.00 9.56 364 ILE A N 1
ATOM 2590 C CA . ILE A 1 339 ? 15.192 10.304 -5.682 1.00 9.86 364 ILE A CA 1
ATOM 2591 C C . ILE A 1 339 ? 16.480 9.549 -6.011 1.00 9.93 364 ILE A C 1
ATOM 2592 O O . ILE A 1 339 ? 16.589 8.357 -5.753 1.00 9.10 364 ILE A O 1
ATOM 2597 N N . SER A 1 340 ? 17.445 10.254 -6.598 1.00 10.38 365 SER A N 1
ATOM 2598 C CA . SER A 1 340 ? 18.801 9.743 -6.744 1.00 10.77 365 SER A CA 1
ATOM 2599 C C . SER A 1 340 ? 19.647 10.519 -5.738 1.00 11.41 365 SER A C 1
ATOM 2600 O O . SER A 1 340 ? 19.613 11.755 -5.734 1.00 11.40 365 SER A O 1
ATOM 2603 N N . PRO A 1 341 ? 20.379 9.806 -4.864 1.00 11.80 366 PRO A N 1
ATOM 2604 C CA . PRO A 1 341 ? 20.990 10.442 -3.686 1.00 12.16 366 PRO A CA 1
ATOM 2605 C C . PRO A 1 341 ? 22.080 11.497 -3.939 1.00 12.79 366 PRO A C 1
ATOM 2606 O O . PRO A 1 341 ? 22.268 12.367 -3.084 1.00 13.16 366 PRO A O 1
ATOM 2610 N N . TYR A 1 342 ? 22.789 11.438 -5.072 1.00 13.02 367 TYR A N 1
ATOM 2611 C CA . TYR A 1 342 ? 23.995 12.281 -5.266 1.00 13.63 367 TYR A CA 1
ATOM 2612 C C . TYR A 1 342 ? 23.947 13.127 -6.535 1.00 15.48 367 TYR A C 1
ATOM 2613 O O . TYR A 1 342 ? 24.961 13.320 -7.199 1.00 14.42 367 TYR A O 1
ATOM 2622 N N . ILE A 1 343 ? 22.769 13.663 -6.843 1.00 19.21 368 ILE A N 1
ATOM 2623 C CA . ILE A 1 343 ? 22.577 14.444 -8.073 1.00 23.32 368 ILE A CA 1
ATOM 2624 C C . ILE A 1 343 ? 22.269 15.921 -7.813 1.00 29.03 368 ILE A C 1
ATOM 2625 O O . ILE A 1 343 ? 22.993 16.785 -8.308 1.00 33.54 368 ILE A O 1
ATOM 2630 N N . GLU A 1 344 ? 21.218 16.189 -7.041 1.00 34.19 369 GLU A N 1
ATOM 2631 C CA . GLU A 1 344 ? 20.591 17.525 -6.908 1.00 38.55 369 GLU A CA 1
ATOM 2632 C C . GLU A 1 344 ? 20.140 18.112 -8.252 1.00 40.03 369 GLU A C 1
ATOM 2633 O O . GLU A 1 344 ? 19.164 17.645 -8.843 1.00 41.02 369 GLU A O 1
ATOM 2639 N N . HIS B 1 20 ? 40.168 0.057 -7.738 1.00 53.16 45 HIS B N 1
ATOM 2640 C CA . HIS B 1 20 ? 38.915 0.055 -6.910 1.00 52.72 45 HIS B CA 1
ATOM 2641 C C . HIS B 1 20 ? 37.990 1.238 -7.234 1.00 50.71 45 HIS B C 1
ATOM 2642 O O . HIS B 1 20 ? 37.630 2.022 -6.352 1.00 49.90 45 HIS B O 1
ATOM 2649 N N . MET B 1 21 ? 37.609 1.352 -8.506 1.00 48.64 46 MET B N 1
ATOM 2650 C CA . MET B 1 21 ? 36.727 2.424 -8.992 1.00 47.31 46 MET B CA 1
ATOM 2651 C C . MET B 1 21 ? 37.171 3.858 -8.593 1.00 43.19 46 MET B C 1
ATOM 2652 O O . MET B 1 21 ? 36.341 4.722 -8.311 1.00 43.18 46 MET B O 1
ATOM 2657 N N . GLU B 1 22 ? 38.485 4.098 -8.578 1.00 37.83 47 GLU B N 1
ATOM 2658 C CA . GLU B 1 22 ? 39.044 5.450 -8.418 1.00 34.71 47 GLU B CA 1
ATOM 2659 C C . GLU B 1 22 ? 39.008 6.131 -9.787 1.00 28.78 47 GLU B C 1
ATOM 2660 O O . GLU B 1 22 ? 38.923 5.443 -10.798 1.00 26.80 47 GLU B O 1
ATOM 2666 N N . PRO B 1 23 ? 39.079 7.476 -9.837 1.00 24.31 48 PRO B N 1
ATOM 2667 C CA . PRO B 1 23 ? 39.145 8.101 -11.166 1.00 21.93 48 PRO B CA 1
ATOM 2668 C C . PRO B 1 23 ? 40.401 7.676 -11.928 1.00 20.43 48 PRO B C 1
ATOM 2669 O O . PRO B 1 23 ? 41.481 7.585 -11.334 1.00 18.97 48 PRO B O 1
ATOM 2673 N N . LEU B 1 24 ? 40.242 7.379 -13.216 1.00 18.54 49 LEU B N 1
ATOM 2674 C CA . LEU B 1 24 ? 41.357 6.967 -14.066 1.00 18.44 49 LEU B CA 1
ATOM 2675 C C . LEU B 1 24 ? 42.275 8.131 -14.396 1.00 18.18 49 LEU B C 1
ATOM 2676 O O . LEU B 1 24 ? 43.467 7.938 -14.624 1.00 18.24 49 LEU B O 1
ATOM 2681 N N . VAL B 1 25 ? 41.696 9.326 -14.437 1.00 17.83 50 VAL B N 1
ATOM 2682 C CA . VAL B 1 25 ? 42.385 10.546 -14.813 1.00 18.00 50 VAL B CA 1
ATOM 2683 C C . VAL B 1 25 ? 42.072 11.589 -13.753 1.00 17.22 50 VAL B C 1
ATOM 2684 O O . VAL B 1 25 ? 40.907 11.760 -13.395 1.00 16.06 50 VAL B O 1
ATOM 2688 N N . THR B 1 26 ? 43.105 12.263 -13.235 1.00 16.97 51 THR B N 1
ATOM 2689 C CA . THR B 1 26 ? 42.932 13.287 -12.193 1.00 16.51 51 THR B CA 1
ATOM 2690 C C . THR B 1 26 ? 43.454 14.682 -12.554 1.00 16.07 51 THR B C 1
ATOM 2691 O O . THR B 1 26 ? 43.235 15.628 -11.797 1.00 16.59 51 THR B O 1
ATOM 2695 N N . HIS B 1 27 ? 44.099 14.828 -13.713 1.00 15.04 52 HIS B N 1
ATOM 2696 C CA . HIS B 1 27 ? 44.745 16.098 -14.097 1.00 14.63 52 HIS B CA 1
ATOM 2697 C C . HIS B 1 27 ? 43.864 16.983 -14.996 1.00 13.97 52 HIS B C 1
ATOM 2698 O O . HIS B 1 27 ? 44.126 18.170 -15.143 1.00 13.53 52 HIS B O 1
ATOM 2705 N N . ILE B 1 28 ? 42.833 16.389 -15.600 1.00 13.04 53 ILE B N 1
ATOM 2706 C CA . ILE B 1 28 ? 41.792 17.101 -16.343 1.00 12.80 53 ILE B CA 1
ATOM 2707 C C . ILE B 1 28 ? 40.468 16.409 -16.026 1.00 12.21 53 ILE B C 1
ATOM 2708 O O . ILE B 1 28 ? 40.462 15.283 -15.542 1.00 11.86 53 ILE B O 1
ATOM 2713 N N . TYR B 1 29 ? 39.365 17.090 -16.305 1.00 11.90 54 TYR B N 1
ATOM 2714 C CA . TYR B 1 29 ? 38.037 16.487 -16.175 1.00 11.68 54 TYR B CA 1
ATOM 2715 C C . TYR B 1 29 ? 37.692 15.747 -17.464 1.00 11.12 54 TYR B C 1
ATOM 2716 O O . TYR B 1 29 ? 37.889 16.278 -18.550 1.00 11.32 54 TYR B O 1
ATOM 2725 N N . THR B 1 30 ? 37.174 14.524 -17.328 1.00 10.44 55 THR B N 1
ATOM 2726 C CA . THR B 1 30 ? 36.874 13.656 -18.473 1.00 10.19 55 THR B CA 1
ATOM 2727 C C . THR B 1 30 ? 35.492 13.039 -18.316 1.00 9.87 55 THR B C 1
ATOM 2728 O O . THR B 1 30 ? 35.038 12.822 -17.200 1.00 9.44 55 THR B O 1
ATOM 2732 N N . ALA B 1 31 ? 34.837 12.767 -19.444 1.00 9.70 56 ALA B N 1
ATOM 2733 C CA . ALA B 1 31 ? 33.487 12.197 -19.450 1.00 9.59 56 ALA B CA 1
ATOM 2734 C C . ALA B 1 31 ? 33.286 11.331 -20.671 1.00 9.66 56 ALA B C 1
ATOM 2735 O O . ALA B 1 31 ? 34.100 11.320 -21.583 1.00 9.68 56 ALA B O 1
ATOM 2737 N N . ASP B 1 32 ? 32.165 10.628 -20.690 1.00 9.71 57 ASP B N 1
ATOM 2738 C CA . ASP B 1 32 ? 31.689 9.922 -21.864 1.00 9.66 57 ASP B CA 1
ATOM 2739 C C . ASP B 1 32 ? 32.755 9.012 -22.469 1.00 9.42 57 ASP B C 1
ATOM 2740 O O . ASP B 1 32 ? 33.107 9.172 -23.632 1.00 9.52 57 ASP B O 1
ATOM 2745 N N . PRO B 1 33 ? 33.275 8.055 -21.687 1.00 9.24 58 PRO B N 1
ATOM 2746 C CA . PRO B 1 33 ? 34.380 7.233 -22.174 1.00 9.42 58 PRO B CA 1
ATOM 2747 C C . PRO B 1 33 ? 33.959 6.178 -23.197 1.00 9.77 58 PRO B C 1
ATOM 2748 O O . PRO B 1 33 ? 33.189 5.290 -22.865 1.00 10.18 58 PRO B O 1
ATOM 2752 N N . SER B 1 34 ? 34.472 6.271 -24.426 1.00 9.86 59 SER B N 1
ATOM 2753 C CA . SER B 1 34 ? 34.306 5.203 -25.418 1.00 10.04 59 SER B CA 1
ATOM 2754 C C . SER B 1 34 ? 35.638 4.483 -25.590 1.00 10.41 59 SER B C 1
ATOM 2755 O O . SER B 1 34 ? 36.602 5.069 -26.094 1.00 10.69 59 SER B O 1
ATOM 2758 N N . ALA B 1 35 ? 35.682 3.221 -25.167 1.00 10.57 60 ALA B N 1
ATOM 2759 C CA . ALA B 1 35 ? 36.911 2.431 -25.093 1.00 11.12 60 ALA B CA 1
ATOM 2760 C C . ALA B 1 35 ? 36.992 1.430 -26.241 1.00 11.71 60 ALA B C 1
ATOM 2761 O O . ALA B 1 35 ? 36.001 0.756 -26.550 1.00 11.52 60 ALA B O 1
ATOM 2763 N N . HIS B 1 36 ? 38.176 1.327 -26.848 1.00 12.12 61 HIS B N 1
ATOM 2764 C CA . HIS B 1 36 ? 38.444 0.385 -27.936 1.00 12.77 61 HIS B CA 1
ATOM 2765 C C . HIS B 1 36 ? 39.788 -0.278 -27.731 1.00 13.82 61 HIS B C 1
ATOM 2766 O O . HIS B 1 36 ? 40.682 0.311 -27.122 1.00 14.20 61 HIS B O 1
ATOM 2773 N N . VAL B 1 37 ? 39.927 -1.495 -28.248 1.00 14.43 62 VAL B N 1
ATOM 2774 C CA . VAL B 1 37 ? 41.225 -2.168 -28.276 1.00 15.46 62 VAL B CA 1
ATOM 2775 C C . VAL B 1 37 ? 41.808 -1.963 -29.671 1.00 16.54 62 VAL B C 1
ATOM 2776 O O . VAL B 1 37 ? 41.298 -2.528 -30.636 1.00 16.92 62 VAL B O 1
ATOM 2780 N N . PHE B 1 38 ? 42.826 -1.108 -29.763 1.00 17.44 63 PHE B N 1
ATOM 2781 C CA . PHE B 1 38 ? 43.600 -0.890 -30.989 1.00 18.66 63 PHE B CA 1
ATOM 2782 C C . PHE B 1 38 ? 45.077 -1.145 -30.663 1.00 21.37 63 PHE B C 1
ATOM 2783 O O . PHE B 1 38 ? 45.547 -0.736 -29.598 1.00 21.61 63 PHE B O 1
ATOM 2791 N N . ASP B 1 39 ? 45.806 -1.806 -31.572 1.00 25.39 64 ASP B N 1
ATOM 2792 C CA . ASP B 1 39 ? 47.245 -2.125 -31.388 1.00 27.02 64 ASP B CA 1
ATOM 2793 C C . ASP B 1 39 ? 47.541 -2.881 -30.079 1.00 25.99 64 ASP B C 1
ATOM 2794 O O . ASP B 1 39 ? 48.576 -2.661 -29.441 1.00 26.73 64 ASP B O 1
ATOM 2799 N N . GLY B 1 40 ? 46.624 -3.757 -29.673 1.00 24.65 65 GLY B N 1
ATOM 2800 C CA . GLY B 1 40 ? 46.746 -4.487 -28.410 1.00 24.16 65 GLY B CA 1
ATOM 2801 C C . GLY B 1 40 ? 46.712 -3.652 -27.130 1.00 23.20 65 GLY B C 1
ATOM 2802 O O . GLY B 1 40 ? 47.126 -4.139 -26.082 1.00 23.09 65 GLY B O 1
ATOM 2803 N N . LYS B 1 41 ? 46.219 -2.413 -27.214 1.00 21.82 66 LYS B N 1
ATOM 2804 C CA . LYS B 1 41 ? 46.083 -1.508 -26.064 1.00 21.50 66 LYS B CA 1
ATOM 2805 C C . LYS B 1 41 ? 44.644 -1.021 -25.985 1.00 19.10 66 LYS B C 1
ATOM 2806 O O . LYS B 1 41 ? 43.933 -1.048 -26.982 1.00 18.10 66 LYS B O 1
ATOM 2812 N N . VAL B 1 42 ? 44.239 -0.541 -24.811 1.00 17.19 67 VAL B N 1
ATOM 2813 C CA . VAL B 1 42 ? 42.942 0.113 -24.663 1.00 16.15 67 VAL B CA 1
ATOM 2814 C C . VAL B 1 42 ? 43.089 1.602 -24.933 1.00 15.36 67 VAL B C 1
ATOM 2815 O O . VAL B 1 42 ? 43.806 2.288 -24.211 1.00 15.15 67 VAL B O 1
ATOM 2819 N N . TYR B 1 43 ? 42.407 2.090 -25.965 1.00 14.06 68 TYR B N 1
ATOM 2820 C CA . TYR B 1 43 ? 42.320 3.517 -26.237 1.00 13.69 68 TYR B CA 1
ATOM 2821 C C . TYR B 1 43 ? 40.948 4.009 -25.833 1.00 12.97 68 TYR B C 1
ATOM 2822 O O . TYR B 1 43 ? 39.940 3.368 -26.144 1.00 12.20 68 TYR B O 1
ATOM 2831 N N . ILE B 1 44 ? 40.919 5.154 -25.158 1.00 12.11 69 ILE B N 1
ATOM 2832 C CA . ILE B 1 44 ? 39.675 5.729 -24.664 1.00 11.95 69 ILE B CA 1
ATOM 2833 C C . ILE B 1 44 ? 39.493 7.091 -25.311 1.00 11.51 69 ILE B C 1
ATOM 2834 O O . ILE B 1 44 ? 40.420 7.918 -25.319 1.00 11.18 69 ILE B O 1
ATOM 2839 N N . TYR B 1 45 ? 38.285 7.317 -25.824 1.00 11.04 70 TYR B N 1
ATOM 2840 C CA . TYR B 1 45 ? 37.900 8.550 -26.495 1.00 11.05 70 TYR B CA 1
ATOM 2841 C C . TYR B 1 45 ? 36.809 9.214 -25.664 1.00 11.10 70 TYR B C 1
ATOM 2842 O O . TYR B 1 45 ? 35.627 8.899 -25.837 1.00 10.94 70 TYR B O 1
ATOM 2851 N N . PRO B 1 46 ? 37.199 10.105 -24.720 1.00 11.24 71 PRO B N 1
ATOM 2852 C CA . PRO B 1 46 ? 36.252 10.779 -23.849 1.00 11.29 71 PRO B CA 1
ATOM 2853 C C . PRO B 1 46 ? 36.025 12.231 -24.251 1.00 11.58 71 PRO B C 1
ATOM 2854 O O . PRO B 1 46 ? 36.782 12.786 -25.056 1.00 11.84 71 PRO B O 1
ATOM 2858 N N . SER B 1 47 ? 34.982 12.831 -23.690 1.00 11.46 72 SER B N 1
ATOM 2859 C CA . SER B 1 47 ? 34.812 14.276 -23.731 1.00 11.84 72 SER B CA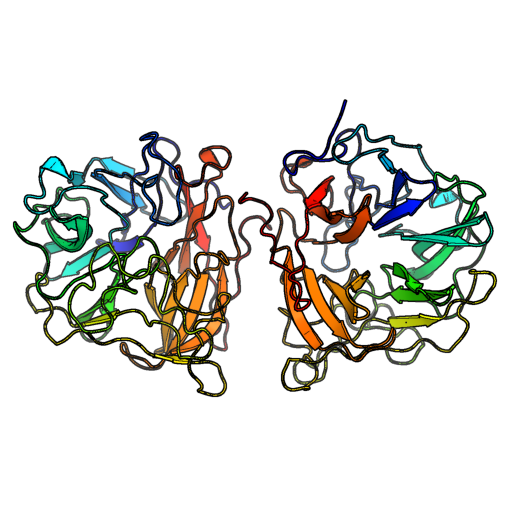 1
ATOM 2860 C C . SER B 1 47 ? 35.796 14.877 -22.733 1.00 11.92 72 SER B C 1
ATOM 2861 O O . SER B 1 47 ? 36.154 14.235 -21.743 1.00 11.37 72 SER B O 1
ATOM 2864 N N . HIS B 1 48 ? 36.239 16.102 -23.009 1.00 12.56 73 HIS B N 1
ATOM 2865 C CA . HIS B 1 48 ? 37.147 16.827 -22.118 1.00 13.33 73 HIS B CA 1
ATOM 2866 C C . HIS B 1 48 ? 36.350 17.977 -21.518 1.00 13.41 73 HIS B C 1
ATOM 2867 O O . HIS B 1 48 ? 36.112 18.986 -22.177 1.00 13.21 73 HIS B O 1
ATOM 2874 N N . ASP B 1 49 ? 35.905 17.804 -20.276 1.00 13.64 74 ASP B N 1
ATOM 2875 C CA . ASP B 1 49 ? 35.054 18.788 -19.627 1.00 14.27 74 ASP B CA 1
ATOM 2876 C C . ASP B 1 49 ? 35.862 20.015 -19.250 1.00 16.23 74 ASP B C 1
ATOM 2877 O O . ASP B 1 49 ? 37.000 19.900 -18.824 1.00 15.98 74 ASP B O 1
ATOM 2882 N N . ILE B 1 50 ? 35.246 21.178 -19.389 1.00 18.82 75 ILE B N 1
ATOM 2883 C CA . ILE B 1 50 ? 35.867 22.428 -18.973 1.00 21.86 75 ILE B CA 1
ATOM 2884 C C . ILE B 1 50 ? 34.844 23.287 -18.250 1.00 23.74 75 ILE B C 1
ATOM 2885 O O . ILE B 1 50 ? 33.641 23.227 -18.533 1.00 23.13 75 ILE B O 1
ATOM 2890 N N . ASP B 1 51 ? 35.338 24.069 -17.298 1.00 25.67 76 ASP B N 1
ATOM 2891 C CA . ASP B 1 51 ? 34.497 24.918 -16.487 1.00 28.73 76 ASP B CA 1
ATOM 2892 C C . ASP B 1 51 ? 34.271 26.218 -17.251 1.00 31.58 76 ASP B C 1
ATOM 2893 O O . ASP B 1 51 ? 34.974 27.202 -17.045 1.00 31.95 76 ASP B O 1
ATOM 2898 N N . ALA B 1 52 ? 33.296 26.192 -18.156 1.00 34.27 77 ALA B N 1
ATOM 2899 C CA . ALA B 1 52 ? 32.990 27.336 -19.017 1.00 37.44 77 ALA B CA 1
ATOM 2900 C C . ALA B 1 52 ? 32.096 28.391 -18.351 1.00 40.16 77 ALA B C 1
ATOM 2901 O O . ALA B 1 52 ? 32.004 29.514 -18.847 1.00 40.54 77 ALA B O 1
ATOM 2903 N N . GLY B 1 53 ? 31.425 28.028 -17.255 1.00 43.02 78 GLY B N 1
ATOM 2904 C CA . GLY B 1 53 ? 30.531 28.947 -16.546 1.00 45.63 78 GLY B CA 1
ATOM 2905 C C . GLY B 1 53 ? 29.227 29.278 -17.263 1.00 48.61 78 GLY B C 1
ATOM 2906 O O . GLY B 1 53 ? 28.540 30.226 -16.879 1.00 50.45 78 GLY B O 1
ATOM 2907 N N . THR B 1 54 ? 28.876 28.500 -18.290 1.00 50.56 79 THR B N 1
ATOM 2908 C CA . THR B 1 54 ? 27.629 28.684 -19.038 1.00 51.25 79 THR B CA 1
ATOM 2909 C C . THR B 1 54 ? 26.461 28.118 -18.211 1.00 51.92 79 THR B C 1
ATOM 2910 O O . THR B 1 54 ? 26.680 27.259 -17.352 1.00 50.46 79 THR B O 1
ATOM 2914 N N . PRO B 1 55 ? 25.221 28.598 -18.460 1.00 52.04 80 PRO B N 1
ATOM 2915 C CA . PRO B 1 55 ? 24.109 28.261 -17.558 1.00 51.62 80 PRO B CA 1
ATOM 2916 C C . PRO B 1 55 ? 23.664 26.796 -17.626 1.00 50.26 80 PRO B C 1
ATOM 2917 O O . PRO B 1 55 ? 23.541 26.242 -18.721 1.00 50.32 80 PRO B O 1
ATOM 2921 N N . GLU B 1 56 ? 23.429 26.189 -16.461 1.00 48.68 81 GLU B N 1
ATOM 2922 C CA . GLU B 1 56 ? 22.938 24.813 -16.379 1.00 48.80 81 GLU B CA 1
ATOM 2923 C C . GLU B 1 56 ? 21.442 24.759 -16.680 1.00 48.07 81 GLU B C 1
ATOM 2924 O O . GLU B 1 56 ? 20.640 25.346 -15.954 1.00 49.00 81 GLU B O 1
ATOM 2930 N N . ASN B 1 57 ? 21.082 24.057 -17.755 1.00 46.07 82 ASN B N 1
ATOM 2931 C CA . ASN B 1 57 ? 19.685 23.912 -18.180 1.00 44.93 82 ASN B CA 1
ATOM 2932 C C . ASN B 1 57 ? 19.439 22.589 -18.913 1.00 44.25 82 ASN B C 1
ATOM 2933 O O . ASN B 1 57 ? 20.382 21.842 -19.202 1.00 42.91 82 ASN B O 1
ATOM 2938 N N . ASP B 1 58 ? 18.170 22.314 -19.207 1.00 42.90 83 ASP B N 1
ATOM 2939 C CA . ASP B 1 58 ? 17.764 21.084 -19.899 1.00 43.22 83 ASP B CA 1
ATOM 2940 C C . ASP B 1 58 ? 18.358 20.901 -21.302 1.00 40.76 83 ASP B C 1
ATOM 2941 O O . ASP B 1 58 ? 18.463 19.765 -21.761 1.00 41.49 83 ASP B O 1
ATOM 2946 N N . MET B 1 59 ? 18.726 21.993 -21.980 1.00 38.00 84 MET B N 1
ATOM 2947 C CA . MET B 1 59 ? 19.336 21.896 -23.321 1.00 36.19 84 MET B CA 1
ATOM 2948 C C . MET B 1 59 ? 20.864 21.699 -23.312 1.00 33.68 84 MET B C 1
ATOM 2949 O O . MET B 1 59 ? 21.460 21.518 -24.371 1.00 31.34 84 MET B O 1
ATOM 2958 N N . GLY B 1 60 ? 21.486 21.723 -22.130 1.00 30.96 85 GLY B N 1
ATOM 2959 C CA . GLY B 1 60 ? 22.896 21.348 -21.978 1.00 29.16 85 GLY B CA 1
ATOM 2960 C C . GLY B 1 60 ? 23.914 22.417 -22.333 1.00 27.96 85 GLY B C 1
ATOM 2961 O O . GLY B 1 60 ? 25.018 22.098 -22.777 1.00 25.83 85 GLY B O 1
ATOM 2962 N N . ASP B 1 61 ? 23.567 23.685 -22.116 1.00 27.46 86 ASP B N 1
ATOM 2963 C CA . ASP B 1 61 ? 24.486 24.799 -22.401 1.00 27.73 86 ASP B CA 1
ATOM 2964 C C . ASP B 1 61 ? 25.730 24.765 -21.511 1.00 25.87 86 ASP B C 1
ATOM 2965 O O . ASP B 1 61 ? 26.799 25.187 -21.928 1.00 26.90 86 ASP B O 1
ATOM 2970 N N . HIS B 1 62 ? 25.562 24.298 -20.275 1.00 24.84 87 HIS B N 1
ATOM 2971 C CA . HIS B 1 62 ? 26.674 23.986 -19.349 1.00 24.13 87 HIS B CA 1
ATOM 2972 C C . HIS B 1 62 ? 27.751 22.994 -19.848 1.00 21.82 87 HIS B C 1
ATOM 2973 O O . HIS B 1 62 ? 28.860 22.964 -19.313 1.00 20.53 87 HIS B O 1
ATOM 2980 N N . PHE B 1 63 ? 27.422 22.196 -20.858 1.00 20.13 88 PHE B N 1
ATOM 2981 C CA . PHE B 1 63 ? 28.384 21.325 -21.529 1.00 19.08 88 PHE B CA 1
ATOM 2982 C C . PHE B 1 63 ? 28.958 22.055 -22.744 1.00 18.76 88 PHE B C 1
ATOM 2983 O O . PHE B 1 63 ? 28.412 21.976 -23.843 1.00 17.98 88 PHE B O 1
ATOM 2991 N N . ASP B 1 64 ? 30.057 22.782 -22.530 1.00 19.33 89 ASP B N 1
ATOM 2992 C CA . ASP B 1 64 ? 30.643 23.651 -23.563 1.00 20.12 89 ASP B CA 1
ATOM 2993 C C . ASP B 1 64 ? 32.055 23.212 -23.975 1.00 19.32 89 ASP B C 1
ATOM 2994 O O . ASP B 1 64 ? 32.953 24.042 -24.176 1.00 18.86 89 ASP B O 1
ATOM 2999 N N . MET B 1 65 ? 32.236 21.902 -24.143 1.00 18.14 90 MET B N 1
ATOM 3000 C CA . MET B 1 65 ? 33.553 21.339 -24.439 1.00 17.67 90 MET B CA 1
ATOM 3001 C C . MET B 1 65 ? 34.067 21.767 -25.821 1.00 18.01 90 MET B C 1
ATOM 3002 O O . MET B 1 65 ? 33.282 22.065 -26.727 1.00 17.25 90 MET B O 1
ATOM 3007 N N . ARG B 1 66 ? 35.392 21.838 -25.949 1.00 18.72 91 ARG B N 1
ATOM 3008 C CA . ARG B 1 66 ? 36.050 22.401 -27.139 1.00 19.81 91 ARG B CA 1
ATOM 3009 C C . ARG B 1 66 ? 37.118 21.534 -27.808 1.00 18.85 91 ARG B C 1
ATOM 3010 O O . ARG B 1 66 ? 37.553 21.857 -28.920 1.00 18.57 91 ARG B O 1
ATOM 3018 N N . ASP B 1 67 ? 37.560 20.456 -27.160 1.00 17.30 92 ASP B N 1
ATOM 3019 C CA . ASP B 1 67 ? 38.567 19.588 -27.765 1.00 16.86 92 ASP B CA 1
ATOM 3020 C C . ASP B 1 67 ? 38.473 18.175 -27.222 1.00 16.22 92 ASP B C 1
ATOM 3021 O O . ASP B 1 67 ? 37.726 17.927 -26.276 1.00 15.81 92 ASP B O 1
ATOM 3026 N N . TYR B 1 68 ? 39.238 17.270 -27.824 1.00 15.75 93 TYR B N 1
ATOM 3027 C CA . TYR B 1 68 ? 39.371 15.894 -27.339 1.00 15.79 93 TYR B CA 1
ATOM 3028 C C . TYR B 1 68 ? 40.825 15.558 -27.062 1.00 16.13 93 TYR B C 1
ATOM 3029 O O . TYR B 1 68 ? 41.702 15.877 -27.880 1.00 16.02 93 TYR B O 1
ATOM 3038 N N . HIS B 1 69 ? 41.060 14.909 -25.922 1.00 15.92 94 HIS B N 1
ATOM 3039 C CA . HIS B 1 69 ? 42.317 14.223 -25.616 1.00 16.43 94 HIS B CA 1
ATOM 3040 C C . HIS B 1 69 ? 42.064 12.731 -25.712 1.00 16.43 94 HIS B C 1
ATOM 3041 O O . HIS B 1 69 ? 41.116 12.246 -25.110 1.00 17.10 94 HIS B O 1
ATOM 3048 N N . VAL B 1 70 ? 42.915 11.997 -26.420 1.00 15.75 95 VAL B N 1
ATOM 3049 C CA . VAL B 1 70 ? 42.825 10.533 -26.444 1.00 15.45 95 VAL B CA 1
ATOM 3050 C C . VAL B 1 70 ? 43.667 9.960 -25.299 1.00 15.08 95 VAL B C 1
ATOM 3051 O O . VAL B 1 70 ? 44.783 10.432 -25.037 1.00 14.56 95 VAL B O 1
ATOM 3055 N N . LEU B 1 71 ? 43.124 8.953 -24.620 1.00 14.45 96 LEU B N 1
ATOM 3056 C CA . LEU B 1 71 ? 43.809 8.280 -23.508 1.00 14.23 96 LEU B CA 1
ATOM 3057 C C . LEU B 1 71 ? 44.099 6.842 -23.889 1.00 14.32 96 LEU B C 1
ATOM 3058 O O . LEU B 1 71 ? 43.433 6.290 -24.761 1.00 14.16 96 LEU B O 1
ATOM 3063 N N . SER B 1 72 ? 45.087 6.228 -23.244 1.00 14.29 97 SER B N 1
ATOM 3064 C CA . SER B 1 72 ? 45.338 4.805 -23.452 1.00 14.50 97 SER B CA 1
ATOM 3065 C C . SER B 1 72 ? 45.845 4.117 -22.200 1.00 14.78 97 SER B C 1
ATOM 3066 O O . SER B 1 72 ? 46.427 4.757 -21.325 1.00 14.20 97 SER B O 1
ATOM 3069 N N . MET B 1 73 ? 45.598 2.809 -22.141 1.00 15.43 98 MET B N 1
ATOM 3070 C CA . MET B 1 73 ? 46.086 1.930 -21.076 1.00 16.41 98 MET B CA 1
ATOM 3071 C C . MET B 1 73 ? 46.654 0.662 -21.705 1.00 17.18 98 MET B C 1
ATOM 3072 O O . MET B 1 73 ? 46.088 0.145 -22.670 1.00 16.81 98 MET B O 1
ATOM 3077 N N . ASN B 1 74 ? 47.759 0.155 -21.162 1.00 18.64 99 ASN B N 1
ATOM 3078 C CA . ASN B 1 74 ? 48.320 -1.132 -21.611 1.00 20.11 99 ASN B CA 1
ATOM 3079 C C . ASN B 1 74 ? 47.741 -2.321 -20.857 1.00 20.09 99 ASN B C 1
ATOM 3080 O O . ASN B 1 74 ? 47.801 -3.448 -21.338 1.00 20.67 99 ASN B O 1
ATOM 3085 N N . SER B 1 75 ? 47.203 -2.065 -19.668 1.00 20.41 100 SER B N 1
ATOM 3086 C CA . SER B 1 75 ? 46.520 -3.073 -18.862 1.00 20.76 100 SER B CA 1
ATOM 3087 C C . SER B 1 75 ? 45.440 -2.391 -18.039 1.00 21.04 100 SER B C 1
ATOM 3088 O O . SER B 1 75 ? 45.487 -1.179 -17.854 1.00 19.58 100 SER B O 1
ATOM 3091 N N . ILE B 1 76 ? 44.485 -3.179 -17.544 1.00 21.66 101 ILE B N 1
ATOM 3092 C CA . ILE B 1 76 ? 43.485 -2.714 -16.580 1.00 22.47 101 ILE B CA 1
ATOM 3093 C C . ILE B 1 76 ? 43.581 -3.618 -15.330 1.00 23.52 101 ILE B C 1
ATOM 3094 O O . ILE B 1 76 ? 43.333 -4.815 -15.436 1.00 23.51 101 ILE B O 1
ATOM 3099 N N . PRO B 1 77 ? 43.948 -3.082 -14.161 1.00 24.97 102 PRO B N 1
ATOM 3100 C CA . PRO B 1 77 ? 44.348 -1.689 -13.967 1.00 24.82 102 PRO B CA 1
ATOM 3101 C C . PRO B 1 77 ? 45.695 -1.377 -14.605 1.00 23.85 102 PRO B C 1
ATOM 3102 O O . PRO B 1 77 ? 46.481 -2.282 -14.898 1.00 24.71 102 PRO B O 1
ATOM 3106 N N . GLY B 1 78 ? 45.950 -0.095 -14.811 1.00 23.10 103 GLY B N 1
ATOM 3107 C CA . GLY B 1 78 ? 47.226 0.343 -15.333 1.00 22.83 103 GLY B CA 1
ATOM 3108 C C . GLY B 1 78 ? 47.328 1.845 -15.445 1.00 22.46 103 GLY B C 1
ATOM 3109 O O . GLY B 1 78 ? 46.336 2.566 -15.315 1.00 21.56 103 GLY B O 1
ATOM 3110 N N . GLU B 1 79 ? 48.543 2.308 -15.702 1.00 22.79 104 GLU B N 1
ATOM 3111 C CA . GLU B 1 79 ? 48.808 3.723 -15.907 1.00 23.08 104 GLU B CA 1
ATOM 3112 C C . GLU B 1 79 ? 48.051 4.206 -17.132 1.00 21.10 104 GLU B C 1
ATOM 3113 O O . GLU B 1 79 ? 47.994 3.508 -18.137 1.00 20.08 104 GLU B O 1
ATOM 3119 N N . VAL B 1 80 ? 47.477 5.399 -17.035 1.00 19.45 105 VAL B N 1
ATOM 3120 C CA . VAL B 1 80 ? 46.720 5.994 -18.131 1.00 18.81 105 VAL B CA 1
ATOM 3121 C C . VAL B 1 80 ? 47.576 7.082 -18.763 1.00 18.03 105 VAL B C 1
ATOM 3122 O O . VAL B 1 80 ? 48.028 7.989 -18.071 1.00 18.15 105 VAL B O 1
ATOM 3126 N N . THR B 1 81 ? 47.793 6.984 -20.071 1.00 17.04 106 THR B N 1
ATOM 3127 C CA . THR B 1 81 ? 48.567 7.962 -20.807 1.00 16.90 106 THR B CA 1
ATOM 3128 C C . THR B 1 81 ? 47.612 8.928 -21.480 1.00 16.47 106 THR B C 1
ATOM 3129 O O . THR B 1 81 ? 46.688 8.504 -22.173 1.00 15.93 106 THR B O 1
ATOM 3133 N N . ASP B 1 82 ? 47.838 10.220 -21.261 1.00 15.61 107 ASP B N 1
ATOM 3134 C CA . ASP B 1 82 ? 47.125 11.274 -21.966 1.00 15.84 107 ASP B CA 1
ATOM 3135 C C . ASP B 1 82 ? 47.981 11.672 -23.162 1.00 15.96 107 ASP B C 1
ATOM 3136 O O . ASP B 1 82 ? 49.087 12.195 -22.989 1.00 15.71 107 ASP B O 1
ATOM 3141 N N . HIS B 1 83 ? 47.468 11.449 -24.370 1.00 15.53 108 HIS B N 1
ATOM 3142 C CA . HIS B 1 83 ? 48.223 11.744 -25.595 1.00 16.20 108 HIS B CA 1
ATOM 3143 C C . HIS B 1 83 ? 48.134 13.193 -26.072 1.00 16.23 108 HIS B C 1
ATOM 3144 O O . HIS B 1 83 ? 48.674 13.516 -27.129 1.00 17.13 108 HIS B O 1
ATOM 3151 N N . GLY B 1 84 ? 47.456 14.055 -25.313 1.00 16.42 109 GLY B N 1
ATOM 3152 C CA . GLY B 1 84 ? 47.319 15.466 -25.646 1.00 16.86 109 GLY B CA 1
ATOM 3153 C C . GLY B 1 84 ? 46.133 15.705 -26.548 1.00 17.09 109 GLY B C 1
ATOM 3154 O O . GLY B 1 84 ? 45.363 14.785 -26.823 1.00 17.22 109 GLY B O 1
ATOM 3155 N N . VAL B 1 85 ? 46.001 16.934 -27.032 1.00 17.36 110 VAL B N 1
ATOM 3156 C CA . VAL B 1 85 ? 44.853 17.319 -27.850 1.00 17.73 110 VAL B CA 1
ATOM 3157 C C . VAL B 1 85 ? 44.940 16.610 -29.203 1.00 17.69 110 VAL B C 1
ATOM 3158 O O . VAL B 1 85 ? 45.936 16.743 -29.920 1.00 18.16 110 VAL B O 1
ATOM 3162 N N . ALA B 1 86 ? 43.915 15.819 -29.513 1.00 17.03 111 ALA B N 1
ATOM 3163 C CA . ALA B 1 86 ? 43.810 15.099 -30.788 1.00 16.90 111 ALA B CA 1
ATOM 3164 C C . ALA B 1 86 ? 42.989 15.858 -31.827 1.00 16.93 111 ALA B C 1
ATOM 3165 O O . ALA B 1 86 ? 43.137 15.605 -33.028 1.00 17.27 111 ALA B O 1
ATOM 3167 N N . LEU B 1 87 ? 42.103 16.743 -31.361 1.00 16.63 112 LEU B N 1
ATOM 3168 C CA . LEU B 1 87 ? 41.240 17.547 -32.220 1.00 17.02 112 LEU B CA 1
ATOM 3169 C C . LEU B 1 87 ? 40.664 18.705 -31.417 1.00 17.92 112 LEU B C 1
ATOM 3170 O O . LEU B 1 87 ? 40.230 18.521 -30.277 1.00 17.42 112 LEU B O 1
ATOM 3175 N N . ASP B 1 88 ? 40.663 19.896 -32.015 1.00 19.23 113 ASP B N 1
ATOM 3176 C CA . ASP B 1 88 ? 40.129 21.101 -31.385 1.00 20.31 113 ASP B CA 1
ATOM 3177 C C . ASP B 1 88 ? 39.036 21.666 -32.286 1.00 20.41 113 ASP B C 1
ATOM 3178 O O . ASP B 1 88 ? 39.166 21.640 -33.511 1.00 19.22 113 ASP B O 1
ATOM 3183 N N . ILE B 1 89 ? 37.978 22.192 -31.673 1.00 21.06 114 ILE B N 1
ATOM 3184 C CA . ILE B 1 89 ? 36.849 22.749 -32.425 1.00 22.96 114 ILE B CA 1
ATOM 3185 C C . ILE B 1 89 ? 37.259 23.859 -33.405 1.00 24.37 114 ILE B C 1
ATOM 3186 O O . ILE B 1 89 ? 36.640 24.001 -34.459 1.00 23.82 114 ILE B O 1
ATOM 3191 N N . LYS B 1 90 ? 38.312 24.609 -33.067 1.00 26.16 115 LYS B N 1
ATOM 3192 C CA . LYS B 1 90 ? 38.887 25.648 -33.946 1.00 28.42 115 LYS B CA 1
ATOM 3193 C C . LYS B 1 90 ? 39.236 25.147 -35.343 1.00 27.78 115 LYS B C 1
ATOM 3194 O O . LYS B 1 90 ? 39.165 25.911 -36.305 1.00 29.25 115 LYS B O 1
ATOM 3200 N N . ASP B 1 91 ? 39.636 23.880 -35.439 1.00 26.61 116 ASP B N 1
ATOM 3201 C CA . ASP B 1 91 ? 40.053 23.271 -36.704 1.00 26.40 116 ASP B CA 1
ATOM 3202 C C . ASP B 1 91 ? 38.948 22.527 -37.459 1.00 24.56 116 ASP B C 1
ATOM 3203 O O . ASP B 1 91 ? 39.223 21.945 -38.502 1.00 24.34 116 ASP B O 1
ATOM 3208 N N . ILE B 1 92 ? 37.717 22.543 -36.946 1.00 22.78 117 ILE B N 1
ATOM 3209 C CA . ILE B 1 92 ? 36.585 21.886 -37.600 1.00 22.12 117 ILE B CA 1
ATOM 3210 C C . ILE B 1 92 ? 35.781 22.978 -38.325 1.00 22.36 117 ILE B C 1
ATOM 3211 O O . ILE B 1 92 ? 35.082 23.743 -37.670 1.00 21.91 117 ILE B O 1
ATOM 3216 N N . PRO B 1 93 ? 35.888 23.064 -39.674 1.00 23.18 118 PRO B N 1
ATOM 3217 C CA . PRO B 1 93 ? 35.289 24.204 -40.410 1.00 23.55 118 PRO B CA 1
ATOM 3218 C C . PRO B 1 93 ? 33.787 24.418 -40.212 1.00 23.11 118 PRO B C 1
ATOM 3219 O O . PRO B 1 93 ? 33.334 25.557 -40.086 1.00 23.53 118 PRO B O 1
ATOM 3223 N N . TRP B 1 94 ? 33.034 23.321 -40.181 1.00 22.23 119 TRP B N 1
ATOM 3224 C CA . TRP B 1 94 ? 31.577 23.367 -40.043 1.00 21.74 119 TRP B CA 1
ATOM 3225 C C . TRP B 1 94 ? 31.077 23.590 -38.605 1.00 21.92 119 TRP B C 1
ATOM 3226 O O . TRP B 1 94 ? 29.931 23.997 -38.414 1.00 21.33 119 TRP B O 1
ATOM 3237 N N . ALA B 1 95 ? 31.924 23.337 -37.605 1.00 22.61 120 ALA B N 1
ATOM 3238 C CA . ALA B 1 95 ? 31.486 23.326 -36.203 1.00 23.41 120 ALA B CA 1
ATOM 3239 C C . ALA B 1 95 ? 31.445 24.727 -35.601 1.00 24.44 120 ALA B C 1
ATOM 3240 O O . ALA B 1 95 ? 32.384 25.498 -35.766 1.00 26.02 120 ALA B O 1
ATOM 3242 N N . GLY B 1 96 ? 30.352 25.050 -34.910 1.00 24.29 121 GLY B N 1
ATOM 3243 C CA . GLY B 1 96 ? 30.221 26.312 -34.182 1.00 24.21 121 GLY B CA 1
ATOM 3244 C C . GLY B 1 96 ? 30.601 26.168 -32.717 1.00 24.16 121 GLY B C 1
ATOM 3245 O O . GLY B 1 96 ? 31.377 26.962 -32.185 1.00 23.99 121 GLY B O 1
ATOM 3246 N N . ARG B 1 97 ? 30.039 25.158 -32.056 1.00 23.47 122 ARG B N 1
ATOM 3247 C CA . ARG B 1 97 ? 30.267 24.951 -30.624 1.00 22.98 122 ARG B CA 1
ATOM 3248 C C . ARG B 1 97 ? 29.880 23.552 -30.164 1.00 21.48 122 ARG B C 1
ATOM 3249 O O . ARG B 1 97 ? 29.193 22.808 -30.885 1.00 20.37 122 ARG B O 1
ATOM 3257 N N . GLN B 1 98 ? 30.336 23.226 -28.955 1.00 20.08 123 GLN B N 1
ATOM 3258 C CA . GLN B 1 98 ? 29.899 22.053 -28.186 1.00 19.60 123 GLN B CA 1
ATOM 3259 C C . GLN B 1 98 ? 30.332 20.732 -28.805 1.00 18.73 123 GLN B C 1
ATOM 3260 O O . GLN B 1 98 ? 29.543 20.041 -29.455 1.00 18.41 123 GLN B O 1
ATOM 3266 N N . LEU B 1 99 ? 31.604 20.402 -28.588 1.00 17.73 124 LEU B N 1
ATOM 3267 C CA . LEU B 1 99 ? 32.171 19.104 -28.955 1.00 17.44 124 LEU B CA 1
ATOM 3268 C C . LEU B 1 99 ? 31.794 18.077 -27.905 1.00 16.05 124 LEU B C 1
ATOM 3269 O O . LEU B 1 99 ? 32.432 17.981 -26.860 1.00 15.38 124 LEU B O 1
ATOM 3274 N N . TRP B 1 100 ? 30.758 17.301 -28.200 1.00 14.90 125 TRP B N 1
ATOM 3275 C CA . TRP B 1 100 ? 30.201 16.363 -27.240 1.00 13.97 125 TRP B CA 1
ATOM 3276 C C . TRP B 1 100 ? 30.783 14.952 -27.470 1.00 13.29 125 TRP B C 1
ATOM 3277 O O . TRP B 1 100 ? 31.767 14.808 -28.204 1.00 13.04 125 TRP B O 1
ATOM 3288 N N . ALA B 1 101 ? 30.214 13.930 -26.829 1.00 12.70 126 ALA B N 1
ATOM 3289 C CA . ALA B 1 101 ? 30.849 12.600 -26.737 1.00 12.50 126 ALA B CA 1
ATOM 3290 C C . ALA B 1 101 ? 31.275 12.028 -28.086 1.00 12.41 126 ALA B C 1
ATOM 3291 O O . ALA B 1 101 ? 30.427 11.877 -28.957 1.00 12.67 126 ALA B O 1
ATOM 3293 N N . PRO B 1 102 ? 32.574 11.703 -28.260 1.00 12.10 127 PRO B N 1
ATOM 3294 C CA . PRO B 1 102 ? 33.067 11.129 -29.519 1.00 12.05 127 PRO B CA 1
ATOM 3295 C C . PRO B 1 102 ? 33.205 9.605 -29.499 1.00 11.81 127 PRO B C 1
ATOM 3296 O O . PRO B 1 102 ? 33.110 8.979 -28.441 1.00 11.88 127 PRO B O 1
ATOM 3300 N N . ASP B 1 103 ? 33.441 9.015 -30.667 1.00 11.59 128 ASP B N 1
ATOM 3301 C CA . ASP B 1 103 ? 33.851 7.616 -30.747 1.00 11.58 128 ASP B CA 1
ATOM 3302 C C . ASP B 1 103 ? 34.866 7.435 -31.859 1.00 11.78 128 ASP B C 1
ATOM 3303 O O . ASP B 1 103 ? 35.031 8.323 -32.682 1.00 12.23 128 ASP B O 1
ATOM 3308 N N . ALA B 1 104 ? 35.564 6.300 -31.857 1.00 12.18 129 ALA B N 1
ATOM 3309 C CA . ALA B 1 104 ? 36.564 6.017 -32.880 1.00 12.47 129 ALA B CA 1
ATOM 3310 C C . ALA B 1 104 ? 36.376 4.652 -33.497 1.00 12.81 129 ALA B C 1
ATOM 3311 O O . ALA B 1 104 ? 35.801 3.753 -32.880 1.00 13.11 129 ALA B O 1
ATOM 3313 N N . ALA B 1 105 ? 36.873 4.507 -34.724 1.00 12.89 130 ALA B N 1
ATOM 3314 C CA . ALA B 1 105 ? 36.962 3.217 -35.387 1.00 13.31 130 ALA B CA 1
ATOM 3315 C C . ALA B 1 105 ? 38.279 3.112 -36.135 1.00 13.85 130 ALA B C 1
ATOM 3316 O O . ALA B 1 105 ? 38.913 4.122 -36.444 1.00 13.41 130 ALA B O 1
ATOM 3318 N N . SER B 1 106 ? 38.672 1.870 -36.403 1.00 14.96 131 SER B N 1
ATOM 3319 C CA . SER B 1 106 ? 39.888 1.551 -37.136 1.00 16.06 131 SER B CA 1
ATOM 3320 C C . SER B 1 106 ? 39.536 0.712 -38.359 1.00 16.43 131 SER B C 1
ATOM 3321 O O . SER B 1 106 ? 38.792 -0.261 -38.250 1.00 15.62 131 SER B O 1
ATOM 3324 N N . LYS B 1 107 ? 40.069 1.093 -39.521 1.00 16.99 132 LYS B N 1
ATOM 3325 C CA . LYS B 1 107 ? 39.918 0.289 -40.729 1.00 17.99 132 LYS B CA 1
ATOM 3326 C C . LYS B 1 107 ? 41.128 0.486 -41.639 1.00 19.06 132 LYS B C 1
ATOM 3327 O O . LYS B 1 107 ? 41.499 1.628 -41.934 1.00 18.06 132 LYS B O 1
ATOM 3333 N N . ASP B 1 108 ? 41.729 -0.628 -42.061 1.00 21.08 133 ASP B N 1
ATOM 3334 C CA . ASP B 1 108 ? 42.805 -0.638 -43.068 1.00 23.13 133 ASP B CA 1
ATOM 3335 C C . ASP B 1 108 ? 43.967 0.308 -42.705 1.00 23.78 133 ASP B C 1
ATOM 3336 O O . ASP B 1 108 ? 44.474 1.053 -43.548 1.00 25.28 133 ASP B O 1
ATOM 3341 N N . GLY B 1 109 ? 44.359 0.290 -41.438 1.00 24.00 134 GLY B N 1
ATOM 3342 C CA . GLY B 1 109 ? 45.463 1.112 -40.952 1.00 24.49 134 GLY B CA 1
ATOM 3343 C C . GLY B 1 109 ? 45.161 2.575 -40.664 1.00 24.31 134 GLY B C 1
ATOM 3344 O O . GLY B 1 109 ? 46.049 3.290 -40.224 1.00 25.97 134 GLY B O 1
ATOM 3345 N N . LYS B 1 110 ? 43.929 3.030 -40.902 1.00 22.81 135 LYS B N 1
ATOM 3346 C CA . LYS B 1 110 ? 43.536 4.402 -40.601 1.00 21.71 135 LYS B CA 1
ATOM 3347 C C . LYS B 1 110 ? 42.606 4.402 -39.397 1.00 19.21 135 LYS B C 1
ATOM 3348 O O . LYS B 1 110 ? 41.953 3.397 -39.111 1.00 17.52 135 LYS B O 1
ATOM 3354 N N . TYR B 1 111 ? 42.556 5.542 -38.713 1.00 17.12 136 TYR B N 1
ATOM 3355 C CA . TYR B 1 111 ? 41.702 5.727 -37.544 1.00 16.14 136 TYR B CA 1
ATOM 3356 C C . TYR B 1 111 ? 40.759 6.877 -37.810 1.00 15.75 136 TYR B C 1
ATOM 3357 O O . TYR B 1 111 ? 41.165 7.922 -38.353 1.00 16.12 136 TYR B O 1
ATOM 3366 N N . TYR B 1 112 ? 39.496 6.664 -37.453 1.00 14.63 137 TYR B N 1
ATOM 3367 C CA . TYR B 1 112 ? 38.425 7.608 -37.732 1.00 14.18 137 TYR B CA 1
ATOM 3368 C C . TYR B 1 112 ? 37.799 8.032 -36.429 1.00 14.05 137 TYR B C 1
ATOM 3369 O O . TYR B 1 112 ? 37.345 7.176 -35.679 1.00 14.43 137 TYR B O 1
ATOM 3378 N N . LEU B 1 113 ? 37.797 9.339 -36.165 1.00 13.68 138 LEU B N 1
ATOM 3379 C CA . LEU B 1 113 ? 37.152 9.915 -34.988 1.00 13.53 138 LEU B CA 1
ATOM 3380 C C . LEU B 1 113 ? 35.820 10.516 -35.408 1.00 13.37 138 LEU B C 1
ATOM 3381 O O . LEU B 1 113 ? 35.783 11.373 -36.287 1.00 13.69 138 LEU B O 1
ATOM 3386 N N . TYR B 1 114 ? 34.735 10.053 -34.784 1.00 12.74 139 TYR B N 1
ATOM 3387 C CA . TYR B 1 114 ? 33.386 10.525 -35.069 1.00 12.36 139 TYR B CA 1
ATOM 3388 C C . TYR B 1 114 ? 32.936 11.385 -33.913 1.00 12.46 139 TYR B C 1
ATOM 3389 O O . TYR B 1 114 ? 33.100 10.995 -32.755 1.00 12.31 139 TYR B O 1
ATOM 3398 N N . PHE B 1 115 ? 32.378 12.553 -34.210 1.00 12.83 140 PHE B N 1
ATOM 3399 C CA . PHE B 1 115 ? 32.093 13.524 -33.156 1.00 13.10 140 PHE B CA 1
ATOM 3400 C C . PHE B 1 115 ? 30.860 14.361 -33.456 1.00 13.04 140 PHE B C 1
ATOM 3401 O O . PHE B 1 115 ? 30.652 14.782 -34.603 1.00 12.89 140 PHE B O 1
ATOM 3409 N N . PRO B 1 116 ? 30.041 14.608 -32.423 1.00 12.80 141 PRO B N 1
ATOM 3410 C CA . PRO B 1 116 ? 28.901 15.482 -32.528 1.00 13.34 141 PRO B CA 1
ATOM 3411 C C . PRO B 1 116 ? 29.299 16.908 -32.184 1.00 14.17 141 PRO B C 1
ATOM 3412 O O . PRO B 1 116 ? 30.033 17.131 -31.218 1.00 13.73 141 PRO B O 1
ATOM 3416 N N . ALA B 1 117 ? 28.802 17.857 -32.964 1.00 15.27 142 ALA B N 1
ATOM 3417 C CA . ALA B 1 117 ? 28.969 19.277 -32.670 1.00 16.19 142 ALA B CA 1
ATOM 3418 C C . ALA B 1 117 ? 27.823 20.052 -33.294 1.00 16.92 142 ALA B C 1
ATOM 3419 O O . ALA B 1 117 ? 27.206 19.588 -34.252 1.00 16.66 142 ALA B O 1
ATOM 3421 N N . LYS B 1 118 ? 27.521 21.214 -32.729 1.00 17.83 143 LYS B N 1
ATOM 3422 C CA . LYS B 1 118 ? 26.525 22.097 -33.328 1.00 18.92 143 LYS B CA 1
ATOM 3423 C C . LYS B 1 118 ? 27.157 22.826 -34.504 1.00 20.03 143 LYS B C 1
ATOM 3424 O O . LYS B 1 118 ? 28.259 23.367 -34.390 1.00 19.91 143 LYS B O 1
ATOM 3430 N N . ASP B 1 119 ? 26.459 22.812 -35.635 1.00 21.31 144 ASP B N 1
ATOM 3431 C CA . ASP B 1 119 ? 26.873 23.577 -36.811 1.00 23.11 144 ASP B CA 1
ATOM 3432 C C . ASP B 1 119 ? 26.554 25.060 -36.587 1.00 25.17 144 ASP B C 1
ATOM 3433 O O . ASP B 1 119 ? 26.067 25.440 -35.516 1.00 24.21 144 ASP B O 1
ATOM 3438 N N . LYS B 1 120 ? 26.813 25.897 -37.586 1.00 28.31 145 LYS B N 1
ATOM 3439 C CA . LYS B 1 120 ? 26.603 27.347 -37.420 1.00 31.16 145 LYS B CA 1
ATOM 3440 C C . LYS B 1 120 ? 25.134 27.799 -37.317 1.00 31.23 145 LYS B C 1
ATOM 3441 O O . LYS B 1 120 ? 24.879 28.948 -36.971 1.00 32.46 145 LYS B O 1
ATOM 3447 N N . GLU B 1 121 ? 24.185 26.896 -37.576 1.00 31.13 146 GLU B N 1
ATOM 3448 C CA . GLU B 1 121 ? 22.770 27.109 -37.234 1.00 31.50 146 GLU B CA 1
ATOM 3449 C C . GLU B 1 121 ? 22.345 26.525 -35.868 1.00 29.33 146 GLU B C 1
ATOM 3450 O O . GLU B 1 121 ? 21.148 26.407 -35.603 1.00 28.43 146 GLU B O 1
ATOM 3456 N N . ASP B 1 122 ? 23.307 26.170 -35.006 1.00 27.44 147 ASP B N 1
ATOM 3457 C CA . ASP B 1 122 ? 23.029 25.536 -33.697 1.00 26.63 147 ASP B CA 1
ATOM 3458 C C . ASP B 1 122 ? 22.283 24.186 -33.777 1.00 23.71 147 ASP B C 1
ATOM 3459 O O . ASP B 1 122 ? 21.561 23.804 -32.848 1.00 22.45 147 ASP B O 1
ATOM 3464 N N . ILE B 1 123 ? 22.504 23.455 -34.868 1.00 21.21 148 ILE B N 1
ATOM 3465 C CA . ILE B 1 123 ? 21.908 22.139 -35.072 1.00 20.20 148 ILE B CA 1
ATOM 3466 C C . ILE B 1 123 ? 23.028 21.112 -34.958 1.00 18.56 148 ILE B C 1
ATOM 3467 O O . ILE B 1 123 ? 24.032 21.207 -35.670 1.00 17.75 148 ILE B O 1
ATOM 3472 N N . PHE B 1 124 ? 22.862 20.158 -34.042 1.00 17.14 149 PHE B N 1
ATOM 3473 C CA . PHE B 1 124 ? 23.819 19.066 -33.877 1.00 16.30 149 PHE B CA 1
ATOM 3474 C C . PHE B 1 124 ? 23.922 18.211 -35.137 1.00 16.26 149 PHE B C 1
ATOM 3475 O O . PHE B 1 124 ? 22.910 17.790 -35.694 1.00 15.98 149 PHE B O 1
ATOM 3483 N N . ARG B 1 125 ? 25.157 17.977 -35.579 1.00 17.04 150 ARG B N 1
ATOM 3484 C CA . ARG B 1 125 ? 25.469 17.053 -36.670 1.00 17.50 150 ARG B CA 1
ATOM 3485 C C . ARG B 1 125 ? 26.639 16.199 -36.217 1.00 16.22 150 ARG B C 1
ATOM 3486 O O . ARG B 1 125 ? 27.293 16.525 -35.223 1.00 16.03 150 ARG B O 1
ATOM 3494 N N . ILE B 1 126 ? 26.937 15.149 -36.979 1.00 14.88 151 ILE B N 1
ATOM 3495 C CA . ILE B 1 126 ? 28.057 14.262 -36.670 1.00 14.36 151 ILE B CA 1
ATOM 3496 C C . ILE B 1 126 ? 29.063 14.322 -37.815 1.00 14.36 151 ILE B C 1
ATOM 3497 O O . ILE B 1 126 ? 28.695 14.129 -38.982 1.00 13.94 151 ILE B O 1
ATOM 3502 N N . GLY B 1 127 ? 30.320 14.606 -37.465 1.00 13.84 152 GLY B N 1
ATOM 3503 C CA . GLY B 1 127 ? 31.415 14.700 -38.425 1.00 14.31 152 GLY B CA 1
ATOM 3504 C C . GLY B 1 127 ? 32.460 13.624 -38.208 1.00 14.56 152 GLY B C 1
ATOM 3505 O O . GLY B 1 127 ? 32.416 12.885 -37.219 1.00 14.29 152 GLY B O 1
ATOM 3506 N N . VAL B 1 128 ? 33.397 13.538 -39.149 1.00 14.82 153 VAL B N 1
ATOM 3507 C CA . VAL B 1 128 ? 34.497 12.582 -39.073 1.00 15.33 153 VAL B CA 1
ATOM 3508 C C . VAL B 1 128 ? 35.820 13.323 -39.225 1.00 15.69 153 VAL B C 1
ATOM 3509 O O . VAL B 1 128 ? 35.898 14.354 -39.892 1.00 15.76 153 VAL B O 1
ATOM 3516 N N . ALA B 1 129 ? 36.847 12.787 -38.576 1.00 16.06 154 ALA B N 1
ATOM 3517 C CA . ALA B 1 129 ? 38.217 13.241 -38.735 1.00 16.16 154 ALA B CA 1
ATOM 3518 C C . ALA B 1 129 ? 39.101 12.006 -38.810 1.00 16.71 154 ALA B C 1
ATOM 3519 O O . ALA B 1 129 ? 38.750 10.960 -38.256 1.00 16.34 154 ALA B O 1
ATOM 3521 N N . VAL B 1 130 ? 40.229 12.120 -39.513 1.00 16.57 155 VAL B N 1
ATOM 3522 C CA . VAL B 1 130 ? 41.037 10.961 -39.876 1.00 16.61 155 VAL B CA 1
ATOM 3523 C C . VAL B 1 130 ? 42.488 11.099 -39.408 1.00 16.68 155 VAL B C 1
ATOM 3524 O O . VAL B 1 130 ? 43.056 12.187 -39.421 1.00 16.04 155 VAL B O 1
ATOM 3528 N N . SER B 1 131 ? 43.079 9.979 -39.009 1.00 17.06 156 SER B N 1
ATOM 3529 C CA . SER B 1 131 ? 44.488 9.930 -38.617 1.00 17.71 156 SER B CA 1
ATOM 3530 C C . SER B 1 131 ? 45.092 8.580 -38.962 1.00 18.24 156 SER B C 1
ATOM 3531 O O . SER B 1 131 ? 44.375 7.596 -39.146 1.00 17.47 156 SER B O 1
ATOM 3534 N N . ASP B 1 132 ? 46.418 8.547 -39.060 1.00 19.21 157 ASP B N 1
ATOM 3535 C CA . ASP B 1 132 ? 47.160 7.287 -39.191 1.00 20.32 157 ASP B CA 1
ATOM 3536 C C . ASP B 1 132 ? 47.478 6.660 -37.836 1.00 19.10 157 ASP B C 1
ATOM 3537 O O . ASP B 1 132 ? 48.012 5.557 -37.785 1.00 19.03 157 ASP B O 1
ATOM 3542 N N . SER B 1 133 ? 47.157 7.363 -36.747 1.00 18.44 158 SER B N 1
ATOM 3543 C CA . SER B 1 133 ? 47.422 6.898 -35.390 1.00 18.13 158 SER B CA 1
ATOM 3544 C C . SER B 1 133 ? 46.131 6.911 -34.568 1.00 17.01 158 SER B C 1
ATOM 3545 O O . SER B 1 133 ? 45.324 7.836 -34.711 1.00 16.08 158 SER B O 1
ATOM 3548 N N . PRO B 1 134 ? 45.962 5.924 -33.667 1.00 16.55 159 PRO B N 1
ATOM 3549 C CA . PRO B 1 134 ? 44.792 5.932 -32.777 1.00 16.52 159 PRO B CA 1
ATOM 3550 C C . PRO B 1 134 ? 44.721 7.148 -31.840 1.00 17.05 159 PRO B C 1
ATOM 3551 O O . PRO B 1 134 ? 43.629 7.497 -31.386 1.00 16.29 159 PRO B O 1
ATOM 3555 N N . ALA B 1 135 ? 45.869 7.776 -31.553 1.00 17.87 160 ALA B N 1
ATOM 3556 C CA . ALA B 1 135 ? 45.923 8.968 -30.705 1.00 18.55 160 ALA B CA 1
ATOM 3557 C C . ALA B 1 135 ? 45.852 10.287 -31.473 1.00 18.97 160 ALA B C 1
ATOM 3558 O O . ALA B 1 135 ? 45.879 11.354 -30.859 1.00 19.16 160 ALA B O 1
ATOM 3560 N N . GLY B 1 136 ? 45.762 10.228 -32.799 1.00 18.95 161 GLY B N 1
ATOM 3561 C CA . GLY B 1 136 ? 45.672 11.432 -33.611 1.00 19.98 161 GLY B CA 1
ATOM 3562 C C . GLY B 1 136 ? 47.049 12.051 -33.829 1.00 20.25 161 GLY B C 1
ATOM 3563 O O . GLY B 1 136 ? 48.051 11.350 -33.704 1.00 20.73 161 GLY B O 1
ATOM 3564 N N . PRO B 1 137 ? 47.128 13.345 -34.151 1.00 21.36 162 PRO B N 1
ATOM 3565 C CA . PRO B 1 137 ? 45.977 14.238 -34.309 1.00 21.26 162 PRO B CA 1
ATOM 3566 C C . PRO B 1 137 ? 45.104 13.863 -35.499 1.00 20.81 162 PRO B C 1
ATOM 3567 O O . PRO B 1 137 ? 45.603 13.297 -36.473 1.00 21.15 162 PRO B O 1
ATOM 3571 N N . PHE B 1 138 ? 43.810 14.161 -35.402 1.00 19.45 163 PHE B N 1
ATOM 3572 C CA . PHE B 1 138 ? 42.847 13.801 -36.436 1.00 18.92 163 PHE B CA 1
ATOM 3573 C C . PHE B 1 138 ? 42.541 15.008 -37.304 1.00 19.49 163 PHE B C 1
ATOM 3574 O O . PHE B 1 138 ? 42.303 16.096 -36.778 1.00 19.20 163 PHE B O 1
ATOM 3582 N N . LYS B 1 139 ? 42.545 14.804 -38.623 1.00 20.36 164 LYS B N 1
ATOM 3583 C CA . LYS B 1 139 ? 42.256 15.856 -39.590 1.00 21.86 164 LYS B CA 1
ATOM 3584 C C . LYS B 1 139 ? 40.771 15.801 -39.950 1.00 21.08 164 LYS B C 1
ATOM 3585 O O . LYS B 1 139 ? 40.317 14.803 -40.515 1.00 20.28 164 LYS B O 1
ATOM 3591 N N . PRO B 1 140 ? 40.011 16.858 -39.624 1.00 20.72 165 PRO B N 1
ATOM 3592 C CA . PRO B 1 140 ? 38.568 16.831 -39.854 1.00 20.92 165 PRO B CA 1
ATOM 3593 C C . PRO B 1 140 ? 38.174 17.067 -41.305 1.00 21.43 165 PRO B C 1
ATOM 3594 O O . PRO B 1 140 ? 38.829 17.836 -42.016 1.00 20.87 165 PRO B O 1
ATOM 3598 N N . GLU B 1 141 ? 37.106 16.393 -41.727 1.00 21.19 166 GLU B N 1
ATOM 3599 C CA . GLU B 1 141 ? 36.446 16.693 -42.988 1.00 21.78 166 GLU B CA 1
ATOM 3600 C C . GLU B 1 141 ? 35.780 18.057 -42.870 1.00 22.12 166 GLU B C 1
ATOM 3601 O O . GLU B 1 141 ? 35.390 18.485 -41.772 1.00 21.61 166 GLU B O 1
ATOM 3607 N N . SER B 1 142 ? 35.663 18.749 -43.999 1.00 22.63 167 SER B N 1
ATOM 3608 C CA . SER B 1 142 ? 35.171 20.125 -44.003 1.00 23.40 167 SER B CA 1
ATOM 3609 C C . SER B 1 142 ? 33.676 20.245 -43.694 1.00 22.85 167 SER B C 1
ATOM 3610 O O . SER B 1 142 ? 33.237 21.282 -43.208 1.00 22.93 167 SER B O 1
ATOM 3613 N N . GLU B 1 143 ? 32.909 19.192 -43.978 1.00 23.20 168 GLU B N 1
ATOM 3614 C CA . GLU B 1 143 ? 31.468 19.158 -43.724 1.00 24.10 168 GLU B CA 1
ATOM 3615 C C . GLU B 1 143 ? 31.114 17.936 -42.865 1.00 21.84 168 GLU B C 1
ATOM 3616 O O . GLU B 1 143 ? 31.864 16.962 -42.860 1.00 21.22 168 GLU B O 1
ATOM 3622 N N . PRO B 1 144 ? 29.966 17.975 -42.156 1.00 20.28 169 PRO B N 1
ATOM 3623 C CA . PRO B 1 144 ? 29.535 16.792 -41.392 1.00 19.60 169 PRO B CA 1
ATOM 3624 C C . PRO B 1 144 ? 29.031 15.685 -42.310 1.00 19.39 169 PRO B C 1
ATOM 3625 O O . PRO B 1 144 ? 28.909 15.894 -43.520 1.00 19.23 169 PRO B O 1
ATOM 3629 N N . ILE B 1 145 ? 28.740 14.520 -41.735 1.00 18.41 170 ILE B N 1
ATOM 3630 C CA . ILE B 1 145 ? 28.241 13.378 -42.507 1.00 18.39 170 ILE B CA 1
ATOM 3631 C C . ILE B 1 145 ? 26.851 13.713 -43.021 1.00 18.37 170 ILE B C 1
ATOM 3632 O O . ILE B 1 145 ? 25.974 14.111 -42.254 1.00 17.16 170 ILE B O 1
ATOM 3637 N N . LYS B 1 146 ? 26.664 13.560 -44.329 1.00 19.33 171 LYS B N 1
ATOM 3638 C CA . LYS B 1 146 ? 25.377 13.842 -44.943 1.00 20.60 171 LYS B CA 1
ATOM 3639 C C . LYS B 1 146 ? 24.330 12.869 -44.400 1.00 19.60 171 LYS B C 1
ATOM 3640 O O . LYS B 1 146 ? 24.547 11.651 -44.393 1.00 19.56 171 LYS B O 1
ATOM 3646 N N . GLY B 1 147 ? 23.214 13.418 -43.929 1.00 18.48 172 GLY B N 1
ATOM 3647 C CA . GLY B 1 147 ? 22.143 12.625 -43.334 1.00 17.89 172 GLY B CA 1
ATOM 3648 C C . GLY B 1 147 ? 22.304 12.338 -41.849 1.00 17.15 172 GLY B C 1
ATOM 3649 O O . GLY B 1 147 ? 21.462 11.662 -41.268 1.00 17.15 172 GLY B O 1
ATOM 3650 N N . SER B 1 148 ? 23.377 12.833 -41.229 1.00 16.30 173 SER B N 1
ATOM 3651 C CA . SER B 1 148 ? 23.559 12.683 -39.792 1.00 15.60 173 SER B CA 1
ATOM 3652 C C . SER B 1 148 ? 22.848 13.816 -39.081 1.00 15.38 173 SER B C 1
ATOM 3653 O O . SER B 1 148 ? 22.562 14.865 -39.671 1.00 15.18 173 SER B O 1
ATOM 3656 N N . TYR B 1 149 ? 22.574 13.584 -37.801 1.00 14.50 174 TYR B N 1
ATOM 3657 C CA . TYR B 1 149 ? 21.975 14.576 -36.928 1.00 14.06 174 TYR B CA 1
ATOM 3658 C C . TYR B 1 149 ? 22.098 14.100 -35.491 1.00 13.48 174 TYR B C 1
ATOM 3659 O O . TYR B 1 149 ? 22.491 12.958 -35.244 1.00 13.27 174 TYR B O 1
ATOM 3668 N N . SER B 1 150 ? 21.783 14.987 -34.553 1.00 13.06 175 SER B N 1
ATOM 3669 C CA . SER B 1 150 ? 21.808 14.666 -33.121 1.00 12.67 175 SER B CA 1
ATOM 3670 C C . SER B 1 150 ? 23.228 14.282 -32.672 1.00 12.66 175 SER B C 1
ATOM 3671 O O . SER B 1 150 ? 24.219 14.725 -33.281 1.00 13.00 175 SER B O 1
ATOM 3674 N N . ILE B 1 151 ? 23.343 13.453 -31.640 1.00 11.92 176 ILE B N 1
ATOM 3675 C CA . ILE B 1 151 ? 24.590 13.347 -30.887 1.00 11.45 176 ILE B CA 1
ATOM 3676 C C . ILE B 1 151 ? 25.009 11.900 -30.632 1.00 11.02 176 ILE B C 1
ATOM 3677 O O . ILE B 1 151 ? 24.375 10.954 -31.110 1.00 10.89 176 ILE B O 1
ATOM 3682 N N . ASP B 1 152 ? 26.095 11.750 -29.877 1.00 10.70 177 ASP B N 1
ATOM 3683 C CA . ASP B 1 152 ? 26.517 10.469 -29.302 1.00 10.73 177 ASP B CA 1
ATOM 3684 C C . ASP B 1 152 ? 26.688 9.319 -30.307 1.00 10.41 177 ASP B C 1
A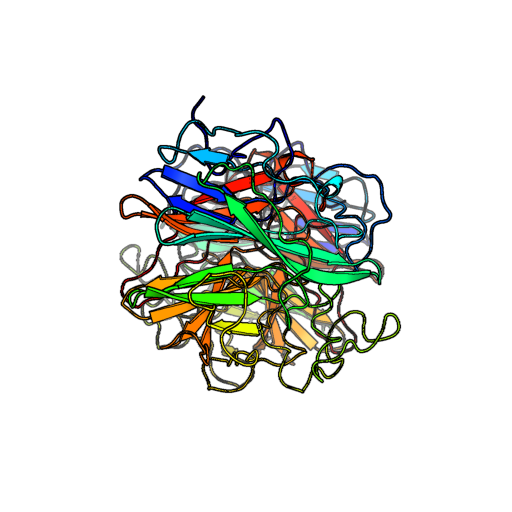TOM 3685 O O . ASP B 1 152 ? 26.081 8.254 -30.162 1.00 10.25 177 ASP B O 1
ATOM 3690 N N . PRO B 1 153 ? 27.549 9.511 -31.315 1.00 10.25 178 PRO B N 1
ATOM 3691 C CA . PRO B 1 153 ? 27.841 8.393 -32.206 1.00 10.34 178 PRO B CA 1
ATOM 3692 C C . PRO B 1 153 ? 28.551 7.236 -31.505 1.00 10.38 178 PRO B C 1
ATOM 3693 O O . PRO B 1 153 ? 29.371 7.458 -30.620 1.00 10.37 178 PRO B O 1
ATOM 3697 N N . ALA B 1 154 ? 28.194 6.013 -31.878 1.00 10.20 179 ALA B N 1
ATOM 3698 C CA . ALA B 1 154 ? 28.956 4.829 -31.500 1.00 10.42 179 ALA B CA 1
ATOM 3699 C C . ALA B 1 154 ? 29.131 4.009 -32.767 1.00 10.61 179 ALA B C 1
ATOM 3700 O O . ALA B 1 154 ? 28.141 3.621 -33.386 1.00 10.52 179 ALA B O 1
ATOM 3702 N N . VAL B 1 155 ? 30.379 3.773 -33.167 1.00 10.84 180 VAL B N 1
ATOM 3703 C CA . VAL B 1 155 ? 30.653 3.036 -34.403 1.00 11.10 180 VAL B CA 1
ATOM 3704 C C . VAL B 1 155 ? 31.095 1.627 -34.032 1.00 11.32 180 VAL B C 1
ATOM 3705 O O . VAL B 1 155 ? 32.111 1.439 -33.380 1.00 10.95 180 VAL B O 1
ATOM 3709 N N . PHE B 1 156 ? 30.283 0.646 -34.433 1.00 11.81 181 PHE B N 1
ATOM 3710 C CA . PHE B 1 156 ? 30.454 -0.746 -34.063 1.00 12.39 181 PHE B CA 1
ATOM 3711 C C . PHE B 1 156 ? 30.938 -1.534 -35.267 1.00 13.09 181 PHE B C 1
ATOM 3712 O O . PHE B 1 156 ? 30.321 -1.460 -36.325 1.00 13.05 181 PHE B O 1
ATOM 3720 N N . LYS B 1 157 ? 32.011 -2.302 -35.091 1.00 13.88 182 LYS B N 1
ATOM 3721 C CA . LYS B 1 157 ? 32.487 -3.209 -36.128 1.00 15.15 182 LYS B CA 1
ATOM 3722 C C . LYS B 1 157 ? 31.999 -4.618 -35.815 1.00 15.50 182 LYS B C 1
ATOM 3723 O O . LYS B 1 157 ? 32.348 -5.185 -34.787 1.00 15.21 182 LYS B O 1
ATOM 3729 N N . ASP B 1 158 ? 31.202 -5.181 -36.711 1.00 16.24 183 ASP B N 1
ATOM 3730 C CA . ASP B 1 158 ? 30.648 -6.527 -36.521 1.00 17.33 183 ASP B CA 1
ATOM 3731 C C . ASP B 1 158 ? 31.662 -7.590 -36.985 1.00 18.73 183 ASP B C 1
ATOM 3732 O O . ASP B 1 158 ? 32.673 -7.252 -37.609 1.00 18.71 183 ASP B O 1
ATOM 3737 N N . ASP B 1 159 ? 31.392 -8.859 -36.662 1.00 20.46 184 ASP B N 1
ATOM 3738 C CA . ASP B 1 159 ? 32.281 -9.997 -36.998 1.00 22.48 184 ASP B CA 1
ATOM 3739 C C . ASP B 1 159 ? 32.497 -10.212 -38.499 1.00 21.61 184 ASP B C 1
ATOM 3740 O O . ASP B 1 159 ? 33.500 -10.805 -38.894 1.00 21.94 184 ASP B O 1
ATOM 3745 N N . ASP B 1 160 ? 31.546 -9.755 -39.312 1.00 20.90 185 ASP B N 1
ATOM 3746 C CA . ASP B 1 160 ? 31.635 -9.805 -40.784 1.00 20.66 185 ASP B CA 1
ATOM 3747 C C . ASP B 1 160 ? 32.352 -8.604 -41.431 1.00 19.93 185 ASP B C 1
ATOM 3748 O O . ASP B 1 160 ? 32.337 -8.457 -42.658 1.00 20.31 185 ASP B O 1
ATOM 3753 N N . GLY B 1 161 ? 32.961 -7.740 -40.620 1.00 19.09 186 GLY B N 1
ATOM 3754 C CA . GLY B 1 161 ? 33.692 -6.591 -41.126 1.00 18.50 186 GLY B CA 1
ATOM 3755 C C . GLY B 1 161 ? 32.830 -5.383 -41.476 1.00 17.93 186 GLY B C 1
ATOM 3756 O O . GLY B 1 161 ? 33.353 -4.397 -41.969 1.00 18.35 186 GLY B O 1
ATOM 3757 N N . LYS B 1 162 ? 31.519 -5.440 -41.232 1.00 17.39 187 LYS B N 1
ATOM 3758 C CA . LYS B 1 162 ? 30.646 -4.281 -41.476 1.00 17.04 187 LYS B CA 1
ATOM 3759 C C . LYS B 1 162 ? 30.682 -3.348 -40.266 1.00 15.90 187 LYS B C 1
ATOM 3760 O O . LYS B 1 162 ? 30.718 -3.815 -39.121 1.00 15.18 187 LYS B O 1
ATOM 3766 N N . TYR B 1 163 ? 30.668 -2.044 -40.534 1.00 14.47 188 TYR B N 1
ATOM 3767 C CA . TYR B 1 163 ? 30.701 -1.022 -39.498 1.00 13.93 188 TYR B CA 1
ATOM 3768 C C . TYR B 1 163 ? 29.374 -0.273 -39.492 1.00 13.37 188 TYR B C 1
ATOM 3769 O O . TYR B 1 163 ? 28.907 0.159 -40.545 1.00 13.42 188 TYR B O 1
ATOM 3778 N N . TYR B 1 164 ? 28.795 -0.097 -38.303 1.00 12.64 189 TYR B N 1
ATOM 3779 C CA . TYR B 1 164 ? 27.512 0.576 -38.130 1.00 12.29 189 TYR B CA 1
ATOM 3780 C C . TYR B 1 164 ? 27.670 1.733 -37.170 1.00 11.82 189 TYR B C 1
ATOM 3781 O O . TYR B 1 164 ? 28.288 1.568 -36.127 1.00 11.61 189 TYR B O 1
ATOM 3790 N N . MET B 1 165 ? 27.089 2.884 -37.504 1.00 11.41 190 MET B N 1
ATOM 3791 C CA . MET B 1 165 ? 26.988 3.985 -36.549 1.00 11.32 190 MET B CA 1
ATOM 3792 C C . MET B 1 165 ? 25.626 3.972 -35.870 1.00 10.92 190 MET B C 1
ATOM 3793 O O . MET B 1 165 ? 24.595 4.123 -36.534 1.00 10.88 190 MET B O 1
ATOM 3798 N N . TYR B 1 166 ? 25.646 3.807 -34.548 1.00 10.67 191 TYR B N 1
ATOM 3799 C CA . TYR B 1 166 ? 24.494 4.049 -33.691 1.00 10.53 191 TYR B CA 1
ATOM 3800 C C . TYR B 1 166 ? 24.579 5.496 -33.233 1.00 10.45 191 TYR B C 1
ATOM 3801 O O . TYR B 1 166 ? 25.669 5.968 -32.914 1.00 10.49 191 TYR B O 1
ATOM 3810 N N . PHE B 1 167 ? 23.459 6.212 -33.201 1.00 10.26 192 PHE B N 1
ATOM 3811 C CA . PHE B 1 167 ? 23.498 7.599 -32.741 1.00 10.45 192 PHE B CA 1
ATOM 3812 C C . PHE B 1 167 ? 22.169 8.136 -32.241 1.00 10.65 192 PHE B C 1
ATOM 3813 O O . PHE B 1 167 ? 21.115 7.515 -32.419 1.00 10.69 192 PHE B O 1
ATOM 3821 N N . GLY B 1 168 ? 22.258 9.277 -31.567 1.00 10.59 193 GLY B N 1
ATOM 3822 C CA . GLY B 1 168 ? 21.089 10.003 -31.111 1.00 10.61 193 GLY B CA 1
ATOM 3823 C C . GLY B 1 168 ? 21.084 10.337 -29.636 1.00 10.72 193 GLY B C 1
ATOM 3824 O O . GLY B 1 168 ? 21.683 9.639 -28.817 1.00 10.46 193 GLY B O 1
ATOM 3825 N N . GLY B 1 169 ? 20.395 11.428 -29.324 1.00 10.88 194 GLY B N 1
ATOM 3826 C CA . GLY B 1 169 ? 20.130 11.840 -27.948 1.00 11.01 194 GLY B CA 1
ATOM 3827 C C . GLY B 1 169 ? 18.964 12.811 -27.941 1.00 11.56 194 GLY B C 1
ATOM 3828 O O . GLY B 1 169 ? 18.900 13.696 -28.784 1.00 11.56 194 GLY B O 1
ATOM 3829 N N . ILE B 1 170 ? 18.034 12.635 -27.007 1.00 12.10 195 ILE B N 1
ATOM 3830 C CA . ILE B 1 170 ? 16.874 13.531 -26.890 1.00 12.71 195 ILE B CA 1
ATOM 3831 C C . ILE B 1 170 ? 17.215 14.756 -26.023 1.00 13.36 195 ILE B C 1
ATOM 3832 O O . ILE B 1 170 ? 18.371 14.942 -25.649 1.00 13.42 195 ILE B O 1
ATOM 3837 N N . TRP B 1 171 ? 16.221 15.600 -25.737 1.00 14.02 196 TRP B N 1
ATOM 3838 C CA . TRP B 1 171 ? 16.413 16.835 -24.962 1.00 14.49 196 TRP B CA 1
ATOM 3839 C C . TRP B 1 171 ? 17.442 17.726 -25.687 1.00 14.57 196 TRP B C 1
ATOM 3840 O O . TRP B 1 171 ? 17.249 18.025 -26.867 1.00 15.14 196 TRP B O 1
ATOM 3851 N N . GLY B 1 172 ? 18.544 18.108 -25.033 1.00 14.71 197 GLY B N 1
ATOM 3852 C CA . GLY B 1 172 ? 19.590 18.903 -25.671 1.00 14.69 197 GLY B CA 1
ATOM 3853 C C . GLY B 1 172 ? 20.248 18.288 -26.900 1.00 14.44 197 GLY B C 1
ATOM 3854 O O . GLY B 1 172 ? 20.804 19.012 -27.727 1.00 14.81 197 GLY B O 1
ATOM 3855 N N . GLY B 1 173 ? 20.184 16.963 -27.030 1.00 14.31 198 GLY B N 1
ATOM 3856 C CA . GLY B 1 173 ? 20.682 16.265 -28.218 1.00 14.22 198 GLY B CA 1
ATOM 3857 C C . GLY B 1 173 ? 19.828 16.402 -29.469 1.00 14.42 198 GLY B C 1
ATOM 3858 O O . GLY B 1 173 ? 20.246 15.965 -30.542 1.00 13.79 198 GLY B O 1
ATOM 3859 N N . GLN B 1 174 ? 18.618 16.950 -29.321 1.00 14.79 199 GLN B N 1
ATOM 3860 C CA . GLN B 1 174 ? 17.756 17.371 -30.445 1.00 15.10 199 GLN B CA 1
ATOM 3861 C C . GLN B 1 174 ? 17.114 16.245 -31.263 1.00 15.19 199 GLN B C 1
ATOM 3862 O O . GLN B 1 174 ? 16.433 16.545 -32.247 1.00 15.53 199 GLN B O 1
ATOM 3868 N N . LEU B 1 175 ? 17.277 14.977 -30.873 1.00 15.04 200 LEU B N 1
ATOM 3869 C CA . LEU B 1 175 ? 16.716 13.861 -31.662 1.00 15.48 200 LEU B CA 1
ATOM 3870 C C . LEU B 1 175 ? 15.195 13.974 -31.868 1.00 16.43 200 LEU B C 1
ATOM 3871 O O . LEU B 1 175 ? 14.690 13.660 -32.948 1.00 16.62 200 LEU B O 1
ATOM 3876 N N . GLN B 1 176 ? 14.486 14.425 -30.835 1.00 16.53 201 GLN B N 1
ATOM 3877 C CA . GLN B 1 176 ? 13.042 14.698 -30.914 1.00 17.56 201 GLN B CA 1
ATOM 3878 C C . GLN B 1 176 ? 12.613 15.678 -32.021 1.00 19.08 201 GLN B C 1
ATOM 3879 O O . GLN B 1 176 ? 11.446 15.686 -32.407 1.00 19.81 201 GLN B O 1
ATOM 3885 N N . ARG B 1 177 ? 13.544 16.504 -32.501 1.00 20.02 202 ARG B N 1
ATOM 3886 C CA . ARG B 1 177 ? 13.283 17.449 -33.598 1.00 21.32 202 ARG B CA 1
ATOM 3887 C C . ARG B 1 177 ? 13.521 16.885 -35.007 1.00 22.07 202 ARG B C 1
ATOM 3888 O O . ARG B 1 177 ? 13.440 17.635 -35.977 1.00 24.14 202 ARG B O 1
ATOM 3896 N N . TRP B 1 178 ? 13.791 15.582 -35.127 1.00 23.14 203 TRP B N 1
ATOM 3897 C CA . TRP B 1 178 ? 14.110 14.948 -36.417 1.00 23.94 203 TRP B CA 1
ATOM 3898 C C . TRP B 1 178 ? 13.115 13.853 -36.818 1.00 26.26 203 TRP B C 1
ATOM 3899 O O . TRP B 1 178 ? 13.428 13.010 -37.670 1.00 26.39 203 TRP B O 1
ATOM 3910 N N . THR B 1 179 ? 11.914 13.896 -36.235 1.00 28.92 204 THR B N 1
ATOM 3911 C CA . THR B 1 179 ? 10.878 12.879 -36.453 1.00 32.42 204 THR B CA 1
ATOM 3912 C C . THR B 1 179 ? 10.549 12.697 -37.943 1.00 34.45 204 THR B C 1
ATOM 3913 O O . THR B 1 179 ? 10.483 11.567 -38.428 1.00 35.03 204 THR B O 1
ATOM 3917 N N . THR B 1 180 ? 10.389 13.809 -38.659 1.00 37.06 205 THR B N 1
ATOM 3918 C CA . THR B 1 180 ? 10.023 13.784 -40.085 1.00 39.62 205 THR B CA 1
ATOM 3919 C C . THR B 1 180 ? 11.189 13.477 -41.034 1.00 41.41 205 THR B C 1
ATOM 3920 O O . THR B 1 180 ? 10.957 13.126 -42.191 1.00 44.18 205 THR B O 1
ATOM 3924 N N . GLY B 1 181 ? 12.426 13.629 -40.556 1.00 41.65 206 GLY B N 1
ATOM 3925 C CA . GLY B 1 181 ? 13.628 13.461 -41.381 1.00 41.89 206 GLY B CA 1
ATOM 3926 C C . GLY B 1 181 ? 14.362 14.765 -41.655 1.00 41.45 206 GLY B C 1
ATOM 3927 O O . GLY B 1 181 ? 15.488 14.743 -42.157 1.00 42.12 206 GLY B O 1
ATOM 3928 N N . GLU B 1 182 ? 13.716 15.892 -41.347 1.00 40.46 207 GLU B N 1
ATOM 3929 C CA . GLU B 1 182 ? 14.315 17.225 -41.432 1.00 40.75 207 GLU B CA 1
ATOM 3930 C C . GLU B 1 182 ? 14.148 17.944 -40.092 1.00 37.50 207 GLU B C 1
ATOM 3931 O O . GLU B 1 182 ? 13.285 17.576 -39.295 1.00 37.42 207 GLU B O 1
ATOM 3937 N N . TYR B 1 183 ? 14.973 18.962 -39.846 1.00 34.61 208 TYR B N 1
ATOM 3938 C CA . TYR B 1 183 ? 14.975 19.668 -38.553 1.00 32.98 208 TYR B CA 1
ATOM 3939 C C . TYR B 1 183 ? 13.694 20.475 -38.328 1.00 33.31 208 TYR B C 1
ATOM 3940 O O . TYR B 1 183 ? 13.332 21.313 -39.153 1.00 33.94 208 TYR B O 1
ATOM 3949 N N . ALA B 1 184 ? 13.032 20.230 -37.198 1.00 33.00 209 ALA B N 1
ATOM 3950 C CA . ALA B 1 184 ? 11.761 20.884 -36.866 1.00 32.94 209 ALA B CA 1
ATOM 3951 C C . ALA B 1 184 ? 11.911 22.355 -36.473 1.00 33.56 209 ALA B C 1
ATOM 3952 O O . ALA B 1 184 ? 10.940 23.104 -36.524 1.00 34.58 209 ALA B O 1
ATOM 3954 N N . GLY B 1 185 ? 13.112 22.758 -36.061 1.00 34.28 210 GLY B N 1
ATOM 3955 C CA . GLY B 1 185 ? 13.417 24.159 -35.754 1.00 34.03 210 GLY B CA 1
ATOM 3956 C C . GLY B 1 185 ? 13.640 24.353 -34.270 1.00 35.56 210 GLY B C 1
ATOM 3957 O O . GLY B 1 185 ? 13.316 23.474 -33.468 1.00 36.33 210 GLY B O 1
ATOM 3958 N N . HIS B 1 186 ? 14.177 25.512 -33.897 1.00 37.89 211 HIS B N 1
ATOM 3959 C CA . HIS B 1 186 ? 14.498 25.804 -32.493 1.00 40.18 211 HIS B CA 1
ATOM 3960 C C . HIS B 1 186 ? 13.257 26.013 -31.612 1.00 40.19 211 HIS B C 1
ATOM 3961 O O . HIS B 1 186 ? 13.351 25.899 -30.391 1.00 40.25 211 HIS B O 1
ATOM 3968 N N . ASP B 1 187 ? 12.111 26.301 -32.237 1.00 40.34 212 ASP B N 1
ATOM 3969 C CA . ASP B 1 187 ? 10.807 26.353 -31.552 1.00 40.42 212 ASP B CA 1
ATOM 3970 C C . ASP B 1 187 ? 10.217 24.987 -31.177 1.00 37.80 212 ASP B C 1
ATOM 3971 O O . ASP B 1 187 ? 9.278 24.929 -30.380 1.00 36.25 212 ASP B O 1
ATOM 3976 N N . ALA B 1 188 ? 10.742 23.906 -31.757 1.00 34.88 213 ALA B N 1
ATOM 3977 C CA . ALA B 1 188 ? 10.191 22.558 -31.567 1.00 32.45 213 ALA B CA 1
ATOM 3978 C C . ALA B 1 188 ? 10.473 22.003 -30.160 1.00 30.29 213 ALA B C 1
ATOM 3979 O O . ALA B 1 188 ? 11.080 22.685 -29.332 1.00 29.65 213 ALA B O 1
ATOM 3981 N N . SER B 1 189 ? 10.015 20.778 -29.891 1.00 28.15 214 SER B N 1
ATOM 3982 C CA . SER B 1 189 ? 10.124 20.178 -28.556 1.00 26.81 214 SER B CA 1
ATOM 3983 C C . SER B 1 189 ? 11.538 20.237 -27.990 1.00 26.22 214 SER B C 1
ATOM 3984 O O . SER B 1 189 ? 12.516 19.976 -28.693 1.00 25.69 214 SER B O 1
ATOM 3987 N N . LYS B 1 190 ? 11.619 20.587 -26.713 1.00 25.89 215 LYS B N 1
ATOM 3988 C CA . LYS B 1 190 ? 12.883 20.658 -25.994 1.00 25.80 215 LYS B CA 1
ATOM 3989 C C . LYS B 1 190 ? 13.190 19.352 -25.271 1.00 23.76 215 LYS B C 1
ATOM 3990 O O . LYS B 1 190 ? 14.267 19.219 -24.686 1.00 22.61 215 LYS B O 1
ATOM 3996 N N . THR B 1 191 ? 12.256 18.396 -25.316 1.00 21.89 216 THR B N 1
ATOM 3997 C CA . THR B 1 191 ? 12.392 17.130 -24.605 1.00 21.23 216 THR B CA 1
ATOM 3998 C C . THR B 1 191 ? 12.201 15.939 -25.549 1.00 20.19 216 THR B C 1
ATOM 3999 O O . THR B 1 191 ? 13.182 15.394 -26.055 1.00 18.99 216 THR B O 1
ATOM 4003 N N . ASP B 1 192 ? 10.952 15.551 -25.798 1.00 19.62 217 ASP B N 1
ATOM 4004 C CA . ASP B 1 192 ? 10.640 14.334 -26.549 1.00 19.57 217 ASP B CA 1
ATOM 4005 C C . ASP B 1 192 ? 9.400 14.569 -27.430 1.00 20.51 217 ASP B C 1
ATOM 4006 O O . ASP B 1 192 ? 9.118 15.719 -27.761 1.00 20.73 217 ASP B O 1
ATOM 4011 N N . LEU B 1 193 ? 8.680 13.511 -27.816 1.00 21.68 218 LEU B N 1
ATOM 4012 C CA . LEU B 1 193 ? 7.482 13.659 -28.664 1.00 23.24 218 LEU B CA 1
ATOM 4013 C C . LEU B 1 193 ? 6.264 14.216 -27.920 1.00 24.98 218 LEU B C 1
ATOM 4014 O O . LEU B 1 193 ? 5.290 14.609 -28.565 1.00 25.36 218 LEU B O 1
ATOM 4019 N N . GLU B 1 194 ? 6.312 14.228 -26.583 1.00 26.30 219 GLU B N 1
ATOM 4020 C CA . GLU B 1 194 ? 5.208 14.688 -25.738 1.00 28.29 219 GLU B CA 1
ATOM 4021 C C . GLU B 1 194 ? 3.945 13.865 -26.005 1.00 28.35 219 GLU B C 1
ATOM 4022 O O . GLU B 1 194 ? 2.847 14.403 -26.155 1.00 28.95 219 GLU B O 1
ATOM 4028 N N . GLN B 1 195 ? 4.139 12.554 -26.086 1.00 28.88 220 GLN B N 1
ATOM 4029 C CA . GLN B 1 195 ? 3.077 11.588 -26.322 1.00 29.67 220 GLN B CA 1
ATOM 4030 C C . GLN B 1 195 ? 3.450 10.338 -25.547 1.00 27.14 220 GLN B C 1
ATOM 4031 O O . GLN B 1 195 ? 3.976 9.380 -26.107 1.00 25.50 220 GLN B O 1
ATOM 4037 N N . ASP B 1 196 ? 3.194 10.375 -24.241 1.00 25.86 221 ASP B N 1
ATOM 4038 C CA . ASP B 1 196 ? 3.667 9.335 -23.314 1.00 25.11 221 ASP B CA 1
ATOM 4039 C C . ASP B 1 196 ? 3.020 7.976 -23.525 1.00 25.78 221 ASP B C 1
ATOM 4040 O O . ASP B 1 196 ? 3.613 6.954 -23.176 1.00 24.87 221 ASP B O 1
ATOM 4045 N N . ASP B 1 197 ? 1.816 7.970 -24.099 1.00 26.85 222 ASP B N 1
ATOM 4046 C CA . ASP B 1 197 ? 1.119 6.726 -24.443 1.00 28.38 222 ASP B CA 1
ATOM 4047 C C . ASP B 1 197 ? 1.556 6.127 -25.788 1.00 27.42 222 ASP B C 1
ATOM 4048 O O . ASP B 1 197 ? 1.160 5.005 -26.110 1.00 27.82 222 ASP B O 1
ATOM 4053 N N . ALA B 1 198 ? 2.359 6.867 -26.559 1.00 25.95 223 ALA B N 1
ATOM 4054 C CA . ALA B 1 198 ? 2.904 6.398 -27.838 1.00 24.51 223 ALA B CA 1
ATOM 4055 C C . ALA B 1 198 ? 4.304 5.787 -27.650 1.00 23.04 223 ALA B C 1
ATOM 4056 O O . ALA B 1 198 ? 4.951 6.024 -26.625 1.00 21.87 223 ALA B O 1
ATOM 4058 N N . PRO B 1 199 ? 4.779 5.001 -28.641 1.00 21.33 224 PRO B N 1
ATOM 4059 C CA . PRO B 1 199 ? 6.149 4.490 -28.585 1.00 19.87 224 PRO B CA 1
ATOM 4060 C C . PRO B 1 199 ? 7.177 5.602 -28.368 1.00 18.59 224 PRO B C 1
ATOM 4061 O O . PRO B 1 199 ? 7.032 6.699 -28.912 1.00 18.50 224 PRO B O 1
ATOM 4065 N N . ALA B 1 200 ? 8.199 5.308 -27.568 1.00 17.17 225 ALA B N 1
ATOM 4066 C CA . ALA B 1 200 ? 9.273 6.262 -27.323 1.00 16.39 225 ALA B CA 1
ATOM 4067 C C . ALA B 1 200 ? 10.117 6.437 -28.580 1.00 15.87 225 ALA B C 1
ATOM 4068 O O . ALA B 1 200 ? 10.102 5.585 -29.472 1.00 15.21 225 ALA B O 1
ATOM 4070 N N . ILE B 1 201 ? 10.858 7.541 -28.629 1.00 15.30 226 ILE B N 1
ATOM 4071 C CA . ILE B 1 201 ? 11.838 7.773 -29.691 1.00 15.16 226 ILE B CA 1
ATOM 4072 C C . ILE B 1 201 ? 12.909 6.691 -29.584 1.00 14.51 226 ILE B C 1
ATOM 4073 O O . ILE B 1 201 ? 13.346 6.340 -28.484 1.00 14.25 226 ILE B O 1
ATOM 4078 N N . GLY B 1 202 ? 13.324 6.161 -30.731 1.00 13.92 227 GLY B N 1
ATOM 4079 C CA . GLY B 1 202 ? 14.353 5.139 -30.779 1.00 13.22 227 GLY B CA 1
ATOM 4080 C C . GLY B 1 202 ? 15.678 5.710 -31.251 1.00 12.62 227 GLY B C 1
ATOM 4081 O O . GLY B 1 202 ? 15.701 6.722 -31.967 1.00 12.43 227 GLY B O 1
ATOM 4082 N N . PRO B 1 203 ? 16.794 5.063 -30.863 1.00 12.19 228 PRO B N 1
ATOM 4083 C CA . PRO B 1 203 ? 18.097 5.474 -31.387 1.00 11.98 228 PRO B CA 1
ATOM 4084 C C . PRO B 1 203 ? 18.205 5.168 -32.886 1.00 11.93 228 PRO B C 1
ATOM 4085 O O . PRO B 1 203 ? 17.403 4.386 -33.432 1.00 11.82 228 PRO B O 1
ATOM 4089 N N . ARG B 1 204 ? 19.174 5.802 -33.530 1.00 11.90 229 ARG B N 1
ATOM 4090 C CA . ARG B 1 204 ? 19.381 5.650 -34.966 1.00 12.29 229 ARG B CA 1
ATOM 4091 C C . ARG B 1 204 ? 20.533 4.731 -35.289 1.00 12.20 229 ARG B C 1
ATOM 4092 O O . ARG B 1 204 ? 21.457 4.566 -34.488 1.00 11.71 229 ARG B O 1
ATOM 4100 N N . ILE B 1 205 ? 20.469 4.131 -36.481 1.00 11.92 230 ILE B N 1
ATOM 4101 C CA . ILE B 1 205 ? 21.551 3.300 -36.997 1.00 11.96 230 ILE B CA 1
ATOM 4102 C C . ILE B 1 205 ? 21.707 3.546 -38.498 1.00 11.86 230 ILE B C 1
ATOM 4103 O O . ILE B 1 205 ? 20.725 3.811 -39.193 1.00 11.67 230 ILE B O 1
ATOM 4108 N N . ALA B 1 206 ? 22.950 3.497 -38.961 1.00 11.85 231 ALA B N 1
ATOM 4109 C CA . ALA B 1 206 ? 23.260 3.421 -40.394 1.00 12.15 231 ALA B CA 1
ATOM 4110 C C . ALA B 1 206 ? 24.566 2.678 -40.603 1.00 12.35 231 ALA B C 1
ATOM 4111 O O . ALA B 1 206 ? 25.575 2.960 -39.946 1.00 12.03 231 ALA B O 1
ATOM 4113 N N . LEU B 1 207 ? 24.534 1.712 -41.510 1.00 12.55 232 LEU B N 1
ATOM 4114 C CA . LEU B 1 207 ? 25.743 1.103 -42.058 1.00 13.10 232 LEU B CA 1
ATOM 4115 C C . LEU B 1 207 ? 26.662 2.182 -42.637 1.00 13.01 232 LEU B C 1
ATOM 4116 O O . LEU B 1 207 ? 26.187 3.118 -43.297 1.00 13.30 232 LEU B O 1
ATOM 4121 N N . MET B 1 208 ? 27.961 2.049 -42.382 1.00 13.10 233 MET B N 1
ATOM 4122 C CA . MET B 1 208 ? 28.968 2.997 -42.871 1.00 13.25 233 MET B CA 1
ATOM 4123 C C . MET B 1 208 ? 29.430 2.630 -44.271 1.00 13.48 233 MET B C 1
ATOM 4124 O O . MET B 1 208 ? 29.488 1.453 -44.629 1.00 13.59 233 MET B O 1
ATOM 4129 N N . SER B 1 209 ? 29.788 3.657 -45.033 1.00 14.18 234 SER B N 1
ATOM 4130 C CA . SER B 1 209 ? 30.415 3.498 -46.349 1.00 14.94 234 SER B CA 1
ATOM 4131 C C . SER B 1 209 ? 31.763 2.801 -46.221 1.00 15.57 234 SER B C 1
ATOM 4132 O O . SER B 1 209 ? 32.365 2.784 -45.141 1.00 14.94 234 SER B O 1
ATOM 4135 N N . ASP B 1 210 ? 32.252 2.254 -47.328 1.00 16.19 235 ASP B N 1
ATOM 4136 C CA . ASP B 1 210 ? 33.539 1.563 -47.324 1.00 17.34 235 ASP B CA 1
ATOM 4137 C C . ASP B 1 210 ? 34.683 2.490 -46.884 1.00 16.82 235 ASP B C 1
ATOM 4138 O O . ASP B 1 210 ? 35.574 2.061 -46.140 1.00 16.97 235 ASP B O 1
ATOM 4143 N N . ASP B 1 211 ? 34.638 3.752 -47.305 1.00 16.19 236 ASP B N 1
ATOM 4144 C CA . ASP B 1 211 ? 35.683 4.720 -46.936 1.00 16.33 236 ASP B CA 1
ATOM 4145 C C . ASP B 1 211 ? 35.507 5.352 -45.536 1.00 15.80 236 ASP B C 1
ATOM 4146 O O . ASP B 1 211 ? 36.292 6.213 -45.147 1.00 15.22 236 ASP B O 1
ATOM 4151 N N . MET B 1 212 ? 34.460 4.951 -44.809 1.00 15.58 237 MET B N 1
ATOM 4152 C CA . MET B 1 212 ? 34.229 5.360 -43.416 1.00 15.53 237 MET B CA 1
ATOM 4153 C C . MET B 1 212 ? 33.884 6.840 -43.195 1.00 15.63 237 MET B C 1
ATOM 4154 O O . MET B 1 212 ? 33.789 7.289 -42.042 1.00 15.00 237 MET B O 1
ATOM 4159 N N . LEU B 1 213 ? 33.637 7.585 -44.276 1.00 15.53 238 LEU B N 1
ATOM 4160 C CA . LEU B 1 213 ? 33.327 9.013 -44.198 1.00 16.03 238 LEU B CA 1
ATOM 4161 C C . LEU B 1 213 ? 31.842 9.327 -44.347 1.00 15.97 238 LEU B C 1
ATOM 4162 O O . LEU B 1 213 ? 31.441 10.471 -44.172 1.00 16.06 238 LEU B O 1
ATOM 4167 N N . SER B 1 214 ? 31.030 8.324 -44.678 1.00 16.12 239 SER B N 1
ATOM 4168 C CA . SER B 1 214 ? 29.624 8.535 -45.022 1.00 16.66 239 SER B CA 1
ATOM 4169 C C . SER B 1 214 ? 28.770 7.360 -44.594 1.00 14.92 239 SER B C 1
ATOM 4170 O O . SER B 1 214 ? 29.287 6.294 -44.251 1.00 14.65 239 SER B O 1
ATOM 4173 N N . PHE B 1 215 ? 27.460 7.566 -44.642 1.00 14.10 240 PHE B N 1
ATOM 4174 C CA . PHE B 1 215 ? 26.495 6.484 -44.474 1.00 13.80 240 PHE B CA 1
ATOM 4175 C C . PHE B 1 215 ? 26.296 5.747 -45.798 1.00 14.09 240 PHE B C 1
ATOM 4176 O O . PHE B 1 215 ? 26.219 6.374 -46.847 1.00 14.81 240 PHE B O 1
ATOM 4184 N N . ALA B 1 216 ? 26.184 4.423 -45.725 1.00 14.03 241 ALA B N 1
ATOM 4185 C CA . ALA B 1 216 ? 25.989 3.556 -46.898 1.00 14.10 241 ALA B CA 1
ATOM 4186 C C . ALA B 1 216 ? 24.515 3.325 -47.244 1.00 14.49 241 ALA B C 1
ATOM 4187 O O . ALA B 1 216 ? 24.206 2.775 -48.305 1.00 14.24 241 ALA B O 1
ATOM 4189 N N . GLU B 1 217 ? 23.613 3.729 -46.351 1.00 14.59 242 GLU B N 1
ATOM 4190 C CA . GLU B 1 217 ? 22.190 3.438 -46.496 1.00 15.10 242 GLU B CA 1
ATOM 4191 C C . GLU B 1 217 ? 21.373 4.511 -45.778 1.00 14.99 242 GLU B C 1
ATOM 4192 O O . GLU B 1 217 ? 21.933 5.287 -44.991 1.00 14.47 242 GLU B O 1
ATOM 4198 N N . PRO B 1 218 ? 20.052 4.563 -46.030 1.00 15.04 243 PRO B N 1
ATOM 4199 C CA . PRO B 1 218 ? 19.211 5.455 -45.239 1.00 15.18 243 PRO B CA 1
ATOM 4200 C C . PRO B 1 218 ? 19.271 5.130 -43.734 1.00 15.17 243 PRO B C 1
ATOM 4201 O O . PRO B 1 218 ? 19.395 3.966 -43.344 1.00 14.39 243 PRO B O 1
ATOM 4205 N N . VAL B 1 219 ? 19.193 6.172 -42.919 1.00 15.64 244 VAL B N 1
ATOM 4206 C CA . VAL B 1 219 ? 19.195 6.024 -41.463 1.00 15.94 244 VAL B CA 1
ATOM 4207 C C . VAL B 1 219 ? 17.915 5.294 -41.041 1.00 16.74 244 VAL B C 1
ATOM 4208 O O . VAL B 1 219 ? 16.850 5.560 -41.587 1.00 16.98 244 VAL B O 1
ATOM 4212 N N . LYS B 1 220 ? 18.023 4.365 -40.093 1.00 18.02 245 LYS B N 1
ATOM 4213 C CA . LYS B 1 220 ? 16.855 3.659 -39.558 1.00 19.26 245 LYS B CA 1
ATOM 4214 C C . LYS B 1 220 ? 16.702 3.947 -38.076 1.00 18.24 245 LYS B C 1
ATOM 4215 O O . LYS B 1 220 ? 17.693 4.118 -37.369 1.00 17.06 245 LYS B O 1
ATOM 4221 N N . GLU B 1 221 ? 15.454 4.007 -37.623 1.00 17.30 246 GLU B N 1
ATOM 4222 C CA . GLU B 1 221 ? 15.150 4.163 -36.203 1.00 17.22 246 GLU B CA 1
ATOM 4223 C C . GLU B 1 221 ? 14.969 2.777 -35.602 1.00 16.66 246 GLU B C 1
ATOM 4224 O O . GLU B 1 221 ? 14.148 1.982 -36.081 1.00 16.46 246 GLU B O 1
ATOM 4230 N N . ILE B 1 222 ? 15.725 2.501 -34.543 1.00 15.36 247 ILE B N 1
ATOM 4231 C CA . ILE B 1 222 ? 15.724 1.197 -33.885 1.00 15.25 247 ILE B CA 1
ATOM 4232 C C . ILE B 1 222 ? 14.496 1.062 -32.982 1.00 15.35 247 ILE B C 1
ATOM 4233 O O . ILE B 1 222 ? 14.113 2.011 -32.315 1.00 15.12 247 ILE B O 1
ATOM 4238 N N . SER B 1 223 ? 13.898 -0.125 -32.977 1.00 15.74 248 SER B N 1
ATOM 4239 C CA . SER B 1 223 ? 12.768 -0.443 -32.103 1.00 16.40 248 SER B CA 1
ATOM 4240 C C . SER B 1 223 ? 13.284 -1.106 -30.821 1.00 15.80 248 SER B C 1
ATOM 4241 O O . SER B 1 223 ? 14.048 -2.070 -30.879 1.00 15.42 248 SER B O 1
ATOM 4244 N N . ILE B 1 224 ? 12.877 -0.578 -29.666 1.00 15.82 249 ILE B N 1
ATOM 4245 C CA . ILE B 1 224 ? 13.174 -1.203 -28.379 1.00 15.81 249 ILE B CA 1
ATOM 4246 C C . ILE B 1 224 ? 11.836 -1.590 -27.749 1.00 16.23 249 ILE B C 1
ATOM 4247 O O . ILE B 1 224 ? 10.945 -0.752 -27.626 1.00 15.94 249 ILE B O 1
ATOM 4252 N N . VAL B 1 225 ? 11.716 -2.858 -27.367 1.00 17.54 250 VAL B N 1
ATOM 4253 C CA . VAL B 1 225 ? 10.453 -3.427 -26.881 1.00 18.65 250 VAL B CA 1
ATOM 4254 C C . VAL B 1 225 ? 10.646 -4.051 -25.503 1.00 19.68 250 VAL B C 1
ATOM 4255 O O . VAL B 1 225 ? 11.773 -4.367 -25.115 1.00 18.78 250 VAL B O 1
ATOM 4259 N N . ASP B 1 226 ? 9.542 -4.228 -24.775 1.00 21.67 251 ASP B N 1
ATOM 4260 C CA . ASP B 1 226 ? 9.560 -4.973 -23.503 1.00 23.95 251 ASP B CA 1
ATOM 4261 C C . ASP B 1 226 ? 9.550 -6.485 -23.770 1.00 25.87 251 ASP B C 1
ATOM 4262 O O . ASP B 1 226 ? 9.445 -6.910 -24.926 1.00 25.06 251 ASP B O 1
ATOM 4267 N N . GLU B 1 227 ? 9.646 -7.288 -22.709 1.00 29.11 252 GLU B N 1
ATOM 4268 C CA . GLU B 1 227 ? 9.740 -8.753 -22.841 1.00 32.96 252 GLU B CA 1
ATOM 4269 C C . GLU B 1 227 ? 8.458 -9.432 -23.341 1.00 33.27 252 GLU B C 1
ATOM 4270 O O . GLU B 1 227 ? 8.489 -10.610 -23.698 1.00 34.70 252 GLU B O 1
ATOM 4276 N N . GLN B 1 228 ? 7.353 -8.687 -23.380 1.00 33.17 253 GLN B N 1
ATOM 4277 C CA . GLN B 1 228 ? 6.119 -9.119 -24.043 1.00 33.82 253 GLN B CA 1
ATOM 4278 C C . GLN B 1 228 ? 6.021 -8.640 -25.508 1.00 32.43 253 GLN B C 1
ATOM 4279 O O . GLN B 1 228 ? 4.970 -8.791 -26.141 1.00 32.27 253 GLN B O 1
ATOM 4285 N N . GLY B 1 229 ? 7.105 -8.070 -26.044 1.00 29.44 254 GLY B N 1
ATOM 4286 C CA . GLY B 1 229 ? 7.171 -7.651 -27.443 1.00 27.83 254 GLY B CA 1
ATOM 4287 C C . GLY B 1 229 ? 6.512 -6.331 -27.795 1.00 26.69 254 GLY B C 1
ATOM 4288 O O . GLY B 1 229 ? 6.391 -6.011 -28.977 1.00 27.11 254 GLY B O 1
ATOM 4289 N N . ASN B 1 230 ? 6.104 -5.551 -26.792 1.00 25.34 255 ASN B N 1
ATOM 4290 C CA . ASN B 1 230 ? 5.488 -4.245 -27.022 1.00 25.05 255 ASN B CA 1
ATOM 4291 C C . ASN B 1 230 ? 6.504 -3.099 -26.914 1.00 23.97 255 ASN B C 1
ATOM 4292 O O . ASN B 1 230 ? 7.374 -3.153 -26.043 1.00 23.11 255 ASN B O 1
ATOM 4297 N N . PRO B 1 231 ? 6.382 -2.059 -27.777 1.00 23.04 256 PRO B N 1
ATOM 4298 C CA . PRO B 1 231 ? 7.297 -0.912 -27.727 1.00 22.25 256 PRO B CA 1
ATOM 4299 C C . PRO B 1 231 ? 7.362 -0.225 -26.369 1.00 21.38 256 PRO B C 1
ATOM 4300 O O . PRO B 1 231 ? 6.333 -0.028 -25.715 1.00 20.26 256 PRO B O 1
ATOM 4304 N N . ILE B 1 232 ? 8.571 0.140 -25.953 1.00 19.95 257 ILE B N 1
ATOM 4305 C CA . ILE B 1 232 ? 8.740 0.949 -24.749 1.00 18.91 257 ILE B CA 1
ATOM 4306 C C . ILE B 1 232 ? 8.082 2.290 -25.047 1.00 18.20 257 ILE B C 1
ATOM 4307 O O . ILE B 1 232 ? 8.287 2.861 -26.115 1.00 18.42 257 ILE B O 1
ATOM 4312 N N . LEU B 1 233 ? 7.261 2.772 -24.119 1.00 18.27 258 LEU B N 1
ATOM 4313 C CA . LEU B 1 233 ? 6.480 3.988 -24.342 1.00 18.19 258 LEU B CA 1
ATOM 4314 C C . LEU B 1 233 ? 7.231 5.238 -23.907 1.00 18.06 258 LEU B C 1
ATOM 4315 O O . LEU B 1 233 ? 8.135 5.165 -23.069 1.00 18.25 258 LEU B O 1
ATOM 4320 N N . GLY B 1 234 ? 6.828 6.382 -24.460 1.00 17.46 259 GLY B N 1
ATOM 4321 C CA . GLY B 1 234 ? 7.417 7.684 -24.130 1.00 17.63 259 GLY B CA 1
ATOM 4322 C C . GLY B 1 234 ? 7.405 8.050 -22.650 1.00 17.92 259 GLY B C 1
ATOM 4323 O O . GLY B 1 234 ? 8.331 8.688 -22.156 1.00 17.33 259 GLY B O 1
ATOM 4324 N N . GLY B 1 235 ? 6.355 7.645 -21.939 1.00 17.86 260 GLY B N 1
ATOM 4325 C CA . GLY B 1 235 ? 6.237 7.913 -20.505 1.00 17.90 260 GLY B CA 1
ATOM 4326 C C . GLY B 1 235 ? 7.044 7.015 -19.584 1.00 17.88 260 GLY B C 1
ATOM 4327 O O . GLY B 1 235 ? 7.069 7.252 -18.379 1.00 19.36 260 GLY B O 1
ATOM 4328 N N . ASP B 1 236 ? 7.690 5.984 -20.130 1.00 16.83 261 ASP B N 1
ATOM 4329 C CA . ASP B 1 236 ? 8.412 4.990 -19.346 1.00 16.51 261 ASP B CA 1
ATOM 4330 C C . ASP B 1 236 ? 9.882 5.434 -19.268 1.00 16.13 261 ASP B C 1
ATOM 4331 O O . ASP B 1 236 ? 10.757 4.841 -19.902 1.00 15.72 261 ASP B O 1
ATOM 4336 N N . HIS B 1 237 ? 10.133 6.482 -18.483 1.00 16.19 262 HIS B N 1
ATOM 4337 C CA . HIS B 1 237 ? 11.463 7.112 -18.418 1.00 15.97 262 HIS B CA 1
ATOM 4338 C C . HIS B 1 237 ? 12.536 6.227 -17.795 1.00 15.64 262 HIS B C 1
ATOM 4339 O O . HIS B 1 237 ? 13.724 6.487 -17.993 1.00 14.79 262 HIS B O 1
ATOM 4346 N N . ASP B 1 238 ? 12.132 5.210 -17.031 1.00 15.72 263 ASP B N 1
ATOM 4347 C CA . ASP B 1 238 ? 13.071 4.227 -16.491 1.00 16.19 263 ASP B CA 1
ATOM 4348 C C . ASP B 1 238 ? 13.699 3.337 -17.554 1.00 15.97 263 ASP B C 1
ATOM 4349 O O . ASP B 1 238 ? 14.752 2.753 -17.311 1.00 16.15 263 ASP B O 1
ATOM 4354 N N . ARG B 1 239 ? 13.028 3.182 -18.694 1.00 15.41 264 ARG B N 1
ATOM 4355 C CA . ARG B 1 239 ? 13.479 2.253 -19.724 1.00 15.14 264 ARG B CA 1
ATOM 4356 C C . ARG B 1 239 ? 13.721 2.845 -21.106 1.00 14.27 264 ARG B C 1
ATOM 4357 O O . ARG B 1 239 ? 14.501 2.268 -21.863 1.00 14.14 264 ARG B O 1
ATOM 4365 N N . ARG B 1 240 ? 13.076 3.960 -21.444 1.00 13.48 265 ARG B N 1
ATOM 4366 C CA . ARG B 1 240 ? 13.165 4.505 -22.800 1.00 13.21 265 ARG B CA 1
ATOM 4367 C C . ARG B 1 240 ? 14.515 5.164 -23.091 1.00 12.93 265 ARG B C 1
ATOM 4368 O O . ARG B 1 240 ? 15.147 5.755 -22.205 1.00 12.55 265 ARG B O 1
ATOM 4376 N N . PHE B 1 241 ? 14.919 5.084 -24.355 1.00 12.12 266 PHE B N 1
ATOM 4377 C CA . PHE B 1 241 ? 16.177 5.654 -24.823 1.00 11.75 266 PHE B CA 1
ATOM 4378 C C . PHE B 1 241 ? 16.301 7.152 -24.591 1.00 11.44 266 PHE B C 1
ATOM 4379 O O . PHE B 1 241 ? 15.428 7.918 -24.994 1.00 11.17 266 PHE B O 1
ATOM 4387 N N . PHE B 1 242 ? 17.405 7.581 -23.977 1.00 11.16 267 PHE B N 1
ATOM 4388 C CA . PHE B 1 242 ? 17.685 9.008 -23.837 1.00 11.19 267 PHE B CA 1
ATOM 4389 C C . PHE B 1 242 ? 18.890 9.429 -24.676 1.00 11.09 267 PHE B C 1
ATOM 4390 O O . PHE B 1 242 ? 18.768 10.304 -25.520 1.00 10.79 267 PHE B O 1
ATOM 4398 N N . GLU B 1 243 ? 20.041 8.804 -24.438 1.00 10.99 268 GLU B N 1
ATOM 4399 C CA . GLU B 1 243 ? 21.259 9.062 -25.222 1.00 11.09 268 GLU B CA 1
ATOM 4400 C C . GLU B 1 243 ? 22.288 7.937 -25.010 1.00 10.59 268 GLU B C 1
ATOM 4401 O O . GLU B 1 243 ? 21.992 6.943 -24.342 1.00 10.55 268 GLU B O 1
ATOM 4412 N N . ALA B 1 244 ? 23.481 8.101 -25.586 1.00 10.14 269 ALA B N 1
ATOM 4413 C CA . ALA B 1 244 ? 24.633 7.235 -25.301 1.00 10.10 269 ALA B CA 1
ATOM 4414 C C . ALA B 1 244 ? 24.415 5.776 -25.707 1.00 9.93 269 ALA B C 1
ATOM 4415 O O . ALA B 1 244 ? 24.739 4.850 -24.949 1.00 9.83 269 ALA B O 1
ATOM 4417 N N . ALA B 1 245 ? 23.891 5.568 -26.916 1.00 9.84 270 ALA B N 1
ATOM 4418 C CA . ALA B 1 245 ? 23.808 4.220 -27.480 1.00 10.17 270 ALA B CA 1
ATOM 4419 C C . ALA B 1 245 ? 25.196 3.576 -27.569 1.00 10.33 270 ALA B C 1
ATOM 4420 O O . ALA B 1 245 ? 26.184 4.232 -27.918 1.00 10.59 270 ALA B O 1
ATOM 4422 N N . TRP B 1 246 ? 25.268 2.300 -27.226 1.00 10.24 271 TRP B N 1
ATOM 4423 C CA . TRP B 1 246 ? 26.484 1.512 -27.382 1.00 10.29 271 TRP B CA 1
ATOM 4424 C C . TRP B 1 246 ? 26.088 0.100 -27.782 1.00 10.62 271 TRP B C 1
ATOM 4425 O O . TRP B 1 246 ? 25.094 -0.440 -27.278 1.00 10.53 271 TRP B O 1
ATOM 4436 N N . MET B 1 247 ? 26.873 -0.490 -28.676 1.00 10.98 272 MET B N 1
ATOM 4437 C CA . MET B 1 247 ? 26.636 -1.845 -29.157 1.00 11.51 272 MET B CA 1
ATOM 4438 C C . MET B 1 247 ? 27.832 -2.711 -28.803 1.00 11.85 272 MET B C 1
ATOM 4439 O O . MET B 1 247 ? 28.976 -2.318 -29.007 1.00 11.35 272 MET B O 1
ATOM 4444 N N . HIS B 1 248 ? 27.566 -3.890 -28.265 1.00 12.48 273 HIS B N 1
ATOM 4445 C CA . HIS B 1 248 ? 28.592 -4.918 -28.160 1.00 13.13 273 HIS B CA 1
ATOM 4446 C C . HIS B 1 248 ? 27.952 -6.285 -28.345 1.00 14.45 273 HIS B C 1
ATOM 4447 O O . HIS B 1 248 ? 26.735 -6.427 -28.220 1.00 13.68 273 HIS B O 1
ATOM 4454 N N . LYS B 1 249 ? 28.801 -7.266 -28.639 1.00 15.91 274 LYS B N 1
ATOM 4455 C CA . LYS B 1 249 ? 28.376 -8.599 -29.014 1.00 18.02 274 LYS B CA 1
ATOM 4456 C C . LYS B 1 249 ? 28.996 -9.597 -28.046 1.00 19.07 274 LYS B C 1
ATOM 4457 O O . LYS B 1 249 ? 30.189 -9.518 -27.748 1.00 19.64 274 LYS B O 1
ATOM 4463 N N . TYR B 1 250 ? 28.176 -10.503 -27.517 1.00 20.01 275 TYR B N 1
ATOM 4464 C CA . TYR B 1 250 ? 28.643 -11.525 -26.590 1.00 21.07 275 TYR B CA 1
ATOM 4465 C C . TYR B 1 250 ? 27.899 -12.836 -26.876 1.00 21.63 275 TYR B C 1
ATOM 4466 O O . TYR B 1 250 ? 26.666 -12.871 -26.829 1.00 20.51 275 TYR B O 1
ATOM 4475 N N . ASN B 1 251 ? 28.658 -13.893 -27.179 1.00 23.23 276 ASN B N 1
ATOM 4476 C CA . ASN B 1 251 ? 28.109 -15.201 -27.561 1.00 24.71 276 ASN B CA 1
ATOM 4477 C C . ASN B 1 251 ? 27.025 -15.121 -28.636 1.00 23.38 276 ASN B C 1
ATOM 4478 O O . ASN B 1 251 ? 25.955 -15.712 -28.512 1.00 24.23 276 ASN B O 1
ATOM 4483 N N . GLY B 1 252 ? 27.310 -14.358 -29.686 1.00 21.90 277 GLY B N 1
ATOM 4484 C CA . GLY B 1 252 ? 26.395 -14.207 -30.809 1.00 21.10 277 GLY B CA 1
ATOM 4485 C C . GLY B 1 252 ? 25.236 -13.240 -30.630 1.00 20.28 277 GLY B C 1
ATOM 4486 O O . GLY B 1 252 ? 24.548 -12.946 -31.599 1.00 21.33 277 GLY B O 1
ATOM 4487 N N . THR B 1 253 ? 25.014 -12.728 -29.417 1.00 18.84 278 THR B N 1
ATOM 4488 C CA . THR B 1 253 ? 23.883 -11.833 -29.145 1.00 17.90 278 THR B CA 1
ATOM 4489 C C . THR B 1 253 ? 24.352 -10.381 -29.196 1.00 16.70 278 THR B C 1
ATOM 4490 O O . THR B 1 253 ? 25.452 -10.076 -28.751 1.00 15.91 278 THR B O 1
ATOM 4494 N N . TYR B 1 254 ? 23.503 -9.511 -29.739 1.00 16.03 279 TYR B N 1
ATOM 4495 C CA . TYR B 1 254 ? 23.780 -8.079 -29.847 1.00 15.54 279 TYR B CA 1
ATOM 4496 C C . TYR B 1 254 ? 23.175 -7.353 -28.647 1.00 14.94 279 TYR B C 1
ATOM 4497 O O . TYR B 1 254 ? 21.978 -7.476 -28.392 1.00 14.84 279 TYR B O 1
ATOM 4506 N N . TYR B 1 255 ? 24.009 -6.588 -27.936 1.00 14.44 280 TYR B N 1
ATOM 4507 C CA . TYR B 1 255 ? 23.620 -5.893 -26.709 1.00 13.97 280 TYR B CA 1
ATOM 4508 C C . TYR B 1 255 ? 23.614 -4.398 -26.980 1.00 13.26 280 TYR B C 1
ATOM 4509 O O . TYR B 1 255 ? 24.676 -3.800 -27.142 1.00 12.95 280 TYR B O 1
ATOM 4518 N N . LEU B 1 256 ? 22.423 -3.818 -27.066 1.00 12.60 281 LEU B N 1
ATOM 4519 C CA . LEU B 1 256 ? 22.255 -2.375 -27.163 1.00 12.23 281 LEU B CA 1
ATOM 4520 C C . LEU B 1 256 ? 22.112 -1.827 -25.752 1.00 11.75 281 LEU B C 1
ATOM 4521 O O . LEU B 1 256 ? 21.126 -2.113 -25.073 1.00 11.98 281 LEU B O 1
ATOM 4526 N N . SER B 1 257 ? 23.096 -1.046 -25.309 1.00 10.86 282 SER B N 1
ATOM 4527 C CA . SER B 1 257 ? 23.016 -0.379 -24.014 1.00 10.50 282 SER B CA 1
ATOM 4528 C C . SER B 1 257 ? 22.952 1.126 -24.234 1.00 10.32 282 SER B C 1
ATOM 4529 O O . SER B 1 257 ? 23.364 1.627 -25.278 1.00 9.92 282 SER B O 1
ATOM 4532 N N . TYR B 1 258 ? 22.372 1.828 -23.267 1.00 10.18 283 TYR B N 1
ATOM 4533 C CA . TYR B 1 258 ? 22.141 3.265 -23.394 1.00 10.32 283 TYR B CA 1
ATOM 4534 C C . TYR B 1 258 ? 21.809 3.912 -22.060 1.00 10.33 283 TYR B C 1
ATOM 4535 O O . TYR B 1 258 ? 21.494 3.223 -21.083 1.00 10.14 283 TYR B O 1
ATOM 4544 N N . SER B 1 259 ? 21.901 5.239 -22.034 1.00 10.15 284 SER B N 1
ATOM 4545 C CA . SER B 1 259 ? 21.506 6.031 -20.881 1.00 10.32 284 SER B CA 1
ATOM 4546 C C . SER B 1 259 ? 20.021 6.376 -20.955 1.00 10.21 284 SER B C 1
ATOM 4547 O O . SER B 1 259 ? 19.506 6.649 -22.032 1.00 9.79 284 SER B O 1
ATOM 4550 N N . THR B 1 260 ? 19.359 6.379 -19.797 1.00 10.23 285 THR B N 1
ATOM 4551 C CA . THR B 1 260 ? 17.970 6.828 -19.667 1.00 10.49 285 THR B CA 1
ATOM 4552 C C . THR B 1 260 ? 17.832 8.295 -19.216 1.00 10.62 285 THR B C 1
ATOM 4553 O O . THR B 1 260 ? 16.710 8.806 -19.075 1.00 10.33 285 THR B O 1
ATOM 4557 N N . GLY B 1 261 ? 18.953 8.983 -19.004 1.00 10.77 286 GLY B N 1
ATOM 4558 C CA . GLY B 1 261 ? 18.931 10.439 -18.836 1.00 11.20 286 GLY B CA 1
ATOM 4559 C C . GLY B 1 261 ? 18.352 10.902 -17.515 1.00 11.52 286 GLY B C 1
ATOM 4560 O O . GLY B 1 261 ? 19.021 10.825 -16.488 1.00 11.53 286 GLY B O 1
ATOM 4561 N N . ASP B 1 262 ? 17.103 11.371 -17.532 1.00 12.04 287 ASP B N 1
ATOM 4562 C CA . ASP B 1 262 ? 16.476 11.909 -16.314 1.00 12.70 287 ASP B CA 1
ATOM 4563 C C . ASP B 1 262 ? 16.215 10.884 -15.217 1.00 12.61 287 ASP B C 1
ATOM 4564 O O . ASP B 1 262 ? 15.940 11.274 -14.088 1.00 12.99 287 ASP B O 1
ATOM 4569 N N . THR B 1 263 ? 16.311 9.588 -15.522 1.00 11.82 288 THR B N 1
ATOM 4570 C CA . THR B 1 263 ? 16.260 8.541 -14.496 1.00 11.75 288 THR B CA 1
ATOM 4571 C C . THR B 1 263 ? 17.634 7.943 -14.188 1.00 11.31 288 THR B C 1
ATOM 4572 O O . THR B 1 263 ? 17.768 7.128 -13.280 1.00 11.78 288 THR B O 1
ATOM 4576 N N . HIS B 1 264 ? 18.652 8.351 -14.946 1.00 10.85 289 HIS B N 1
ATOM 4577 C CA . HIS B 1 264 ? 20.054 8.216 -14.544 1.00 10.53 289 HIS B CA 1
ATOM 4578 C C . HIS B 1 264 ? 20.585 6.791 -14.566 1.00 10.08 289 HIS B C 1
ATOM 4579 O O . HIS B 1 264 ? 21.556 6.512 -13.874 1.00 10.06 289 HIS B O 1
ATOM 4586 N N . TYR B 1 265 ? 19.975 5.899 -15.357 1.00 9.61 290 TYR B N 1
ATOM 4587 C CA . TYR B 1 265 ? 20.472 4.530 -15.492 1.00 9.42 290 TYR B CA 1
ATOM 4588 C C . TYR B 1 265 ? 21.218 4.350 -16.803 1.00 9.24 290 TYR B C 1
ATOM 4589 O O . TYR B 1 265 ? 20.930 5.044 -17.771 1.00 9.34 290 TYR B O 1
ATOM 4598 N N . ILE B 1 266 ? 22.158 3.410 -16.815 1.00 9.17 291 ILE B N 1
ATOM 4599 C CA . ILE B 1 266 ? 22.547 2.728 -18.033 1.00 9.36 291 ILE B CA 1
ATOM 4600 C C . ILE B 1 266 ? 21.751 1.424 -18.033 1.00 9.65 291 ILE B C 1
ATOM 4601 O O . ILE B 1 266 ? 21.841 0.651 -17.086 1.00 9.51 291 ILE B O 1
ATOM 4606 N N . VAL B 1 267 ? 21.013 1.183 -19.105 1.00 9.93 292 VAL B N 1
ATOM 4607 C CA . VAL B 1 267 ? 20.214 -0.040 -19.250 1.00 10.63 292 VAL B CA 1
ATOM 4608 C C . VAL B 1 267 ? 20.636 -0.756 -20.523 1.00 11.31 292 VAL B C 1
ATOM 4609 O O . VAL B 1 267 ? 21.447 -0.231 -21.288 1.00 10.95 292 VAL B O 1
ATOM 4613 N N . TYR B 1 268 ? 20.111 -1.958 -20.745 1.00 11.96 293 TYR B N 1
ATOM 4614 C CA . TYR B 1 268 ? 20.425 -2.679 -21.970 1.00 12.56 293 TYR B CA 1
ATOM 4615 C C . TYR B 1 268 ? 19.258 -3.503 -22.482 1.00 12.87 293 TYR B C 1
ATOM 4616 O O . TYR B 1 268 ? 18.352 -3.872 -21.733 1.00 12.84 293 TYR B O 1
ATOM 4625 N N . ALA B 1 269 ? 19.308 -3.759 -23.779 1.00 12.88 294 ALA B N 1
ATOM 4626 C CA . ALA B 1 269 ? 18.315 -4.545 -24.494 1.00 13.43 294 ALA B CA 1
ATOM 4627 C C . ALA B 1 269 ? 19.068 -5.448 -25.464 1.00 14.04 294 ALA B C 1
ATOM 4628 O O . ALA B 1 269 ? 20.150 -5.083 -25.923 1.00 14.29 294 ALA B O 1
ATOM 4630 N N . THR B 1 270 ? 18.518 -6.626 -25.764 1.00 14.52 295 THR B N 1
ATOM 4631 C CA . THR B 1 270 ? 19.225 -7.620 -26.582 1.00 15.02 295 THR B CA 1
ATOM 4632 C C . THR B 1 270 ? 18.478 -7.973 -27.867 1.00 15.12 295 THR B C 1
ATOM 4633 O O . THR B 1 270 ? 17.256 -7.855 -27.947 1.00 14.31 295 THR B O 1
ATOM 4637 N N . GLY B 1 271 ? 19.246 -8.380 -28.872 1.00 15.45 296 GLY B N 1
ATOM 4638 C CA . GLY B 1 271 ? 18.717 -8.732 -30.189 1.00 16.20 296 GLY B CA 1
ATOM 4639 C C . GLY B 1 271 ? 19.629 -9.704 -30.911 1.00 16.40 296 GLY B C 1
ATOM 4640 O O . GLY B 1 271 ? 20.682 -10.072 -30.398 1.00 16.72 296 GLY B O 1
ATOM 4641 N N . ASP B 1 272 ? 19.216 -10.122 -32.108 1.00 17.18 297 ASP B N 1
ATOM 4642 C CA . ASP B 1 272 ? 19.960 -11.119 -32.891 1.00 17.73 297 ASP B CA 1
ATOM 4643 C C . ASP B 1 272 ? 20.632 -10.542 -34.143 1.00 17.12 297 ASP B C 1
ATOM 4644 O O . ASP B 1 272 ? 21.224 -11.286 -34.917 1.00 16.67 297 ASP B O 1
ATOM 4649 N N . ASN B 1 273 ? 20.533 -9.228 -34.343 1.00 16.44 298 ASN B N 1
ATOM 4650 C CA . ASN B 1 273 ? 21.192 -8.558 -35.459 1.00 16.17 298 ASN B CA 1
ATOM 4651 C C . ASN B 1 273 ? 21.429 -7.081 -35.110 1.00 15.70 298 ASN B C 1
ATOM 4652 O O . ASN B 1 273 ? 20.859 -6.586 -34.138 1.00 14.89 298 ASN B O 1
ATOM 4657 N N . PRO B 1 274 ? 22.256 -6.376 -35.900 1.00 15.49 299 PRO B N 1
ATOM 4658 C CA . PRO B 1 274 ? 22.576 -4.984 -35.547 1.00 15.15 299 PRO B CA 1
ATOM 4659 C C . PRO B 1 274 ? 21.394 -4.021 -35.480 1.00 14.86 299 PRO B C 1
ATOM 4660 O O . PRO B 1 274 ? 21.453 -3.045 -34.742 1.00 14.45 299 PRO B O 1
ATOM 4664 N N . TYR B 1 275 ? 20.347 -4.290 -36.261 1.00 14.78 300 TYR B N 1
ATOM 4665 C CA . TYR B 1 275 ? 19.217 -3.380 -36.396 1.00 14.92 300 TYR B CA 1
ATOM 4666 C C . TYR B 1 275 ? 18.106 -3.614 -35.382 1.00 15.17 300 TYR B C 1
ATOM 4667 O O . TYR B 1 275 ? 17.196 -2.794 -35.296 1.00 15.49 300 TYR B O 1
ATOM 4676 N N . GLY B 1 276 ? 18.161 -4.719 -34.641 1.00 15.52 301 GLY B N 1
ATOM 4677 C CA . GLY B 1 276 ? 17.098 -5.059 -33.701 1.00 16.19 301 GLY B CA 1
ATOM 4678 C C . GLY B 1 276 ? 15.891 -5.662 -34.429 1.00 16.49 301 GLY B C 1
ATOM 4679 O O . GLY B 1 276 ? 16.049 -6.169 -35.552 1.00 16.74 301 GLY B O 1
ATOM 4680 N N . PRO B 1 277 ? 14.692 -5.615 -33.837 1.00 16.88 302 PRO B N 1
ATOM 4681 C CA . PRO B 1 277 ? 14.398 -4.948 -32.550 1.00 16.45 302 PRO B CA 1
ATOM 4682 C C . PRO B 1 277 ? 15.139 -5.514 -31.350 1.00 15.66 302 PRO B C 1
ATOM 4683 O O . PRO B 1 277 ? 15.580 -6.661 -31.373 1.00 15.90 302 PRO B O 1
ATOM 4687 N N . PHE B 1 278 ? 15.289 -4.693 -30.314 1.00 14.79 303 PHE B N 1
ATOM 4688 C CA . PHE B 1 278 ? 15.988 -5.091 -29.099 1.00 14.20 303 PHE B CA 1
ATOM 4689 C C . PHE B 1 278 ? 14.986 -5.200 -27.963 1.00 14.29 303 PHE B C 1
ATOM 4690 O O . PHE B 1 278 ? 14.111 -4.353 -27.822 1.00 14.56 303 PHE B O 1
ATOM 4698 N N . THR B 1 279 ? 15.115 -6.263 -27.182 1.00 14.38 304 THR B N 1
ATOM 4699 C CA . THR B 1 279 ? 14.234 -6.518 -26.054 1.00 14.76 304 THR B CA 1
ATOM 4700 C C . THR B 1 279 ? 14.916 -6.025 -24.791 1.00 14.21 304 THR B C 1
ATOM 4701 O O . THR B 1 279 ? 15.984 -6.511 -24.458 1.00 13.87 304 THR B O 1
ATOM 4705 N N . TYR B 1 280 ? 14.282 -5.079 -24.102 1.00 14.75 305 TYR B N 1
ATOM 4706 C CA . TYR B 1 280 ? 14.775 -4.562 -22.816 1.00 15.03 305 TYR B CA 1
ATOM 4707 C C . TYR B 1 280 ? 14.999 -5.702 -21.828 1.00 15.18 305 TYR B C 1
ATOM 4708 O O . TYR B 1 280 ? 14.119 -6.553 -21.663 1.00 15.40 305 TYR B O 1
ATOM 4717 N N . ARG B 1 281 ? 16.158 -5.708 -21.169 1.00 15.02 306 ARG B N 1
ATOM 4718 C CA . ARG B 1 281 ? 16.500 -6.744 -20.192 1.00 15.44 306 ARG B CA 1
ATOM 4719 C C . ARG B 1 281 ? 16.666 -6.205 -18.773 1.00 15.19 306 ARG B C 1
ATOM 4720 O O . ARG B 1 281 ? 16.150 -6.794 -17.826 1.00 15.79 306 ARG B O 1
ATOM 4735 N N . GLY B 1 282 ? 17.404 -5.114 -18.601 1.00 14.31 307 GLY B N 1
ATOM 4736 C CA . GLY B 1 282 ? 17.625 -4.599 -17.256 1.00 13.60 307 GLY B CA 1
ATOM 4737 C C . GLY B 1 282 ? 18.681 -3.529 -17.169 1.00 13.04 307 GLY B C 1
ATOM 4738 O O . GLY B 1 282 ? 19.076 -2.944 -18.176 1.00 13.18 307 GLY B O 1
ATOM 4739 N N . VAL B 1 283 ? 19.136 -3.295 -15.948 1.00 12.24 308 VAL B N 1
ATOM 4740 C CA . VAL B 1 283 ? 20.077 -2.220 -15.644 1.00 11.81 308 VAL B CA 1
ATOM 4741 C C . VAL B 1 283 ? 21.513 -2.726 -15.720 1.00 11.68 308 VAL B C 1
ATOM 4742 O O . VAL B 1 283 ? 21.836 -3.793 -15.198 1.00 11.99 308 VAL B O 1
ATOM 4746 N N . ILE B 1 284 ? 22.375 -1.935 -16.365 1.00 11.54 309 ILE B N 1
ATOM 4747 C CA . ILE B 1 284 ? 23.819 -2.15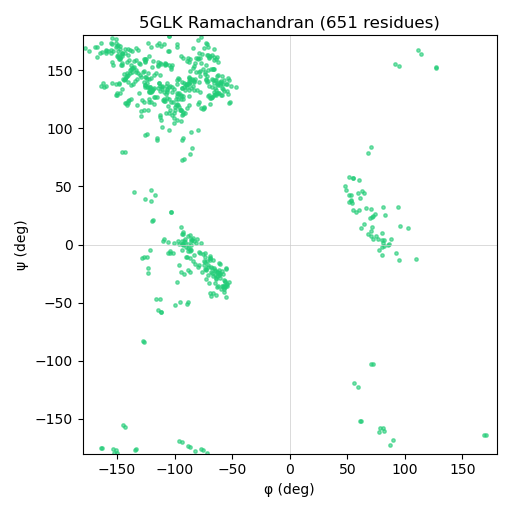2 -16.360 1.00 11.40 309 ILE B CA 1
ATOM 4748 C C . ILE B 1 284 ? 24.457 -1.421 -15.189 1.00 10.33 309 ILE B C 1
ATOM 4749 O O . ILE B 1 284 ? 25.235 -2.007 -14.448 1.00 10.37 309 ILE B O 1
ATOM 4754 N N . LEU B 1 285 ? 24.143 -0.133 -15.073 1.00 9.53 310 LEU B N 1
ATOM 4755 C CA . LEU B 1 285 ? 24.766 0.751 -14.090 1.00 9.22 310 LEU B CA 1
ATOM 4756 C C . LEU B 1 285 ? 23.734 1.663 -13.444 1.00 8.82 310 LEU B C 1
ATOM 4757 O O . LEU B 1 285 ? 23.011 2.396 -14.117 1.00 8.48 310 LEU B O 1
ATOM 4762 N N . ASN B 1 286 ? 23.691 1.613 -12.118 1.00 8.85 311 ASN B N 1
ATOM 4763 C CA . ASN B 1 286 ? 22.816 2.465 -11.345 1.00 8.70 311 ASN B CA 1
ATOM 4764 C C . ASN B 1 286 ? 23.339 3.908 -11.301 1.00 8.92 311 ASN B C 1
ATOM 4765 O O . ASN B 1 286 ? 24.463 4.176 -11.756 1.00 8.70 311 ASN B O 1
ATOM 4770 N N . PRO B 1 287 ? 22.508 4.848 -10.813 1.00 9.00 312 PRO B N 1
ATOM 4771 C CA . PRO B 1 287 ? 22.900 6.247 -10.901 1.00 9.00 312 PRO B CA 1
ATOM 4772 C C . PRO B 1 287 ? 24.165 6.585 -10.134 1.00 9.23 312 PRO B C 1
ATOM 4773 O O . PRO B 1 287 ? 24.438 6.014 -9.068 1.00 9.56 312 PRO B O 1
ATOM 4777 N N . VAL B 1 288 ? 24.912 7.523 -10.704 1.00 9.15 313 VAL B N 1
ATOM 4778 C CA . VAL B 1 288 ? 26.195 7.959 -10.169 1.00 9.34 313 VAL B CA 1
ATOM 4779 C C . VAL B 1 288 ? 26.048 9.322 -9.500 1.00 9.31 313 VAL B C 1
ATOM 4780 O O . VAL B 1 288 ? 24.961 9.909 -9.474 1.00 9.42 313 VAL B O 1
ATOM 4784 N N . ILE B 1 289 ? 27.157 9.816 -8.966 1.00 9.36 314 ILE B N 1
ATOM 4785 C CA . ILE B 1 289 ? 27.271 11.203 -8.529 1.00 9.28 314 ILE B CA 1
ATOM 4786 C C . ILE B 1 289 ? 27.211 12.105 -9.766 1.00 9.14 314 ILE B C 1
ATOM 4787 O O . ILE B 1 289 ? 27.967 11.895 -10.726 1.00 9.10 314 ILE B O 1
ATOM 4792 N N . GLY B 1 290 ? 26.315 13.094 -9.756 1.00 9.19 315 GLY B N 1
ATOM 4793 C CA . GLY B 1 290 ? 26.113 13.973 -10.915 1.00 9.37 315 GLY B CA 1
ATOM 4794 C C . GLY B 1 290 ? 25.026 13.458 -11.842 1.00 9.59 315 GLY B C 1
ATOM 4795 O O . GLY B 1 290 ? 24.745 12.276 -11.876 1.00 9.83 315 GLY B O 1
ATOM 4796 N N . TRP B 1 291 ? 24.415 14.368 -12.597 1.00 9.88 316 TRP B N 1
ATOM 4797 C CA . TRP B 1 291 ? 23.188 14.076 -13.339 1.00 10.17 316 TRP B CA 1
ATOM 4798 C C . TRP B 1 291 ? 23.382 13.067 -14.461 1.00 9.87 316 TRP B C 1
ATOM 4799 O O . TRP B 1 291 ? 22.538 12.187 -14.642 1.00 9.71 316 TRP B O 1
ATOM 4810 N N . THR B 1 292 ? 24.480 13.182 -15.211 1.00 9.58 317 THR B N 1
ATOM 4811 C CA . THR B 1 292 ? 24.674 12.363 -16.409 1.00 9.51 317 THR B CA 1
ATOM 4812 C C . THR B 1 292 ? 25.241 10.987 -16.079 1.00 9.39 317 THR B C 1
ATOM 4813 O O . THR B 1 292 ? 25.888 10.794 -15.060 1.00 9.48 317 THR B O 1
ATOM 4817 N N . ASN B 1 293 ? 24.946 10.029 -16.949 1.00 9.36 318 ASN B N 1
ATOM 4818 C CA . ASN B 1 293 ? 25.469 8.677 -16.851 1.00 9.33 318 ASN B CA 1
ATOM 4819 C C . ASN B 1 293 ? 25.797 8.263 -18.285 1.00 9.35 318 ASN B C 1
ATOM 4820 O O . ASN B 1 293 ? 24.941 8.360 -19.162 1.00 9.58 318 ASN B O 1
ATOM 4825 N N . HIS B 1 294 ? 27.038 7.859 -18.534 1.00 9.31 319 HIS B N 1
ATOM 4826 C CA . HIS B 1 294 ? 27.504 7.603 -19.904 1.00 9.56 319 HIS B CA 1
ATOM 4827 C C . HIS B 1 294 ? 28.642 6.607 -19.840 1.00 9.51 319 HIS B C 1
ATOM 4828 O O . HIS B 1 294 ? 29.520 6.716 -18.985 1.00 9.59 319 HIS B O 1
ATOM 4835 N N . HIS B 1 295 ? 28.653 5.658 -20.770 1.00 9.22 320 HIS B N 1
ATOM 4836 C CA . HIS B 1 295 ? 29.458 4.453 -20.587 1.00 9.23 320 HIS B CA 1
ATOM 4837 C C . HIS B 1 295 ? 29.951 3.866 -21.899 1.00 9.14 320 HIS B C 1
ATOM 4838 O O . HIS B 1 295 ? 29.510 4.256 -22.973 1.00 9.41 320 HIS B O 1
ATOM 4845 N N . SER B 1 296 ? 30.832 2.886 -21.789 1.00 9.34 321 SER B N 1
ATOM 4846 C CA . SER B 1 296 ? 31.053 1.938 -22.879 1.00 9.67 321 SER B CA 1
ATOM 4847 C C . SER B 1 296 ? 31.469 0.601 -22.289 1.00 10.08 321 SER B C 1
ATOM 4848 O O . SER B 1 296 ? 31.852 0.521 -21.126 1.00 10.28 321 SER B O 1
ATOM 4851 N N . ILE B 1 297 ? 31.348 -0.443 -23.103 1.00 10.49 322 ILE B N 1
ATOM 4852 C CA . ILE B 1 297 ? 31.596 -1.822 -22.692 1.00 11.00 322 ILE B CA 1
ATOM 4853 C C . ILE B 1 297 ? 32.569 -2.433 -23.685 1.00 11.44 322 ILE B C 1
ATOM 4854 O O . ILE B 1 297 ? 32.310 -2.432 -24.890 1.00 11.60 322 ILE B O 1
ATOM 4859 N N . VAL B 1 298 ? 33.683 -2.951 -23.180 1.00 12.18 323 VAL B N 1
ATOM 4860 C CA . VAL B 1 298 ? 34.766 -3.430 -24.043 1.00 12.83 323 VAL B CA 1
ATOM 4861 C C . VAL B 1 298 ? 35.387 -4.690 -23.459 1.00 13.72 323 VAL B C 1
ATOM 4862 O O . VAL B 1 298 ? 35.511 -4.824 -22.234 1.00 13.31 323 VAL B O 1
ATOM 4866 N N . GLU B 1 299 ? 35.776 -5.604 -24.347 1.00 15.18 324 GLU B N 1
ATOM 4867 C CA . GLU B 1 299 ? 36.527 -6.800 -23.959 1.00 17.03 324 GLU B CA 1
ATOM 4868 C C . GLU B 1 299 ? 38.015 -6.548 -24.175 1.00 17.79 324 GLU B C 1
ATOM 4869 O O . GLU B 1 299 ? 38.418 -6.103 -25.249 1.00 17.45 324 GLU B O 1
ATOM 4875 N N . PHE B 1 300 ? 38.817 -6.844 -23.157 1.00 18.83 325 PHE B N 1
ATOM 4876 C CA . PHE B 1 300 ? 40.268 -6.723 -23.225 1.00 20.35 325 PHE B CA 1
ATOM 4877 C C . PHE B 1 300 ? 40.927 -7.897 -22.507 1.00 22.13 325 PHE B C 1
ATOM 4878 O O . PHE B 1 300 ? 40.691 -8.111 -21.310 1.00 22.05 325 PHE B O 1
ATOM 4886 N N . ASN B 1 301 ? 41.752 -8.640 -23.247 1.00 24.54 326 ASN B N 1
ATOM 4887 C CA . ASN B 1 301 ? 42.422 -9.849 -22.751 1.00 26.83 326 ASN B CA 1
ATOM 4888 C C . ASN B 1 301 ? 41.476 -10.813 -22.024 1.00 26.71 326 ASN B C 1
ATOM 4889 O O . ASN B 1 301 ? 41.735 -11.244 -20.901 1.00 27.78 326 ASN B O 1
ATOM 4894 N N . GLY B 1 302 ? 40.359 -11.110 -22.684 1.00 26.26 327 GLY B N 1
ATOM 4895 C CA . GLY B 1 302 ? 39.401 -12.099 -22.215 1.00 26.68 327 GLY B CA 1
ATOM 4896 C C . GLY B 1 302 ? 38.484 -11.697 -21.069 1.00 26.37 327 GLY B C 1
ATOM 4897 O O . GLY B 1 302 ? 37.727 -12.537 -20.587 1.00 27.63 327 GLY B O 1
ATOM 4898 N N . LYS B 1 303 ? 38.539 -10.436 -20.629 1.00 24.96 328 LYS B N 1
ATOM 4899 C CA . LYS B 1 303 ? 37.631 -9.929 -19.593 1.00 23.81 328 LYS B CA 1
ATOM 4900 C C . LYS B 1 303 ? 36.869 -8.723 -20.125 1.00 21.46 328 LYS B C 1
ATOM 4901 O O . LYS B 1 303 ? 37.393 -7.965 -20.946 1.00 20.92 328 LYS B O 1
ATOM 4907 N N . TRP B 1 304 ? 35.633 -8.557 -19.657 1.00 18.93 329 TRP B N 1
ATOM 4908 C CA . TRP B 1 304 ? 34.786 -7.434 -20.069 1.00 17.70 329 TRP B CA 1
ATOM 4909 C C . TRP B 1 304 ? 34.862 -6.312 -19.040 1.00 16.18 329 TRP B C 1
ATOM 4910 O O . TRP B 1 304 ? 34.932 -6.569 -17.834 1.00 15.82 329 TRP B O 1
ATOM 4921 N N . TYR B 1 305 ? 34.834 -5.070 -19.526 1.00 14.73 330 TYR B N 1
ATOM 4922 C CA . TYR B 1 305 ? 34.935 -3.891 -18.671 1.00 13.93 330 TYR B CA 1
ATOM 4923 C C . TYR B 1 305 ? 33.864 -2.878 -19.023 1.00 12.56 330 TYR B C 1
ATOM 4924 O O . TYR B 1 305 ? 33.535 -2.706 -20.195 1.00 12.65 330 TYR B O 1
ATOM 4933 N N . LEU B 1 306 ? 33.338 -2.222 -17.992 1.00 11.27 331 LEU B N 1
ATOM 4934 C CA . LEU B 1 306 ? 32.449 -1.083 -18.133 1.00 10.59 331 LEU B CA 1
ATOM 4935 C C . LEU B 1 306 ? 33.248 0.168 -17.798 1.00 10.27 331 LEU B C 1
ATOM 4936 O O . LEU B 1 306 ? 33.664 0.353 -16.653 1.00 9.94 331 LEU B O 1
ATOM 4941 N N . PHE B 1 307 ? 33.466 1.010 -18.801 1.00 10.07 332 PHE B N 1
ATOM 4942 C CA . PHE B 1 307 ? 33.941 2.379 -18.579 1.00 9.83 332 PHE B CA 1
ATOM 4943 C C . PHE B 1 307 ? 32.730 3.281 -18.360 1.00 9.56 332 PHE B C 1
ATOM 4944 O O . PHE B 1 307 ? 31.718 3.133 -19.040 1.00 9.53 332 PHE B O 1
ATOM 4952 N N . TYR B 1 308 ? 32.836 4.203 -17.404 1.00 9.19 333 TYR B N 1
ATOM 4953 C CA . TYR B 1 308 ? 31.750 5.134 -17.089 1.00 9.03 333 TYR B CA 1
ATOM 4954 C C . TYR B 1 308 ? 32.345 6.401 -16.484 1.00 8.96 333 TYR B C 1
ATOM 4955 O O . TYR B 1 308 ? 33.565 6.548 -16.454 1.00 8.99 333 TYR B O 1
ATOM 4964 N N . HIS B 1 309 ? 31.493 7.329 -16.054 1.00 8.85 334 HIS B N 1
ATOM 4965 C CA . HIS B 1 309 ? 31.959 8.532 -15.367 1.00 8.89 334 HIS B CA 1
ATOM 4966 C C . HIS B 1 309 ? 31.093 8.908 -14.184 1.00 9.05 334 HIS B C 1
ATOM 4967 O O . HIS B 1 309 ? 29.989 8.393 -14.012 1.00 8.94 334 HIS B O 1
ATOM 4974 N N . ASP B 1 310 ? 31.611 9.824 -13.377 1.00 9.16 335 ASP B N 1
ATOM 4975 C CA . ASP B 1 310 ? 30.802 10.506 -12.381 1.00 9.54 335 ASP B CA 1
ATOM 4976 C C . ASP B 1 310 ? 31.371 11.886 -12.080 1.00 9.91 335 ASP B C 1
ATOM 4977 O O . ASP B 1 310 ? 32.365 12.293 -12.688 1.00 9.72 335 ASP B O 1
ATOM 4982 N N . SER B 1 311 ? 30.723 12.605 -11.166 1.00 10.17 336 SER B N 1
ATOM 4983 C CA . SER B 1 311 ? 31.147 13.958 -10.802 1.00 10.77 336 SER B CA 1
ATOM 4984 C C . SER B 1 311 ? 31.878 13.981 -9.448 1.00 11.23 336 SER B C 1
ATOM 4985 O O . SER B 1 311 ? 31.898 15.009 -8.772 1.00 11.74 336 SER B O 1
ATOM 4988 N N . SER B 1 312 ? 32.524 12.872 -9.081 1.00 11.52 337 SER B N 1
ATOM 4989 C CA . SER B 1 312 ? 33.139 12.735 -7.757 1.00 11.83 337 SER B CA 1
ATOM 4990 C C . SER B 1 312 ? 34.361 13.639 -7.583 1.00 12.66 337 SER B C 1
ATOM 4991 O O . SER B 1 312 ? 34.519 14.260 -6.535 1.00 12.51 337 SER B O 1
ATOM 4994 N N . LEU B 1 313 ? 35.201 13.718 -8.613 1.00 13.19 338 LEU B N 1
ATOM 4995 C CA . LEU B 1 313 ? 36.440 14.515 -8.549 1.00 14.11 338 LEU B CA 1
ATOM 4996 C C . LEU B 1 313 ? 36.182 16.007 -8.361 1.00 14.48 338 LEU B C 1
ATOM 4997 O O . LEU B 1 313 ? 36.936 16.678 -7.649 1.00 15.42 338 LEU B O 1
ATOM 5002 N N . SER B 1 314 ? 35.118 16.522 -8.978 1.00 14.46 339 SER B N 1
ATOM 5003 C CA . SER B 1 314 ? 34.747 17.938 -8.856 1.00 14.79 339 SER B CA 1
ATOM 5004 C C . SER B 1 314 ? 33.908 18.281 -7.610 1.00 15.61 339 SER B C 1
ATOM 5005 O O . SER B 1 314 ? 33.466 19.421 -7.467 1.00 16.49 339 SER B O 1
ATOM 5008 N N . GLY B 1 315 ? 33.690 17.315 -6.722 1.00 16.08 340 GLY B N 1
ATOM 5009 C CA . GLY B 1 315 ? 32.795 17.496 -5.579 1.00 16.75 340 GLY B CA 1
ATOM 5010 C C . GLY B 1 315 ? 31.329 17.576 -5.973 1.00 17.44 340 GLY B C 1
ATOM 5011 O O . GLY B 1 315 ? 30.545 18.260 -5.314 1.00 17.74 340 GLY B O 1
ATOM 5012 N N . GLY B 1 316 ? 30.961 16.893 -7.059 1.00 17.23 341 GLY B N 1
ATOM 5013 C CA . GLY B 1 316 ? 29.570 16.752 -7.465 1.00 17.34 341 GLY B CA 1
ATOM 5014 C C . GLY B 1 316 ? 29.040 17.723 -8.504 1.00 17.40 341 GLY B C 1
ATOM 5015 O O . GLY B 1 316 ? 27.828 17.812 -8.671 1.00 18.34 341 GLY B O 1
ATOM 5016 N N . LYS B 1 317 ? 29.918 18.431 -9.220 1.00 17.22 342 LYS B N 1
ATOM 5017 C CA . LYS B 1 317 ? 29.482 19.326 -10.297 1.00 17.47 342 LYS B CA 1
ATOM 5018 C C . LYS B 1 317 ? 29.177 18.510 -11.544 1.00 16.71 342 LYS B C 1
ATOM 5019 O O . LYS B 1 317 ? 30.049 17.801 -12.056 1.00 15.47 342 LYS B O 1
ATOM 5025 N N . THR B 1 318 ? 27.943 18.633 -12.032 1.00 16.14 343 THR B N 1
ATOM 5026 C CA . THR B 1 318 ? 27.431 17.795 -13.131 1.00 15.85 343 THR B CA 1
ATOM 5027 C C . THR B 1 318 ? 28.280 17.885 -14.409 1.00 15.20 343 THR B C 1
ATOM 5028 O O . THR B 1 318 ? 28.460 16.890 -15.102 1.00 14.12 343 THR B O 1
ATOM 5032 N N . HIS B 1 319 ? 28.795 19.079 -14.701 1.00 14.84 344 HIS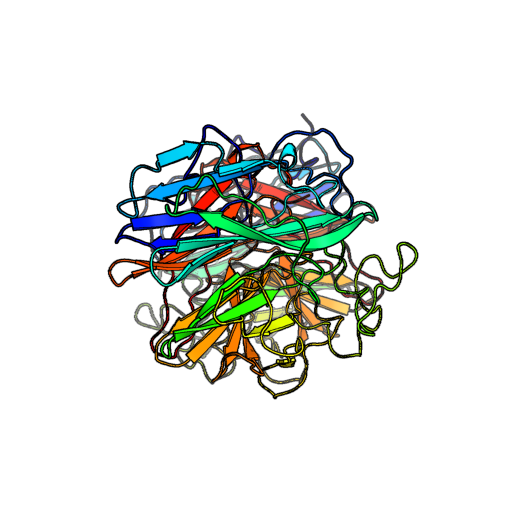 B N 1
ATOM 5033 C CA . HIS B 1 319 ? 29.562 19.338 -15.925 1.00 14.97 344 HIS B CA 1
ATOM 5034 C C . HIS B 1 319 ? 31.090 19.161 -15.797 1.00 14.03 344 HIS B C 1
ATOM 5035 O O . HIS B 1 319 ? 31.802 19.418 -16.757 1.00 13.74 344 HIS B O 1
ATOM 5042 N N . LEU B 1 320 ? 31.587 18.729 -14.637 1.00 12.98 345 LEU B N 1
ATOM 5043 C CA . LEU B 1 320 ? 33.013 18.459 -14.450 1.00 12.56 345 LEU B CA 1
ATOM 5044 C C . LEU B 1 320 ? 33.173 17.050 -13.931 1.00 11.53 345 LEU B C 1
ATOM 5045 O O . LEU B 1 320 ? 33.098 16.791 -12.724 1.00 11.48 345 LEU B O 1
ATOM 5050 N N . ARG B 1 321 ? 33.395 16.133 -14.859 1.00 10.70 346 ARG B N 1
ATOM 5051 C CA . ARG B 1 321 ? 33.314 14.718 -14.561 1.00 10.36 346 ARG B CA 1
ATOM 5052 C C . ARG B 1 321 ? 34.681 14.063 -14.579 1.00 10.32 346 ARG B C 1
ATOM 5053 O O . ARG B 1 321 ? 35.681 14.686 -14.950 1.00 10.51 346 ARG B O 1
ATOM 5061 N N . CYS B 1 322 ? 34.719 12.802 -14.161 1.00 9.98 347 CYS B N 1
ATOM 5062 C CA . CYS B 1 322 ? 35.908 11.973 -14.273 1.00 10.03 347 CYS B CA 1
ATOM 5063 C C . CYS B 1 322 ? 35.513 10.565 -14.662 1.00 9.86 347 CYS B C 1
ATOM 5064 O O . CYS B 1 322 ? 34.529 10.032 -14.151 1.00 9.49 347 CYS B O 1
ATOM 5067 N N . ILE B 1 323 ? 36.295 9.961 -15.550 1.00 9.81 348 ILE B N 1
ATOM 5068 C CA . ILE B 1 323 ? 36.026 8.596 -16.000 1.00 9.98 348 ILE B CA 1
ATOM 5069 C C . ILE B 1 323 ? 36.598 7.561 -15.033 1.00 10.06 348 ILE B C 1
ATOM 5070 O O . ILE B 1 323 ? 37.590 7.816 -14.338 1.00 10.02 348 ILE B O 1
ATOM 5075 N N . LYS B 1 324 ? 35.937 6.401 -15.008 1.00 10.14 349 LYS B N 1
ATOM 5076 C CA . LYS B 1 324 ? 36.257 5.281 -14.141 1.00 10.36 349 LYS B CA 1
ATOM 5077 C C . LYS B 1 324 ? 36.021 3.995 -14.920 1.00 10.86 349 LYS B C 1
ATOM 5078 O O . LYS B 1 324 ? 35.433 4.020 -16.006 1.00 10.29 349 LYS B O 1
ATOM 5084 N N . VAL B 1 325 ? 36.483 2.878 -14.369 1.00 11.52 350 VAL B N 1
ATOM 5085 C CA . VAL B 1 325 ? 36.280 1.575 -15.008 1.00 12.37 350 VAL B CA 1
ATOM 5086 C C . VAL B 1 325 ? 36.060 0.493 -13.960 1.00 13.06 350 VAL B C 1
ATOM 5087 O O . VAL B 1 325 ? 36.618 0.556 -12.861 1.00 13.47 350 VAL B O 1
ATOM 5091 N N . THR B 1 326 ? 35.240 -0.495 -14.304 1.00 13.61 351 THR B N 1
ATOM 5092 C CA . THR B 1 326 ? 35.067 -1.668 -13.459 1.00 14.63 351 THR B CA 1
ATOM 5093 C C . THR B 1 326 ? 34.797 -2.890 -14.323 1.00 15.26 351 THR B C 1
ATOM 5094 O O . THR B 1 326 ? 34.412 -2.765 -15.490 1.00 14.75 351 THR B O 1
ATOM 5098 N N . GLU B 1 327 ? 35.027 -4.072 -13.758 1.00 16.34 352 GLU B N 1
ATOM 5099 C CA . GLU B 1 327 ? 34.785 -5.307 -14.486 1.00 17.90 352 GLU B CA 1
ATOM 5100 C C . GLU B 1 327 ? 33.285 -5.527 -14.635 1.00 16.89 352 GLU B C 1
ATOM 5101 O O . GLU B 1 327 ? 32.521 -5.257 -13.714 1.00 15.86 352 GLU B O 1
ATOM 5107 N N . LEU B 1 328 ? 32.878 -5.994 -15.812 1.00 16.46 353 LEU B N 1
ATOM 5108 C CA . LEU B 1 328 ? 31.484 -6.291 -16.117 1.00 16.69 353 LEU B CA 1
ATOM 5109 C C . LEU B 1 328 ? 31.342 -7.794 -16.320 1.00 17.08 353 LEU B C 1
ATOM 5110 O O . LEU B 1 328 ? 32.187 -8.415 -16.965 1.00 17.32 353 LEU B O 1
ATOM 5115 N N . THR B 1 329 ? 30.259 -8.359 -15.792 1.00 17.75 354 THR B N 1
ATOM 5116 C CA . THR B 1 329 ? 30.039 -9.805 -15.794 1.00 18.34 354 THR B CA 1
ATOM 5117 C C . THR B 1 329 ? 28.800 -10.165 -16.584 1.00 17.92 354 THR B C 1
ATOM 5118 O O . THR B 1 329 ? 27.704 -9.704 -16.268 1.00 17.65 354 THR B O 1
ATOM 5122 N N . HIS B 1 330 ? 28.996 -10.981 -17.616 1.00 17.91 355 HIS B N 1
ATOM 5123 C CA . HIS B 1 330 ? 27.909 -11.660 -18.301 1.00 18.61 355 HIS B CA 1
ATOM 5124 C C . HIS B 1 330 ? 27.647 -12.962 -17.575 1.00 19.67 355 HIS B C 1
ATOM 5125 O O . HIS B 1 330 ? 28.577 -13.743 -17.361 1.00 20.53 355 HIS B O 1
ATOM 5132 N N . ASN B 1 331 ? 26.394 -13.189 -17.203 1.00 21.71 356 ASN B N 1
ATOM 5133 C CA . ASN B 1 331 ? 25.988 -14.444 -16.569 1.00 23.39 356 ASN B CA 1
ATOM 5134 C C . ASN B 1 331 ? 25.825 -15.537 -17.613 1.00 25.22 356 ASN B C 1
ATOM 5135 O O . ASN B 1 331 ? 25.725 -15.258 -18.815 1.00 25.49 356 ASN B O 1
ATOM 5140 N N . ALA B 1 332 ? 25.777 -16.779 -17.139 1.00 27.63 357 ALA B N 1
ATOM 5141 C CA . ALA B 1 332 ? 25.601 -17.961 -17.996 1.00 28.00 357 ALA B CA 1
ATOM 5142 C C . ALA B 1 332 ? 24.367 -17.881 -18.906 1.00 28.24 357 ALA B C 1
ATOM 5143 O O . ALA B 1 332 ? 24.403 -18.374 -20.035 1.00 29.82 357 ALA B O 1
ATOM 5145 N N . ASP B 1 333 ? 23.292 -17.252 -18.425 1.00 27.75 358 ASP B N 1
ATOM 5146 C CA . ASP B 1 333 ? 22.061 -17.078 -19.218 1.00 27.36 358 ASP B CA 1
ATOM 5147 C C . ASP B 1 333 ? 22.071 -15.882 -20.193 1.00 26.66 358 ASP B C 1
ATOM 5148 O O . ASP B 1 333 ? 21.057 -15.603 -20.834 1.00 27.50 358 ASP B O 1
ATOM 5153 N N . GLY B 1 334 ? 23.187 -15.158 -20.276 1.00 25.69 359 GLY B N 1
ATOM 5154 C CA . GLY B 1 334 ? 23.308 -14.035 -21.202 1.00 24.73 359 GLY B CA 1
ATOM 5155 C C . GLY B 1 334 ? 22.987 -12.672 -20.611 1.00 23.47 359 GLY B C 1
ATOM 5156 O O . GLY B 1 334 ? 23.305 -11.655 -21.230 1.00 22.75 359 GLY B O 1
ATOM 5157 N N . THR B 1 335 ? 22.372 -12.628 -19.424 1.00 21.24 360 THR B N 1
ATOM 5158 C CA . THR B 1 335 ? 22.138 -11.355 -18.745 1.00 20.13 360 THR B CA 1
ATOM 5159 C C . THR B 1 335 ? 23.446 -10.774 -18.230 1.00 18.65 360 THR B C 1
ATOM 5160 O O . THR B 1 335 ? 24.453 -11.480 -18.104 1.00 18.95 360 THR B O 1
ATOM 5164 N N . ILE B 1 336 ? 23.411 -9.484 -17.919 1.00 17.80 361 ILE B N 1
ATOM 5165 C CA . ILE B 1 336 ? 24.556 -8.762 -17.354 1.00 17.18 361 ILE B CA 1
ATOM 5166 C C . ILE B 1 336 ? 24.219 -8.406 -15.902 1.00 17.24 361 ILE B C 1
ATOM 5167 O O . ILE B 1 336 ? 23.131 -7.924 -15.629 1.00 16.89 361 ILE B O 1
ATOM 5172 N N . GLU B 1 337 ? 25.160 -8.649 -14.990 1.00 18.24 362 GLU B N 1
ATOM 5173 C CA . GLU B 1 337 ? 24.986 -8.309 -13.576 1.00 19.13 362 GLU B CA 1
ATOM 5174 C C . GLU B 1 337 ? 25.020 -6.793 -13.392 1.00 17.65 362 GLU B C 1
ATOM 5175 O O . GLU B 1 337 ? 25.951 -6.129 -13.854 1.00 17.72 362 GLU B O 1
ATOM 5181 N N . THR B 1 338 ? 24.015 -6.260 -12.707 1.00 16.01 363 THR B N 1
ATOM 5182 C CA . THR B 1 338 ? 23.909 -4.823 -12.496 1.00 15.24 363 THR B CA 1
ATOM 5183 C C . THR B 1 338 ? 25.032 -4.348 -11.591 1.00 14.81 363 THR B C 1
ATOM 5184 O O . THR B 1 338 ? 25.323 -4.981 -10.577 1.00 15.36 363 THR B O 1
ATOM 5188 N N . ILE B 1 339 ? 25.652 -3.232 -11.966 1.00 13.55 364 ILE B N 1
ATOM 5189 C CA . ILE B 1 339 ? 26.701 -2.614 -11.176 1.00 13.34 364 ILE B CA 1
ATOM 5190 C C . ILE B 1 339 ? 26.122 -1.407 -10.437 1.00 12.64 364 ILE B C 1
ATOM 5191 O O . ILE B 1 339 ? 25.410 -0.586 -11.022 1.00 11.90 364 ILE B O 1
ATOM 5196 N N . SER B 1 340 ? 26.402 -1.335 -9.137 1.00 12.56 365 SER B N 1
ATOM 5197 C CA . SER B 1 340 ? 26.094 -0.162 -8.330 1.00 12.47 365 SER B CA 1
ATOM 5198 C C . SER B 1 340 ? 27.439 0.501 -8.027 1.00 12.56 365 SER B C 1
ATOM 5199 O O . SER B 1 340 ? 28.331 -0.153 -7.491 1.00 12.65 365 SER B O 1
ATOM 5202 N N . PRO B 1 341 ? 27.603 1.783 -8.390 1.00 12.63 366 PRO B N 1
ATOM 5203 C CA . PRO B 1 341 ? 28.944 2.391 -8.391 1.00 13.20 366 PRO B CA 1
ATOM 5204 C C . PRO B 1 341 ? 29.680 2.527 -7.056 1.00 13.68 366 PRO B C 1
ATOM 5205 O O . PRO B 1 341 ? 30.916 2.515 -7.060 1.00 14.04 366 PRO B O 1
ATOM 5209 N N . TYR B 1 342 ? 28.960 2.668 -5.938 1.00 13.87 367 TYR B N 1
ATOM 5210 C CA . TYR B 1 342 ? 29.599 3.004 -4.645 1.00 14.37 367 TYR B CA 1
ATOM 5211 C C . TYR B 1 342 ? 29.339 1.941 -3.582 1.00 16.26 367 TYR B C 1
ATOM 5212 O O . TYR B 1 342 ? 29.181 2.244 -2.394 1.00 15.16 367 TYR B O 1
ATOM 5221 N N . ILE B 1 343 ? 29.330 0.688 -4.032 1.00 19.18 368 ILE B N 1
ATOM 5222 C CA . ILE B 1 343 ? 29.144 -0.470 -3.169 1.00 22.52 368 ILE B CA 1
ATOM 5223 C C . ILE B 1 343 ? 30.267 -1.460 -3.467 1.00 27.44 368 ILE B C 1
ATOM 5224 O O . ILE B 1 343 ? 30.317 -2.004 -4.573 1.00 29.36 368 ILE B O 1
ATOM 5229 N N . GLU B 1 344 ? 31.180 -1.625 -2.510 1.00 32.66 369 GLU B N 1
ATOM 5230 C CA . GLU B 1 344 ? 32.044 -2.820 -2.408 1.00 39.25 369 GLU B CA 1
ATOM 5231 C C . GLU B 1 344 ? 32.803 -2.829 -1.080 1.00 40.84 369 GLU B C 1
ATOM 5232 O O . GLU B 1 344 ? 33.317 -1.799 -0.634 1.00 44.62 369 GLU B O 1
#

B-factor: mean 17.4, std 9.22, range [6.14, 58.8]

Secondary structure (DSSP, 8-state):
--B-SSS--S--SSEEEEEEEEEETTEEEEEEEEE----PPP-TT-TT----EEEEEEESSSSB-EEEEEEEEEGGG-TTEEE-----EEEEETTEEEEEEEEEETTS-EEEEEEEESSTT---EE-SSPPTT--SS--EEEE-TTS-EEEEE--SGGG-GGG-TTSS---TTS-SSS-S-TTSBPP--EEEEBPTTSSSBSS--EE--EE-TTSPBPBTT-TTTS--EEEEEEEETTEEEEEEE-GGG--EEEEEESSTT--EEEEEEEE---SSS----EEEEETTEEEEEEEESTTTTS-TTS-EEEEEE--B-TTS-BPPB-TTT-/----S--SSEEEEEEEEEETTEEEEEEEEE----PPP-TT-TT----EEEEEEESSSS--EEEEEEEEEGGG-TTEEE-----EEEEETTEEEEEEEEEETTS-EEEEEEEESSTT-PPEEPSSPPTT--SS--EEEE-TTS-EEEEE--SGGG-GGGGTTSS---TTS-SSS-S-TTSBPP--EEEEBPTTSSSBSS--EEPPEE-TTSPBPBTT-TTTS--EEEEEEEETTEEEEEEE-GGG--EEEEEESSTT--EEEEEEEE---SSS----EEEEETTEEEEEEEESTTTTS-TTS-EEEEEEE-B-TTS-BPPB-TT--

Organism: NCBI:txid77133

Radius of gyration: 26.79 Å; Cα contacts (8 Å, |Δi|>4): 1870; chains: 2; bounding box: 58×54×77 Å

Foldseek 3Di:
DWDFDQQDFLDQPFFWFFWDWDQDPQKIKTKTFTFDQPVFDDDQLPRRQWGFFTWIWIANDRRGRIDTLPTLGGNVQAQFADTHWHTWYWDDDPQKIKIWTWGQGPLRWIFIWIFIDNDSRHNTHTDNDGAPLGGFGAWEWDQDPVRWIKIKFHAFQNSQRQQCPPSDGVDPPDDNGFVPFQAAAGFFIKMFTADPVRGYGPDNIDGEFEEEPVRHGRGNNNLVFGAGGAWAWDDDPQKIKTWHASQQQAFIFIFIANDPRDNTYTDTTAEHHAQARHWHWYWDARPRWIKIKIKHCVSVPRDNRRIGIHMDTWDADPVGDTDHDYSPDD/DFDFLDQPFFWFFWDWDQDPQKIKTKTFTFDQPVADDDQLPRRQWGFFTWIWIANDVVGRIDTLPTLGGNVQAQFADTHWHTWEWDDDPQKIKIKTWGQGPQRWIFIWIFIDSDNRHSTHTDNDGAPLGGFGAWEWDQDPVRWIKIKFHAFQNSQLQQCPPSDGVDPPDDNGHVPFQAAAGFAIKMFIADPVRGYGPDHIDGAFEAEPVRHHRGNNNLVFGAGGAWAWDADPQKIKTWHASQQQAFIFIFIARDPRDNTYTDTTAEHHAQARHWHWYWDDRPRFIKIKIKHCVSVVRDNRRIGITMDTWDQDPVRDTDHDYSPDD